Protein AF-0000000069525072 (afdb_homodimer)

Sequence (392 aa):
MVYTIGVLSGLLWNYQFWFMEEIGASQVLLGLSQTVECLVAEVPCFLISGWVVRKIGYVNCNSLTLFCFGLRYLCFFFMWDPWMTLPVGLLNGPTFGIFFASMTMYGKTEAPPGTEATVQSLLAMSFEGVGAGTGSILGGIGIDKFGSRNTFLISSIVSFVLFVVNVLLHIFVLRRRVKEPFEKSKSSSKGITTNFMVYTIGVLSGLLWNYQFWFMEEIGASQVLLGLSQTVECLVAEVPCFLISGWVVRKIGYVNCNSLTLFCFGLRYLCFFFMWDPWMTLPVGLLNGPTFGIFFASMTMYGKTEAPPGTEATVQSLLAMSFEGVGAGTGSILGGIGIDKFGSRNTFLISSIVSFVLFVVNVLLHIFVLRRRVKEPFEKSKSSSKGITTNF

Radius of gyration: 23.69 Å; Cα contacts (8 Å, |Δi|>4): 566; chains: 2; bounding box: 60×81×55 Å

Organism: Araneus ventricosus (NCBI:txid182803)

Solvent-accessible surface area (backbone atoms only — not comparable to full-atom values): 18527 Å² total; per-residue (Å²): 108,59,39,58,54,10,23,58,44,16,31,46,67,66,40,49,63,56,51,31,45,73,53,64,40,51,63,61,52,52,16,47,34,46,26,40,21,13,47,66,14,16,32,58,28,26,73,43,26,65,59,49,37,70,72,59,30,62,67,50,44,50,35,50,20,28,42,42,45,13,52,44,25,44,50,55,41,71,54,71,52,47,73,55,47,48,70,52,24,45,45,35,8,47,50,41,20,34,35,51,47,40,50,54,44,45,22,52,73,71,29,57,90,91,36,33,59,57,39,40,24,50,50,46,27,33,20,56,8,52,12,16,15,49,15,18,41,52,41,32,54,31,32,72,72,61,30,61,48,51,37,27,39,50,51,13,50,51,24,42,50,50,22,51,51,49,52,50,49,47,56,49,45,54,50,45,57,68,60,54,66,79,56,67,71,55,57,67,60,57,71,71,62,61,94,112,107,58,37,60,52,10,23,58,45,16,30,46,66,65,40,49,63,54,50,32,44,74,53,65,40,51,64,62,52,52,16,47,32,47,25,42,21,14,48,67,15,15,31,58,28,28,73,43,27,65,58,49,38,69,71,59,30,63,67,50,42,50,36,50,19,27,41,42,44,14,52,45,24,42,48,55,41,72,56,72,53,48,74,56,46,48,70,52,23,44,45,33,8,48,51,40,20,34,34,52,45,40,52,54,43,44,21,52,74,72,29,57,89,90,35,33,59,57,39,39,24,50,51,45,28,34,19,58,8,52,11,16,15,51,14,19,41,52,40,31,53,31,32,71,72,61,31,63,47,53,36,26,39,52,51,11,51,51,24,41,50,50,22,52,51,49,53,51,49,46,55,49,47,52,52,45,57,68,60,53,68,80,57,69,70,58,58,66,59,57,68,70,59,61,89,111

Nearest PDB structures (foldseek):
  4zyr-assembly2_B  TM=8.316E-01  e=1.255E-02  Escherichia coli K-12
  4oaa-assembly1_B  TM=7.689E-01  e=1.435E-02  Escherichia coli str. K-12 substr. DH10B
  6vbg-assembly2_B  TM=7.294E-01  e=1.878E-02  Escherichia coli
  8tgn-assembly1_A  TM=7.355E-01  e=2.349E-02  Homo sapiens
  8tgj-assembly1_B  TM=6.797E-01  e=1.542E-01  Homo sapiens

Structure (mmCIF, N/CA/C/O backbone):
data_AF-0000000069525072-model_v1
#
loop_
_entity.id
_entity.type
_entity.pdbx_description
1 polymer 'Major facilitator superfamily associated domain-containing protein'
#
loop_
_atom_site.group_PDB
_atom_site.id
_atom_site.type_symbol
_atom_site.label_atom_id
_atom_site.label_alt_id
_atom_site.label_comp_id
_atom_site.label_asym_id
_atom_site.label_entity_id
_atom_site.label_seq_id
_atom_site.pdbx_PDB_ins_code
_atom_site.Cartn_x
_atom_site.Cartn_y
_atom_site.Cartn_z
_atom_site.occupancy
_atom_site.B_iso_or_equiv
_atom_site.auth_seq_id
_atom_site.auth_comp_id
_atom_site.auth_asym_id
_atom_site.auth_atom_id
_atom_site.pdbx_PDB_model_num
ATOM 1 N N . MET A 1 1 ? -14.102 3.162 9.688 1 85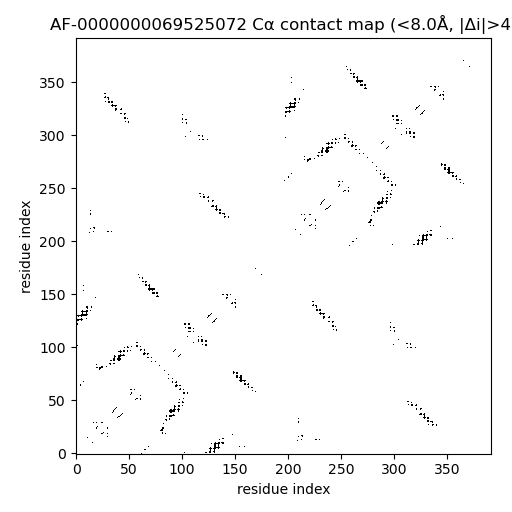.75 1 MET A N 1
ATOM 2 C CA . MET A 1 1 ? -14.219 3.141 8.234 1 85.75 1 MET A CA 1
ATOM 3 C C . MET A 1 1 ? -12.867 2.842 7.586 1 85.75 1 MET A C 1
ATOM 5 O O . MET A 1 1 ? -12.766 1.955 6.738 1 85.75 1 MET A O 1
ATOM 9 N N . VAL A 1 2 ? -11.82 3.408 8.195 1 91.38 2 VAL A N 1
ATOM 10 C CA . VAL A 1 2 ? -10.484 3.209 7.645 1 91.38 2 VAL A CA 1
ATOM 11 C C . VAL A 1 2 ? -10.07 1.748 7.805 1 91.38 2 VAL A C 1
ATOM 13 O O . VAL A 1 2 ? -9.5 1.153 6.887 1 91.38 2 VAL A O 1
ATOM 16 N N . TYR A 1 3 ? -10.477 1.237 8.914 1 94.5 3 TYR A N 1
ATOM 17 C CA . TYR A 1 3 ? -10.164 -0.161 9.188 1 94.5 3 TYR A CA 1
ATOM 18 C C . TYR A 1 3 ? -10.844 -1.08 8.18 1 94.5 3 TYR A C 1
ATOM 20 O O . TYR A 1 3 ? -10.219 -2.002 7.648 1 94.5 3 TYR A O 1
ATOM 28 N N . THR A 1 4 ? -12.07 -0.884 7.898 1 95.25 4 THR A N 1
ATOM 29 C CA . THR A 1 4 ? -12.844 -1.732 6.992 1 95.25 4 THR A CA 1
ATOM 30 C C . THR A 1 4 ? -12.289 -1.648 5.574 1 95.25 4 THR A C 1
ATOM 32 O O . THR A 1 4 ? -12.234 -2.652 4.863 1 95.25 4 THR A O 1
ATOM 35 N N . ILE A 1 5 ? -11.898 -0.499 5.18 1 96.19 5 ILE A N 1
ATOM 36 C CA . ILE A 1 5 ? -11.289 -0.331 3.865 1 96.19 5 ILE A CA 1
ATOM 37 C C . ILE A 1 5 ? -9.953 -1.069 3.814 1 96.19 5 ILE A C 1
ATOM 39 O O . ILE A 1 5 ? -9.594 -1.642 2.783 1 96.19 5 ILE A O 1
ATOM 43 N N . GLY A 1 6 ? -9.297 -1.095 4.988 1 95.19 6 GLY A N 1
ATOM 44 C CA . GLY A 1 6 ? -8.078 -1.877 5.094 1 95.19 6 GLY A CA 1
ATOM 45 C C . GLY A 1 6 ? -8.305 -3.365 4.902 1 95.19 6 GLY A C 1
ATOM 46 O O . GLY A 1 6 ? -7.523 -4.035 4.223 1 95.19 6 GLY A O 1
ATOM 47 N N . VAL A 1 7 ? -9.344 -3.822 5.434 1 94.81 7 VAL A N 1
ATOM 48 C CA . VAL A 1 7 ? -9.672 -5.238 5.32 1 94.81 7 VAL A CA 1
ATOM 49 C C . VAL A 1 7 ? -9.945 -5.59 3.857 1 94.81 7 VAL A C 1
ATOM 51 O O . VAL A 1 7 ? -9.422 -6.578 3.34 1 94.81 7 VAL A O 1
ATOM 54 N N . LEU A 1 8 ? -10.75 -4.754 3.234 1 96.69 8 LEU A N 1
ATOM 55 C CA . LEU A 1 8 ? -11.078 -4.988 1.832 1 96.69 8 LEU A CA 1
ATOM 56 C C . LEU A 1 8 ? -9.836 -4.867 0.957 1 96.69 8 LEU A C 1
ATOM 58 O O . LEU A 1 8 ? -9.672 -5.617 -0.008 1 96.69 8 LEU A O 1
ATOM 62 N N . SER A 1 9 ? -8.938 -4.012 1.349 1 94.75 9 SER A N 1
ATOM 63 C CA . SER A 1 9 ? -7.703 -3.801 0.598 1 94.75 9 SER A CA 1
ATOM 64 C C . SER A 1 9 ? -6.75 -4.977 0.762 1 94.75 9 SER A C 1
ATOM 66 O O . SER A 1 9 ? -6.07 -5.371 -0.19 1 94.75 9 SER A O 1
ATOM 68 N N . GLY A 1 10 ? -6.691 -5.465 1.952 1 90.62 10 GLY A N 1
ATOM 69 C CA . GLY A 1 10 ? -5.832 -6.609 2.199 1 90.62 10 GLY A CA 1
ATOM 70 C C . GLY A 1 10 ? -6.176 -7.809 1.34 1 90.62 10 GLY A C 1
ATOM 71 O O . GLY A 1 10 ? -5.281 -8.5 0.842 1 90.62 10 GLY A O 1
ATOM 72 N N . LEU A 1 11 ? -7.406 -8.039 1.196 1 90.69 11 LEU A N 1
ATOM 73 C CA . LEU A 1 11 ? -7.859 -9.117 0.326 1 90.69 11 LEU A CA 1
ATOM 74 C C . LEU A 1 11 ? -7.422 -8.875 -1.114 1 90.69 11 LEU A C 1
ATOM 76 O O . LEU A 1 11 ? -6.93 -9.781 -1.781 1 90.69 11 LEU A O 1
ATOM 80 N N . LEU A 1 12 ? -7.586 -7.68 -1.503 1 91.94 12 LEU A N 1
ATOM 81 C CA . LEU A 1 12 ? -7.254 -7.324 -2.879 1 91.94 12 LEU A CA 1
ATOM 82 C C . LEU A 1 12 ? -5.754 -7.457 -3.129 1 91.94 12 LEU A C 1
ATOM 84 O O . LEU A 1 12 ? -5.34 -8.055 -4.121 1 91.94 12 LEU A O 1
ATOM 88 N N . TRP A 1 13 ? -4.98 -6.969 -2.273 1 86.69 13 TRP A N 1
ATOM 89 C CA . TRP A 1 13 ? -3.535 -6.91 -2.449 1 86.69 13 TRP A CA 1
ATOM 90 C C . TRP A 1 13 ? -2.928 -8.312 -2.418 1 86.69 13 TRP A C 1
ATOM 92 O O . TRP A 1 13 ? -1.954 -8.586 -3.123 1 86.69 13 TRP A O 1
ATOM 102 N N . ASN A 1 14 ? -3.508 -9.156 -1.758 1 82 14 ASN A N 1
ATOM 103 C CA . ASN A 1 14 ? -2.92 -10.484 -1.604 1 82 14 ASN A CA 1
ATOM 104 C C . ASN A 1 14 ? -3.439 -11.453 -2.66 1 82 14 ASN A C 1
ATOM 106 O O . ASN A 1 14 ? -2.73 -12.375 -3.062 1 82 14 ASN A O 1
ATOM 110 N N . TYR A 1 15 ? -4.59 -11.227 -3.158 1 87.19 15 TYR A N 1
ATOM 111 C CA . TYR A 1 15 ? -5.191 -12.344 -3.883 1 87.19 15 TYR A CA 1
ATOM 112 C C . TYR A 1 15 ? -5.598 -11.922 -5.289 1 87.19 15 TYR A C 1
ATOM 114 O O . TYR A 1 15 ? -6.012 -12.758 -6.098 1 87.19 15 TYR A O 1
ATOM 122 N N . GLN A 1 16 ? -5.48 -10.617 -5.555 1 88.44 16 GLN A N 1
ATOM 123 C CA . GLN A 1 16 ? -5.805 -10.195 -6.91 1 88.44 16 GLN A CA 1
ATOM 124 C C . GLN A 1 16 ? -4.91 -10.891 -7.934 1 88.44 16 GLN A C 1
ATOM 126 O O . GLN A 1 16 ? -5.402 -11.445 -8.914 1 88.44 16 GLN A O 1
ATOM 131 N N . PHE A 1 17 ? -3.607 -10.93 -7.715 1 82.31 17 PHE A N 1
ATOM 132 C CA . PHE A 1 17 ? -2.674 -11.5 -8.68 1 82.31 17 PHE A CA 1
ATOM 133 C C . PHE A 1 17 ? -2.742 -13.023 -8.664 1 82.31 17 PHE A C 1
ATOM 135 O O . PHE A 1 17 ? -2.578 -13.664 -9.703 1 82.31 17 PHE A O 1
ATOM 142 N N . TRP A 1 18 ? -2.965 -13.453 -7.496 1 81 18 TRP A N 1
ATOM 143 C CA . TRP A 1 18 ? -3.17 -14.898 -7.395 1 81 18 TRP A CA 1
ATOM 144 C C . TRP A 1 18 ? -4.359 -15.336 -8.242 1 81 18 TRP A C 1
ATOM 146 O O . TRP A 1 18 ? -4.289 -16.344 -8.953 1 81 18 TRP A O 1
ATOM 156 N N . PHE A 1 19 ? -5.434 -14.672 -8.195 1 88.94 19 PHE A N 1
ATOM 157 C CA . PHE A 1 19 ? -6.641 -14.977 -8.953 1 88.94 19 PHE A CA 1
ATOM 158 C C . PHE A 1 19 ? -6.395 -14.82 -10.453 1 88.94 19 PHE A C 1
ATOM 160 O O . PHE A 1 19 ? -6.871 -15.633 -11.25 1 88.94 19 PHE A O 1
ATOM 167 N N . MET A 1 20 ? -5.672 -13.828 -10.805 1 89.62 20 MET A N 1
ATOM 168 C CA . MET A 1 20 ? -5.348 -13.617 -12.211 1 89.62 20 MET A CA 1
ATOM 169 C C . MET A 1 20 ? -4.586 -14.805 -12.789 1 89.62 20 MET A C 1
ATOM 171 O O . MET A 1 20 ? -4.84 -15.227 -13.914 1 89.62 20 MET A O 1
ATOM 175 N N . GLU A 1 21 ? -3.719 -15.328 -12.047 1 84.69 21 GLU A N 1
ATOM 176 C CA . GLU A 1 21 ? -2.965 -16.5 -12.492 1 84.69 21 GLU A CA 1
ATOM 177 C C . GLU A 1 21 ? -3.867 -17.719 -12.602 1 84.69 21 GLU A C 1
ATOM 179 O O . GLU A 1 21 ? -3.699 -18.547 -13.508 1 84.69 21 GLU A O 1
ATOM 184 N N . GLU A 1 22 ? -4.734 -17.812 -11.672 1 85.94 22 GLU A N 1
ATOM 185 C CA . GLU A 1 22 ? -5.664 -18.938 -11.672 1 85.94 22 GLU A CA 1
ATOM 186 C C . GLU A 1 22 ? -6.5 -18.969 -12.945 1 85.94 22 GLU A C 1
ATOM 188 O O . GLU A 1 22 ? -6.855 -20.031 -13.438 1 85.94 22 GLU A O 1
ATOM 193 N N . ILE A 1 23 ? -6.758 -17.828 -13.484 1 91.81 23 ILE A N 1
ATOM 194 C CA . ILE A 1 23 ? -7.605 -17.812 -14.672 1 91.81 23 ILE A CA 1
ATOM 195 C C . ILE A 1 23 ? -6.742 -17.656 -15.922 1 91.81 23 ILE A C 1
ATOM 197 O O . ILE A 1 23 ? -7.254 -17.359 -17 1 91.81 23 ILE A O 1
ATOM 201 N N . GLY A 1 24 ? -5.43 -17.719 -15.789 1 89.06 24 GLY A N 1
ATOM 202 C CA . GLY A 1 24 ? -4.57 -17.906 -16.938 1 89.06 24 GLY A CA 1
ATOM 203 C C . GLY A 1 24 ? -3.77 -16.672 -17.312 1 89.06 24 GLY A C 1
ATOM 204 O O . GLY A 1 24 ? -3.305 -16.547 -18.438 1 89.06 24 GLY A O 1
ATOM 205 N N . ALA A 1 25 ? -3.566 -15.797 -16.438 1 88.69 25 ALA A N 1
ATOM 206 C CA . ALA A 1 25 ? -2.811 -14.586 -16.75 1 88.69 25 ALA A CA 1
ATOM 207 C C . ALA A 1 25 ? -1.314 -14.875 -16.828 1 88.69 25 ALA A C 1
ATOM 209 O O . ALA A 1 25 ? -0.79 -15.672 -16.047 1 88.69 25 ALA A O 1
ATOM 210 N N . SER A 1 26 ? -0.685 -14.188 -17.859 1 83.31 26 SER A N 1
ATOM 211 C CA . SER A 1 26 ? 0.77 -14.258 -17.969 1 83.31 26 SER A CA 1
ATOM 212 C C . SER A 1 26 ? 1.441 -13.32 -16.969 1 83.31 26 SER A C 1
ATOM 214 O O . SER A 1 26 ? 0.793 -12.438 -16.406 1 83.31 26 SER A O 1
ATOM 216 N N . GLN A 1 27 ? 2.641 -13.477 -16.688 1 79.81 27 GLN A N 1
ATOM 217 C CA . GLN A 1 27 ? 3.406 -12.625 -15.781 1 79.81 27 GLN A CA 1
ATOM 218 C C . GLN A 1 27 ? 3.434 -11.18 -16.281 1 79.81 27 GLN A C 1
ATOM 220 O O . GLN A 1 27 ? 3.357 -10.242 -15.477 1 79.81 27 GLN A O 1
ATOM 225 N N . VAL A 1 28 ? 3.525 -11.109 -17.531 1 79.69 28 VAL A N 1
ATOM 226 C CA . VAL A 1 28 ? 3.547 -9.773 -18.141 1 79.69 28 VAL A CA 1
ATOM 227 C C . VAL A 1 28 ? 2.215 -9.078 -17.875 1 79.69 28 VAL A C 1
ATOM 229 O O . VAL A 1 28 ? 2.182 -7.871 -17.625 1 79.69 28 VAL A O 1
ATOM 232 N N . LEU A 1 29 ? 1.157 -9.891 -17.938 1 84.44 29 LEU A N 1
ATOM 233 C CA . LEU A 1 29 ? -0.162 -9.312 -17.703 1 84.44 29 LEU A CA 1
ATOM 234 C C . LEU A 1 29 ? -0.314 -8.867 -16.25 1 84.44 29 LEU A C 1
ATOM 236 O O . LEU A 1 29 ? -1.003 -7.891 -15.969 1 84.44 29 LEU A O 1
ATOM 240 N N . LEU A 1 30 ? 0.325 -9.609 -15.336 1 84.38 30 LEU A N 1
ATOM 241 C CA . LEU A 1 30 ? 0.313 -9.203 -13.93 1 84.38 30 LEU A CA 1
ATOM 242 C C . LEU A 1 30 ? 0.979 -7.84 -13.758 1 84.38 30 LEU A C 1
ATOM 244 O O . LEU A 1 30 ? 0.43 -6.957 -13.094 1 84.38 30 LEU A O 1
ATOM 248 N N . GLY A 1 31 ? 2.094 -7.672 -14.359 1 82.94 31 GLY A N 1
ATOM 249 C CA . GLY A 1 31 ? 2.803 -6.406 -14.297 1 82.94 31 GLY A CA 1
ATOM 250 C C . GLY A 1 31 ? 2.039 -5.266 -14.945 1 82.94 31 GLY A C 1
ATOM 251 O O . GLY A 1 31 ? 2.004 -4.152 -14.414 1 82.94 31 GLY A O 1
ATOM 252 N N . LEU A 1 32 ? 1.452 -5.578 -16 1 86.19 32 LEU A N 1
ATOM 253 C CA . LEU A 1 32 ? 0.677 -4.574 -16.734 1 86.19 32 LEU A CA 1
ATOM 254 C C . LEU A 1 32 ? -0.538 -4.137 -15.914 1 86.19 32 LEU A C 1
ATOM 256 O O . LEU A 1 32 ? -0.906 -2.961 -15.922 1 86.19 32 LEU A O 1
ATOM 260 N N . SER A 1 33 ? -1.196 -5.102 -15.32 1 90.88 33 SER A N 1
ATOM 261 C CA . SER A 1 33 ? -2.35 -4.793 -14.484 1 90.88 33 SER A CA 1
ATOM 262 C C . SER A 1 33 ? -1.969 -3.855 -13.336 1 90.88 33 SER A C 1
ATOM 264 O O . SER A 1 33 ? -2.68 -2.887 -13.062 1 90.88 33 SER A O 1
ATOM 266 N N . GLN A 1 34 ? -0.882 -4.152 -12.742 1 88.88 34 GLN A N 1
ATOM 267 C CA . GLN A 1 34 ? -0.413 -3.301 -11.656 1 88.88 34 GLN A CA 1
ATOM 268 C C . GLN A 1 34 ? -0.059 -1.906 -12.164 1 88.88 34 GLN A C 1
ATOM 270 O O . GLN A 1 34 ? -0.311 -0.909 -11.484 1 88.88 34 GLN A O 1
ATOM 275 N N . THR A 1 35 ? 0.533 -1.839 -13.367 1 87.5 35 THR A N 1
ATOM 276 C CA . THR A 1 35 ? 0.913 -0.564 -13.961 1 87.5 35 THR A CA 1
ATOM 277 C C . THR A 1 35 ? -0.322 0.282 -14.258 1 87.5 35 THR A C 1
ATOM 279 O O . THR A 1 35 ? -0.334 1.486 -14 1 87.5 35 THR A O 1
ATOM 282 N N . VAL A 1 36 ? -1.304 -0.333 -14.758 1 92.38 36 VAL A N 1
ATOM 283 C CA . VAL A 1 36 ? -2.545 0.372 -15.062 1 92.38 36 VAL A CA 1
ATOM 284 C C . VAL A 1 36 ? -3.193 0.861 -13.773 1 92.38 36 VAL A C 1
ATOM 286 O O . VAL A 1 36 ? -3.664 1.998 -13.695 1 92.38 36 VAL A O 1
ATOM 289 N N . GLU A 1 37 ? -3.182 0.015 -12.75 1 93.81 37 GLU A N 1
ATOM 290 C CA . GLU A 1 37 ? -3.771 0.381 -11.469 1 93.81 37 GLU A CA 1
ATOM 291 C C . GLU A 1 37 ? -3.037 1.562 -10.844 1 93.81 37 GLU A C 1
ATOM 293 O O . GLU A 1 37 ? -3.668 2.477 -10.305 1 93.81 37 GLU A O 1
ATOM 298 N N . CYS A 1 38 ? -1.717 1.563 -10.984 1 90.81 38 CYS A N 1
ATOM 299 C CA . CYS A 1 38 ? -0.904 2.582 -10.328 1 90.81 38 CYS A CA 1
ATOM 300 C C . CYS A 1 38 ? -0.831 3.848 -11.172 1 90.81 38 CYS A C 1
ATOM 302 O O . CYS A 1 38 ? -1.191 4.93 -10.711 1 90.81 38 CYS A O 1
ATOM 304 N N . LEU A 1 39 ? -0.502 3.754 -12.461 1 88.75 39 LEU A N 1
ATOM 305 C CA . LEU A 1 39 ? -0.202 4.914 -13.297 1 88.75 39 LEU A CA 1
ATOM 306 C C . LEU A 1 39 ? -1.479 5.504 -13.883 1 88.75 39 LEU A C 1
ATOM 308 O O . LEU A 1 39 ? -1.646 6.727 -13.914 1 88.75 39 LEU A O 1
ATOM 312 N N . VAL A 1 40 ? -2.359 4.688 -14.32 1 92.81 40 VAL A N 1
ATOM 313 C CA . VAL A 1 40 ? -3.521 5.184 -15.055 1 92.81 40 VAL A CA 1
ATOM 314 C C . VAL A 1 40 ? -4.652 5.5 -14.07 1 92.81 40 VAL A C 1
ATOM 316 O O . VAL A 1 40 ? -5.395 6.461 -14.266 1 92.81 40 VAL A O 1
ATOM 319 N N . ALA A 1 41 ? -4.762 4.695 -13.039 1 95 41 ALA A N 1
ATOM 320 C CA . ALA A 1 41 ? -5.902 4.855 -12.141 1 95 41 ALA A CA 1
ATOM 321 C C . ALA A 1 41 ? -5.547 5.734 -10.945 1 95 41 ALA A C 1
ATOM 323 O O . ALA A 1 41 ? -6.215 6.742 -10.688 1 95 41 ALA A O 1
ATOM 324 N N . GLU A 1 42 ? -4.48 5.5 -10.273 1 92.69 42 GLU A N 1
ATOM 325 C CA . GLU A 1 42 ? -4.152 6.164 -9.016 1 92.69 42 GLU A CA 1
ATOM 326 C C . GLU A 1 42 ? -3.613 7.57 -9.258 1 92.69 42 GLU A C 1
ATOM 328 O O . GLU A 1 42 ? -3.982 8.516 -8.555 1 92.69 42 GLU A O 1
ATOM 333 N N . VAL A 1 43 ? -2.73 7.711 -10.219 1 91.25 43 VAL A N 1
ATOM 334 C CA . VAL A 1 43 ? -2.018 8.969 -10.414 1 91.25 43 VAL A CA 1
ATOM 335 C C . VAL A 1 43 ? -3.02 10.094 -10.664 1 91.25 43 VAL A C 1
ATOM 337 O O . VAL A 1 43 ? -2.996 11.117 -9.969 1 91.25 43 VAL A O 1
ATOM 340 N N . PRO A 1 44 ? -3.918 9.984 -11.57 1 93.06 44 PRO A N 1
ATOM 341 C CA . PRO A 1 44 ? -4.902 11.055 -11.766 1 93.06 44 PRO A CA 1
ATOM 342 C C . PRO A 1 44 ? -5.762 11.297 -10.531 1 93.06 44 PRO A C 1
ATOM 344 O O . PRO A 1 44 ? -6.113 12.438 -10.234 1 93.06 44 PRO A O 1
ATOM 347 N N . CYS A 1 45 ? -6.078 10.273 -9.805 1 93.06 45 CYS A N 1
ATOM 348 C CA . CYS A 1 45 ? -6.906 10.414 -8.609 1 93.06 45 CYS A CA 1
ATOM 349 C C . CYS A 1 45 ? -6.156 11.141 -7.5 1 93.06 45 CYS A C 1
ATOM 351 O O . CYS A 1 45 ? -6.742 11.93 -6.758 1 93.06 45 CYS A O 1
ATOM 353 N N . PHE A 1 46 ? -4.875 10.875 -7.391 1 89.56 46 PHE A N 1
ATOM 354 C CA . PHE A 1 46 ? -4.066 11.594 -6.414 1 89.56 46 PHE A CA 1
ATOM 355 C C . PHE A 1 46 ? -4.008 13.078 -6.75 1 89.56 46 PHE A C 1
ATOM 357 O O . PHE A 1 46 ? -4.094 13.93 -5.859 1 89.56 46 PHE A O 1
ATOM 364 N N . LEU A 1 47 ? -3.939 13.367 -8.023 1 87.56 47 LEU A N 1
ATOM 365 C CA . LEU A 1 47 ? -3.793 14.75 -8.469 1 87.56 47 LEU A CA 1
ATOM 366 C C . LEU A 1 47 ? -5.078 15.531 -8.234 1 87.56 47 LEU A C 1
ATOM 368 O O . LEU A 1 47 ? -5.039 16.734 -7.965 1 87.56 47 LEU A O 1
ATOM 372 N N . ILE A 1 48 ? -6.176 14.852 -8.281 1 90.75 48 ILE A N 1
ATOM 373 C CA . ILE A 1 48 ? -7.426 15.594 -8.148 1 90.75 48 ILE A CA 1
ATOM 374 C C . ILE A 1 48 ? -8 15.383 -6.746 1 90.75 48 ILE A C 1
ATOM 376 O O . ILE A 1 48 ? -9.086 15.875 -6.438 1 90.75 48 ILE A O 1
ATOM 380 N N . SER A 1 49 ? -7.387 14.688 -5.953 1 87.38 49 SER A N 1
ATOM 381 C CA . SER A 1 49 ? -7.91 14.281 -4.652 1 87.38 49 SER A CA 1
ATOM 382 C C . SER A 1 49 ? -8.227 15.492 -3.781 1 87.38 49 SER A C 1
ATOM 384 O O . SER A 1 49 ? -9.203 15.484 -3.029 1 87.38 49 SER A O 1
ATOM 386 N N . GLY A 1 50 ? -7.355 16.547 -3.846 1 83.12 50 GLY A N 1
ATOM 387 C CA . GLY A 1 50 ? -7.645 17.75 -3.082 1 83.12 50 GLY A CA 1
ATOM 388 C C . GLY A 1 50 ? -9 18.359 -3.408 1 83.12 50 GLY A C 1
ATOM 389 O O . GLY A 1 50 ? -9.766 18.703 -2.504 1 83.12 50 GLY A O 1
ATOM 390 N N . TRP A 1 51 ? -9.234 18.438 -4.664 1 87.12 51 TRP A N 1
ATOM 391 C CA . TRP A 1 51 ? -10.5 18.984 -5.137 1 87.12 51 TRP A CA 1
ATOM 392 C C . TRP A 1 51 ? -11.664 18.078 -4.766 1 87.12 51 TRP A C 1
ATOM 394 O O . TRP A 1 51 ? -12.727 18.547 -4.344 1 87.12 51 TRP A O 1
ATOM 404 N N . VAL A 1 52 ? -11.547 16.797 -4.863 1 88.94 52 VAL A N 1
ATOM 405 C CA . VAL A 1 52 ? -12.602 15.82 -4.605 1 88.94 52 VAL A CA 1
ATOM 406 C C . VAL A 1 52 ? -12.969 15.844 -3.121 1 88.94 52 VAL A C 1
ATOM 408 O O . VAL A 1 52 ? -14.148 15.852 -2.766 1 88.94 52 VAL A O 1
ATOM 411 N N . VAL A 1 53 ? -11.961 15.852 -2.311 1 86.5 53 VAL A N 1
ATOM 412 C CA . VAL A 1 53 ? -12.18 15.82 -0.869 1 86.5 53 VAL A CA 1
ATOM 413 C C . VAL A 1 53 ? -12.891 17.109 -0.43 1 86.5 53 VAL A C 1
ATOM 415 O O . VAL A 1 53 ? -13.758 17.078 0.441 1 86.5 53 VAL A O 1
ATOM 418 N N . ARG A 1 54 ? -12.477 18.203 -1.043 1 84.5 54 ARG A N 1
ATOM 419 C CA . ARG A 1 54 ? -13.102 19.484 -0.707 1 84.5 54 ARG A CA 1
ATOM 420 C C . ARG A 1 54 ? -14.555 19.516 -1.174 1 84.5 54 ARG A C 1
ATOM 422 O O . ARG A 1 54 ? -15.406 20.109 -0.507 1 84.5 54 ARG A O 1
ATOM 429 N N . LYS A 1 55 ? -14.805 18.906 -2.219 1 90.12 55 LYS A N 1
ATOM 430 C CA . LYS A 1 55 ? -16.125 18.984 -2.836 1 90.12 55 LYS A CA 1
ATOM 431 C C . LYS A 1 55 ? -17.125 18.062 -2.139 1 90.12 55 LYS A C 1
ATOM 433 O O . LYS A 1 55 ? -18.25 18.453 -1.87 1 90.12 55 LYS A O 1
ATOM 438 N N . ILE A 1 56 ? -16.672 16.844 -1.81 1 89.88 56 ILE A N 1
ATOM 439 C CA . ILE A 1 56 ? -17.688 15.898 -1.339 1 89.88 56 ILE A CA 1
ATOM 440 C C . ILE A 1 56 ? -17.422 15.547 0.123 1 89.88 56 ILE A C 1
ATOM 442 O O . ILE A 1 56 ? -18.281 14.977 0.796 1 89.88 56 ILE A O 1
ATOM 446 N N . GLY A 1 57 ? -16.281 15.836 0.621 1 86.88 57 GLY A N 1
ATOM 447 C CA . GLY A 1 57 ? -15.953 15.578 2.016 1 86.88 57 GLY A CA 1
ATOM 448 C C . GLY A 1 57 ? -15.359 14.195 2.248 1 86.88 57 GLY A C 1
ATOM 449 O O . GLY A 1 57 ? -15.445 13.328 1.379 1 86.88 57 GLY A O 1
ATOM 450 N N . TYR A 1 58 ? -14.812 13.961 3.434 1 87.69 58 TYR A N 1
ATOM 451 C CA . TYR A 1 58 ? -14.094 12.742 3.787 1 87.69 58 TYR A CA 1
ATOM 452 C C . TYR A 1 58 ? -15.047 11.555 3.855 1 87.69 58 TYR A C 1
ATOM 454 O O . TYR A 1 58 ? -14.719 10.461 3.387 1 87.69 58 TYR A O 1
ATOM 462 N N . VAL A 1 59 ? -16.234 11.82 4.355 1 89 59 VAL A N 1
ATOM 463 C CA . VAL A 1 59 ? -17.188 10.75 4.582 1 89 59 VAL A CA 1
ATOM 464 C C . VAL A 1 59 ? -17.688 10.203 3.244 1 89 59 VAL A C 1
ATOM 466 O O . VAL A 1 59 ? -17.797 8.992 3.059 1 89 59 VAL A O 1
ATOM 469 N N . ASN A 1 60 ? -17.953 11.125 2.371 1 92.38 60 ASN A N 1
ATOM 470 C CA . ASN A 1 60 ? -18.438 10.719 1.059 1 92.38 60 ASN A CA 1
ATOM 471 C C . ASN A 1 60 ? -17.344 10.047 0.239 1 92.38 60 ASN A C 1
ATOM 473 O O . ASN A 1 60 ? -17.625 9.172 -0.582 1 92.38 60 ASN A O 1
ATOM 477 N N . CYS A 1 61 ? -16.094 10.438 0.463 1 93.44 61 CYS A N 1
ATOM 478 C CA . CYS A 1 61 ? -14.977 9.758 -0.184 1 93.44 61 CYS A CA 1
ATOM 479 C C . CYS A 1 61 ? -14.898 8.305 0.262 1 93.44 61 CYS A C 1
ATOM 481 O O . CYS A 1 61 ? -14.664 7.41 -0.555 1 93.44 61 CYS A O 1
ATOM 483 N N . ASN A 1 62 ? -15.125 8.117 1.532 1 93.5 62 ASN A N 1
ATOM 484 C CA . ASN A 1 62 ? -15.102 6.762 2.074 1 93.5 62 ASN A CA 1
ATOM 485 C C . ASN A 1 62 ? -16.25 5.922 1.523 1 93.5 62 ASN A C 1
ATOM 487 O O . ASN A 1 62 ? -16.078 4.734 1.24 1 93.5 62 ASN A O 1
ATOM 491 N N . SER A 1 63 ? -17.406 6.547 1.427 1 95.44 63 SER A N 1
ATOM 492 C CA . SER A 1 63 ? -18.547 5.844 0.865 1 95.44 63 SER A CA 1
ATOM 493 C C . SER A 1 63 ? -18.312 5.465 -0.592 1 95.44 63 SER A C 1
ATOM 495 O O . SER A 1 63 ? -18.641 4.355 -1.015 1 95.44 63 SER A O 1
ATOM 497 N N . LEU A 1 64 ? -17.75 6.379 -1.282 1 96 64 LEU A N 1
ATOM 498 C CA . LEU A 1 64 ? -17.422 6.113 -2.676 1 96 64 LEU A CA 1
ATOM 499 C C . LEU A 1 64 ? -16.438 4.953 -2.783 1 96 64 LEU A C 1
ATOM 501 O O . LEU A 1 64 ? -16.562 4.109 -3.674 1 96 64 LEU A O 1
ATOM 505 N N . THR A 1 65 ? -15.461 4.918 -1.896 1 97.25 65 THR A N 1
ATOM 506 C CA . THR A 1 65 ? -14.461 3.861 -1.87 1 97.25 65 THR A CA 1
ATOM 507 C C . THR A 1 65 ? -15.109 2.5 -1.639 1 97.25 65 THR A C 1
ATOM 509 O O . THR A 1 65 ? -14.797 1.532 -2.336 1 97.25 65 THR A O 1
ATOM 512 N N . LEU A 1 66 ? -16.031 2.486 -0.73 1 97.5 66 LEU A N 1
ATOM 513 C CA . LEU A 1 66 ? -16.719 1.237 -0.423 1 97.5 66 LEU A CA 1
ATOM 514 C C . LEU A 1 66 ? -17.547 0.76 -1.617 1 97.5 66 LEU A C 1
ATOM 516 O O . LEU A 1 66 ? -17.562 -0.433 -1.927 1 97.5 66 LEU A O 1
ATOM 520 N N . PHE A 1 67 ? -18.188 1.691 -2.242 1 98.25 67 PHE A N 1
ATOM 521 C CA . PHE A 1 67 ? -18.984 1.365 -3.424 1 98.25 67 PHE A CA 1
ATOM 522 C C . PHE A 1 67 ? -18.109 0.779 -4.52 1 98.25 67 PHE A C 1
ATOM 524 O O . PHE A 1 67 ? -18.453 -0.228 -5.137 1 98.25 67 PHE A O 1
ATOM 531 N N . CYS A 1 68 ? -17.016 1.399 -4.754 1 98.25 68 CYS A N 1
ATOM 532 C CA . CYS A 1 68 ? -16.109 0.97 -5.812 1 98.25 68 CYS A CA 1
ATOM 533 C C . CYS A 1 68 ? -15.492 -0.381 -5.484 1 98.25 68 CYS A C 1
ATOM 535 O O . CYS A 1 68 ? -15.227 -1.184 -6.379 1 98.25 68 CYS A O 1
ATOM 537 N N . PHE A 1 69 ? -15.258 -0.652 -4.184 1 98.12 69 PHE A N 1
ATOM 538 C CA . PHE A 1 69 ? -14.797 -1.978 -3.785 1 98.12 69 PHE A CA 1
ATOM 539 C C . PHE A 1 69 ? -15.844 -3.035 -4.109 1 98.12 69 PHE A C 1
ATOM 541 O O . PHE A 1 69 ? -15.508 -4.129 -4.566 1 98.12 69 PHE A O 1
ATOM 548 N N . GLY A 1 70 ? -17.094 -2.672 -3.781 1 98.38 70 GLY A N 1
ATOM 549 C CA . GLY A 1 70 ? -18.156 -3.598 -4.121 1 98.38 70 GLY A CA 1
ATOM 550 C C . GLY A 1 70 ? -18.203 -3.938 -5.598 1 98.38 70 GLY A C 1
ATOM 551 O O . GLY A 1 70 ? -18.328 -5.105 -5.969 1 98.38 70 GLY A O 1
ATOM 552 N N . LEU A 1 71 ? -18.062 -2.977 -6.41 1 98.19 71 LEU A N 1
ATOM 553 C CA . LEU A 1 71 ? -18.078 -3.17 -7.855 1 98.19 71 LEU A CA 1
ATOM 554 C C . LEU A 1 71 ? -16.875 -3.982 -8.312 1 98.19 71 LEU A C 1
ATOM 556 O O . LEU A 1 71 ? -17 -4.852 -9.18 1 98.19 71 LEU A O 1
ATOM 560 N N . ARG A 1 72 ? -15.75 -3.705 -7.781 1 97.44 72 ARG A N 1
ATOM 561 C CA . ARG A 1 72 ? -14.508 -4.379 -8.156 1 97.44 72 ARG A CA 1
ATOM 562 C C . ARG A 1 72 ? -14.586 -5.871 -7.852 1 97.44 72 ARG A C 1
ATOM 564 O O . ARG A 1 72 ? -14.25 -6.703 -8.695 1 97.44 72 ARG A O 1
ATOM 571 N N . TYR A 1 73 ? -15.023 -6.168 -6.641 1 97.88 73 TYR A N 1
ATOM 572 C CA . TYR A 1 73 ? -15.109 -7.57 -6.246 1 97.88 73 TYR A CA 1
ATOM 573 C C . TYR A 1 73 ? -16.219 -8.289 -7.008 1 97.88 73 TYR A C 1
ATOM 575 O O . TYR A 1 73 ? -16.109 -9.477 -7.305 1 97.88 73 TYR A O 1
ATOM 583 N N . LEU A 1 74 ? -17.297 -7.559 -7.355 1 97.75 74 LEU A N 1
ATOM 584 C CA . LEU A 1 74 ? -18.344 -8.141 -8.188 1 97.75 74 LEU A CA 1
ATOM 585 C C . LEU A 1 74 ? -17.797 -8.484 -9.57 1 97.75 74 LEU A C 1
ATOM 587 O O . LEU A 1 74 ? -18.141 -9.523 -10.141 1 97.75 74 LEU A O 1
ATOM 591 N N . CYS A 1 75 ? -17 -7.609 -10.117 1 97.5 75 CYS A N 1
ATOM 592 C CA . CYS A 1 75 ? -16.375 -7.855 -11.414 1 97.5 75 CYS A CA 1
ATOM 593 C C . CYS A 1 75 ? -15.477 -9.086 -11.359 1 97.5 75 CYS A C 1
ATOM 595 O O . CYS A 1 75 ? -15.422 -9.867 -12.305 1 97.5 75 CYS A O 1
ATOM 597 N N . PHE A 1 76 ? -14.773 -9.258 -10.25 1 96.12 76 PHE A N 1
ATOM 598 C CA . PHE A 1 76 ? -13.906 -10.422 -10.102 1 96.12 76 PHE A CA 1
ATOM 599 C C . PHE A 1 76 ? -14.719 -11.711 -10.094 1 96.12 76 PHE A C 1
ATOM 601 O O . PHE A 1 76 ? -14.273 -12.734 -10.609 1 96.12 76 PHE A O 1
ATOM 608 N N . PHE A 1 77 ? -15.859 -11.609 -9.5 1 95.81 77 PHE A N 1
ATOM 609 C CA . PHE A 1 77 ? -16.719 -12.781 -9.438 1 95.81 77 PHE A CA 1
ATOM 610 C C . PHE A 1 77 ? -17.125 -13.234 -10.844 1 95.81 77 PHE A C 1
ATOM 612 O O . PHE A 1 77 ? -17.156 -14.43 -11.125 1 95.81 77 PHE A O 1
ATOM 619 N N . PHE A 1 78 ? -17.375 -12.32 -11.742 1 94.62 78 PHE A N 1
ATOM 620 C CA . PHE A 1 78 ? -17.844 -12.648 -13.086 1 94.62 78 PHE A CA 1
ATOM 621 C C . PHE A 1 78 ? -16.672 -12.758 -14.055 1 94.62 78 PHE A C 1
ATOM 623 O O . PHE A 1 78 ? -16.875 -13.086 -15.234 1 94.62 78 PHE A O 1
ATOM 630 N N . MET A 1 79 ? -15.516 -12.617 -13.602 1 93.5 79 MET A N 1
ATOM 631 C CA . MET A 1 79 ? -14.375 -12.484 -14.5 1 93.5 79 MET A CA 1
ATOM 632 C C . MET A 1 79 ? -13.867 -13.859 -14.938 1 93.5 79 MET A C 1
ATOM 634 O O . MET A 1 79 ? -13.516 -14.688 -14.102 1 93.5 79 MET A O 1
ATOM 638 N N . TRP A 1 80 ? -13.82 -14.023 -16.328 1 90.44 80 TRP A N 1
ATOM 639 C CA . TRP A 1 80 ? -13.289 -15.273 -16.875 1 90.44 80 TRP A CA 1
ATOM 640 C C . TRP A 1 80 ? -12.047 -15.008 -17.719 1 90.44 80 TRP A C 1
ATOM 642 O O . TRP A 1 80 ? -11.219 -15.906 -17.906 1 90.44 80 TRP A O 1
ATOM 652 N N . ASP A 1 81 ? -11.953 -13.758 -18.141 1 93.5 81 ASP A N 1
ATOM 653 C CA . ASP A 1 81 ? -10.805 -13.336 -18.938 1 93.5 81 ASP A CA 1
ATOM 654 C C . ASP A 1 81 ? -9.875 -12.445 -18.125 1 93.5 81 ASP A C 1
ATOM 656 O O . ASP A 1 81 ? -10.266 -11.367 -17.672 1 93.5 81 ASP A O 1
ATOM 660 N N . PRO A 1 82 ? -8.633 -12.891 -18.031 1 92.88 82 PRO A N 1
ATOM 661 C CA . PRO A 1 82 ? -7.691 -12.109 -17.219 1 92.88 82 PRO A CA 1
ATOM 662 C C . PRO A 1 82 ? -7.465 -10.703 -17.766 1 92.88 82 PRO A C 1
ATOM 664 O O . PRO A 1 82 ? -7.07 -9.805 -17.016 1 92.88 82 PRO A O 1
ATOM 667 N N . TRP A 1 83 ? -7.766 -10.469 -19.016 1 92.88 83 TRP A N 1
ATOM 668 C CA . TRP A 1 83 ? -7.574 -9.148 -19.609 1 92.88 83 TRP A CA 1
ATOM 669 C C . TRP A 1 83 ? -8.586 -8.148 -19.047 1 92.88 83 TRP A C 1
ATOM 671 O O . TRP A 1 83 ? -8.367 -6.938 -19.109 1 92.88 83 TRP A O 1
ATOM 681 N N . MET A 1 84 ? -9.602 -8.648 -18.5 1 93.81 84 MET A N 1
ATOM 682 C CA . MET A 1 84 ? -10.633 -7.789 -17.922 1 93.81 84 MET A CA 1
ATOM 683 C C . MET A 1 84 ? -10.148 -7.125 -16.641 1 93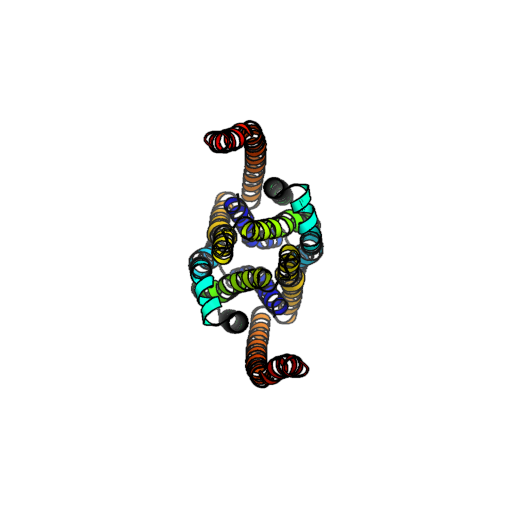.81 84 MET A C 1
ATOM 685 O O . MET A 1 84 ? -10.766 -6.168 -16.156 1 93.81 84 MET A O 1
ATOM 689 N N . THR A 1 85 ? -9.062 -7.578 -16.141 1 93.19 85 THR A N 1
ATOM 690 C CA . THR A 1 85 ? -8.5 -6.98 -14.938 1 93.19 85 THR A CA 1
ATOM 691 C C . THR A 1 85 ? -8 -5.566 -15.219 1 93.19 85 THR A C 1
ATOM 693 O O . THR A 1 85 ? -7.891 -4.746 -14.305 1 93.19 85 THR A O 1
ATOM 696 N N . LEU A 1 86 ? -7.723 -5.262 -16.484 1 93.75 86 LEU A N 1
ATOM 697 C CA . LEU A 1 86 ? -7.195 -3.949 -16.844 1 93.75 86 LEU A CA 1
ATOM 698 C C . LEU A 1 86 ? -8.258 -2.869 -16.672 1 93.75 86 LEU A C 1
ATOM 700 O O . LEU A 1 86 ? -8.039 -1.889 -15.953 1 93.75 86 LEU A O 1
ATOM 704 N N . PRO A 1 87 ? -9.398 -3.061 -17.219 1 95.44 87 PRO A N 1
ATOM 705 C CA . PRO A 1 87 ? -10.438 -2.049 -16.984 1 95.44 87 PRO A CA 1
ATOM 706 C C . PRO A 1 87 ? -10.93 -2.029 -15.547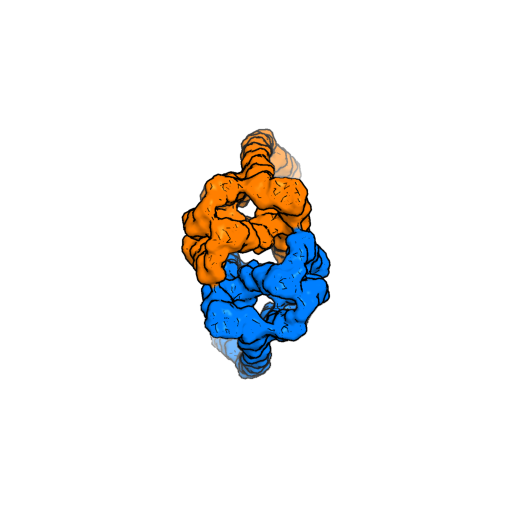 1 95.44 87 PRO A C 1
ATOM 708 O O . PRO A 1 87 ? -11.25 -0.964 -15.016 1 95.44 87 PRO A O 1
ATOM 711 N N . VAL A 1 88 ? -11.039 -3.174 -14.891 1 95.94 88 VAL A N 1
ATOM 712 C CA . VAL A 1 88 ? -11.469 -3.244 -13.492 1 95.94 88 VAL A CA 1
ATOM 713 C C . VAL A 1 88 ? -10.43 -2.562 -12.602 1 95.94 88 VAL A C 1
ATOM 715 O O . VAL A 1 88 ? -10.781 -1.984 -11.57 1 95.94 88 VAL A O 1
ATOM 718 N N . GLY A 1 89 ? -9.18 -2.605 -13.094 1 95.12 89 GLY A N 1
ATOM 719 C CA . GLY A 1 89 ? -8.086 -1.984 -12.367 1 95.12 89 GLY A CA 1
ATOM 720 C C . GLY A 1 89 ? -8.211 -0.475 -12.273 1 95.12 89 GLY A C 1
ATOM 721 O O . GLY A 1 89 ? -7.613 0.149 -11.391 1 95.12 89 GLY A O 1
ATOM 722 N N . LEU A 1 90 ? -8.992 0.106 -13.133 1 95.69 90 LEU A N 1
ATOM 723 C CA . LEU A 1 90 ? -9.211 1.548 -13.102 1 95.69 90 LEU A CA 1
ATOM 724 C C . LEU A 1 90 ? -9.945 1.961 -11.836 1 95.69 90 LEU A C 1
ATOM 726 O O . LEU A 1 90 ? -9.852 3.111 -11.398 1 95.69 90 LEU A O 1
ATOM 730 N N . LEU A 1 91 ? -10.562 1.021 -11.203 1 96.62 91 LEU A N 1
ATOM 731 C CA . LEU A 1 91 ? -11.273 1.289 -9.953 1 96.62 91 LEU A CA 1
ATOM 732 C C . LEU A 1 91 ? -10.289 1.457 -8.797 1 96.62 91 LEU A C 1
ATOM 734 O O . LEU A 1 91 ? -10.68 1.883 -7.707 1 96.62 91 LEU A O 1
ATOM 738 N N . ASN A 1 92 ? -9.008 1.249 -9.055 1 95.38 92 ASN A N 1
ATOM 739 C CA . ASN A 1 92 ? -7.98 1.476 -8.047 1 95.38 92 ASN A CA 1
ATOM 740 C C . ASN A 1 92 ? -7.812 2.961 -7.738 1 95.38 92 ASN A C 1
ATOM 742 O O . ASN A 1 92 ? -7.285 3.328 -6.688 1 95.38 92 ASN A O 1
ATOM 746 N N . GLY A 1 93 ? -8.266 3.725 -8.641 1 94.19 93 GLY A N 1
ATOM 747 C CA . GLY A 1 93 ? -8.25 5.16 -8.406 1 94.19 93 GLY A CA 1
ATOM 748 C C . GLY A 1 93 ? -9.086 5.57 -7.207 1 94.19 93 GLY A C 1
ATOM 749 O O . GLY A 1 93 ? -8.555 6.09 -6.223 1 94.19 93 GLY A O 1
ATOM 750 N N . PRO A 1 94 ? -10.297 5.258 -7.258 1 94.81 94 PRO A N 1
ATOM 751 C CA . PRO A 1 94 ? -11.148 5.609 -6.117 1 94.81 94 PRO A CA 1
ATOM 752 C C . PRO A 1 94 ? -10.883 4.734 -4.895 1 94.81 94 PRO A C 1
ATOM 754 O O . PRO A 1 94 ? -10.961 5.215 -3.758 1 94.81 94 PRO A O 1
ATOM 757 N N . THR A 1 95 ? -10.547 3.438 -5.066 1 95.31 95 THR A N 1
ATOM 758 C CA . THR A 1 95 ? -10.414 2.518 -3.943 1 95.31 95 THR A CA 1
ATOM 759 C C . THR A 1 95 ? -9.117 2.777 -3.184 1 95.31 95 THR A C 1
ATOM 761 O O . THR A 1 95 ? -9.031 2.537 -1.977 1 95.31 95 THR A O 1
ATOM 764 N N . PHE A 1 96 ? -8.133 3.305 -3.943 1 93.38 96 PHE A N 1
ATOM 765 C CA . PHE A 1 96 ? -6.871 3.578 -3.26 1 93.38 96 PHE A CA 1
ATOM 766 C C . PHE A 1 96 ? -6.508 5.055 -3.365 1 93.38 96 PHE A C 1
ATOM 768 O O . PHE A 1 96 ? -6.285 5.719 -2.35 1 93.38 96 PHE A O 1
ATOM 775 N N . GLY A 1 97 ? -6.523 5.602 -4.492 1 91.38 97 GLY A N 1
ATOM 776 C CA . GLY A 1 97 ? -6.082 6.969 -4.723 1 91.38 97 GLY A CA 1
ATOM 777 C C . GLY A 1 97 ? -6.863 7.992 -3.924 1 91.38 97 GLY A C 1
ATOM 778 O O . GLY A 1 97 ? -6.297 8.703 -3.094 1 91.38 97 GLY A O 1
ATOM 779 N N . ILE A 1 98 ? -8.102 7.957 -4.109 1 91.31 98 ILE A N 1
ATOM 780 C CA . ILE A 1 98 ? -8.945 8.938 -3.438 1 91.31 98 ILE A CA 1
ATOM 781 C C . ILE A 1 98 ? -9.008 8.625 -1.942 1 91.31 98 ILE A C 1
ATOM 783 O O . ILE A 1 98 ? -8.906 9.531 -1.11 1 91.31 98 ILE A O 1
ATOM 787 N N . PHE A 1 99 ? -9.094 7.41 -1.591 1 93.38 99 PHE A N 1
ATOM 788 C CA . PHE A 1 99 ? -9.18 7.012 -0.191 1 93.38 99 PHE A CA 1
ATOM 789 C C . PHE A 1 99 ? -7.906 7.391 0.556 1 93.38 99 PHE A C 1
ATOM 791 O O . PHE A 1 99 ? -7.965 8 1.625 1 93.38 99 PHE A O 1
ATOM 798 N N . PHE A 1 100 ? -6.816 7.055 -0.033 1 90.38 100 PHE A N 1
ATOM 799 C CA . PHE A 1 100 ? -5.543 7.273 0.638 1 90.38 100 PHE A CA 1
ATOM 800 C C . PHE A 1 100 ? -5.297 8.766 0.855 1 90.38 100 PHE A C 1
ATOM 802 O O . PHE A 1 100 ? -4.875 9.18 1.938 1 90.38 100 PHE A O 1
ATOM 809 N N . ALA A 1 101 ? -5.527 9.469 -0.136 1 86.12 101 ALA A N 1
ATOM 810 C CA . ALA A 1 101 ? -5.379 10.914 -0.025 1 86.12 101 ALA A CA 1
ATOM 811 C C . ALA A 1 101 ? -6.324 11.484 1.029 1 86.12 101 ALA A C 1
ATOM 813 O O . ALA A 1 101 ? -5.93 12.336 1.831 1 86.12 101 ALA A O 1
ATOM 814 N N . SER A 1 102 ? -7.531 11.016 1.004 1 88.69 102 SER A N 1
ATOM 815 C CA . SER A 1 102 ? -8.523 11.492 1.964 1 88.69 102 SER A CA 1
ATOM 816 C C . SER A 1 102 ? -8.133 11.133 3.391 1 88.69 102 SER A C 1
ATOM 818 O O . SER A 1 102 ? -8.281 11.938 4.309 1 88.69 102 SER A O 1
ATOM 820 N N . MET A 1 103 ? -7.621 10 3.549 1 89.5 103 MET A N 1
ATOM 821 C CA . MET A 1 103 ? -7.207 9.531 4.867 1 89.5 103 MET A CA 1
ATOM 822 C C . MET A 1 103 ? -6.039 10.352 5.398 1 89.5 103 MET A C 1
ATOM 824 O O . MET A 1 103 ? -6.02 10.727 6.574 1 89.5 103 MET A O 1
ATOM 828 N N . THR A 1 104 ? -5.109 10.617 4.535 1 84.5 104 THR A N 1
ATOM 829 C CA . THR A 1 104 ? -3.928 11.367 4.949 1 84.5 104 THR A CA 1
ATOM 830 C C . THR A 1 104 ? -4.285 12.812 5.262 1 84.5 104 THR A C 1
ATOM 832 O O . THR A 1 104 ? -3.762 13.398 6.215 1 84.5 104 THR A O 1
ATOM 835 N N . MET A 1 105 ? -5.156 13.305 4.461 1 81.44 105 MET A N 1
ATOM 836 C CA . MET A 1 105 ? -5.609 14.672 4.711 1 81.44 105 MET A CA 1
ATOM 837 C C . MET A 1 105 ? -6.402 14.75 6.012 1 81.44 105 MET A C 1
ATOM 839 O O . MET A 1 105 ? -6.266 15.719 6.77 1 81.44 105 MET A O 1
ATOM 843 N N . TYR A 1 106 ? -7.188 13.789 6.207 1 84.81 106 TYR A N 1
ATOM 844 C CA . TYR A 1 106 ? -7.957 13.719 7.445 1 84.81 106 TYR A CA 1
ATOM 845 C C . TYR A 1 106 ? -7.035 13.688 8.656 1 84.81 106 TYR A C 1
ATOM 847 O O . TYR A 1 106 ? -7.293 14.367 9.656 1 84.81 106 TYR A O 1
ATOM 855 N N . GLY A 1 107 ? -6.031 12.891 8.633 1 83.38 107 GLY A N 1
ATOM 856 C CA . GLY A 1 107 ? -5.078 12.766 9.727 1 83.38 107 GLY A CA 1
ATOM 857 C C . GLY A 1 107 ? -4.336 14.055 10.023 1 83.38 107 GLY A C 1
ATOM 858 O O . GLY A 1 107 ? -3.887 14.266 11.148 1 83.38 107 GLY A O 1
ATOM 859 N N . LYS A 1 108 ? -4.312 14.875 9.07 1 77.06 108 LYS A N 1
ATOM 860 C CA . LYS A 1 108 ? -3.625 16.156 9.25 1 77.06 108 LYS A CA 1
ATOM 861 C C . LYS A 1 108 ? -4.578 17.219 9.781 1 77.06 108 LYS A C 1
ATOM 863 O O . LYS A 1 108 ? -4.238 17.953 10.711 1 77.06 108 LYS A O 1
ATOM 868 N N . THR A 1 109 ? -5.715 17.297 9.203 1 77.88 109 THR A N 1
ATOM 869 C CA . THR A 1 109 ? -6.637 18.391 9.477 1 77.88 109 THR A CA 1
ATOM 870 C C . THR A 1 109 ? -7.375 18.156 10.789 1 77.88 109 THR A C 1
ATOM 872 O O . THR A 1 109 ? -7.684 19.109 11.516 1 77.88 109 THR A O 1
ATOM 875 N N . GLU A 1 110 ? -7.547 16.891 11.078 1 80.19 110 GLU A N 1
ATOM 876 C CA . GLU A 1 110 ? -8.375 16.609 12.25 1 80.19 110 GLU A CA 1
ATOM 877 C C . GLU A 1 110 ? -7.523 16.266 13.461 1 80.19 110 GLU A C 1
ATOM 879 O O . GLU A 1 110 ? -8.039 16.094 14.57 1 80.19 110 GLU A O 1
ATOM 884 N N . ALA A 1 111 ? -6.23 16.234 13.234 1 80.56 111 ALA A N 1
ATOM 885 C CA . ALA A 1 111 ? -5.328 15.93 14.344 1 80.56 111 ALA A CA 1
ATOM 886 C C . ALA A 1 111 ? -5.102 17.156 15.219 1 80.56 111 ALA A C 1
ATOM 888 O O . ALA A 1 111 ? -4.922 18.266 14.703 1 80.56 111 ALA A O 1
ATOM 889 N N . PRO A 1 112 ? -5.254 16.969 16.578 1 82.31 112 PRO A N 1
ATOM 890 C CA . PRO A 1 112 ? -4.836 18.078 17.453 1 82.31 112 PRO A CA 1
ATOM 891 C C . PRO A 1 112 ? -3.416 18.547 17.156 1 82.31 112 PRO A C 1
ATOM 893 O O . PRO A 1 112 ? -2.572 17.766 16.734 1 82.31 112 PRO A O 1
ATOM 896 N N . PRO A 1 113 ? -3.297 19.906 17.391 1 76.88 113 PRO A N 1
ATOM 897 C CA . PRO A 1 113 ? -1.968 20.438 17.094 1 76.88 113 PRO A CA 1
ATOM 898 C C . PRO A 1 113 ? -0.851 19.688 17.812 1 76.88 113 PRO A C 1
ATOM 900 O O . PRO A 1 113 ? -0.955 19.406 19.016 1 76.88 113 PRO A O 1
ATOM 903 N N . GLY A 1 114 ? 0.085 19.203 17.094 1 74.06 114 GLY A N 1
ATOM 904 C CA . GLY A 1 114 ? 1.238 18.531 17.672 1 74.06 114 GLY A CA 1
ATOM 905 C C . GLY A 1 114 ? 1.127 17.016 17.641 1 74.06 114 GLY A C 1
ATOM 906 O O . GLY A 1 114 ? 2.094 16.312 17.938 1 74.06 114 GLY A O 1
ATOM 907 N N . THR A 1 115 ? -0.083 16.516 17.234 1 78.75 115 THR A N 1
ATOM 908 C CA . THR A 1 115 ? -0.269 15.062 17.25 1 78.75 115 THR A CA 1
ATOM 909 C C . THR A 1 115 ? -0.477 14.523 15.844 1 78.75 115 THR A C 1
ATOM 911 O O . THR A 1 115 ? -0.957 13.398 15.664 1 78.75 115 THR A O 1
ATOM 914 N N . GLU A 1 116 ? -0.173 15.281 14.859 1 76.69 116 GLU A N 1
ATOM 915 C CA . GLU A 1 116 ? -0.438 14.914 13.469 1 76.69 116 GLU A CA 1
ATOM 916 C C . GLU A 1 116 ? 0.296 13.633 13.086 1 76.69 116 GLU A C 1
ATOM 918 O O . GLU A 1 116 ? -0.27 12.758 12.422 1 76.69 116 GLU A O 1
ATOM 923 N N . ALA A 1 117 ? 1.475 13.555 13.602 1 72.88 117 ALA A N 1
ATOM 924 C CA . ALA A 1 117 ? 2.262 12.367 13.297 1 72.88 117 ALA A CA 1
ATOM 925 C C . ALA A 1 117 ? 1.644 11.125 13.93 1 72.88 117 ALA A C 1
ATOM 927 O O . ALA A 1 117 ? 1.586 10.062 13.312 1 72.88 117 ALA A O 1
ATOM 928 N N . THR A 1 118 ? 1.21 11.336 15.086 1 78.38 118 THR A N 1
ATOM 929 C CA . THR A 1 118 ? 0.614 10.227 15.82 1 78.38 118 THR A CA 1
ATOM 930 C C . THR A 1 118 ? -0.703 9.797 15.172 1 78.38 118 THR A C 1
ATOM 932 O O . THR A 1 118 ? -0.955 8.602 15 1 78.38 118 THR A O 1
ATOM 935 N N . VAL A 1 119 ? -1.485 10.75 14.797 1 83.56 119 VAL A N 1
ATOM 936 C CA . VAL A 1 119 ? -2.771 10.453 14.18 1 83.56 119 VAL A CA 1
ATOM 937 C C . VAL A 1 119 ? -2.551 9.781 12.828 1 83.56 119 VAL A C 1
ATOM 939 O O . VAL A 1 119 ? -3.244 8.82 12.484 1 83.56 119 VAL A O 1
ATOM 942 N N . GLN A 1 120 ? -1.594 10.266 12.117 1 82.69 120 GLN A N 1
ATOM 943 C CA . GLN A 1 120 ? -1.266 9.664 10.828 1 82.69 120 GLN A CA 1
ATOM 944 C C . GLN A 1 120 ? -0.81 8.219 11 1 82.69 120 GLN A C 1
ATOM 946 O O . GLN A 1 120 ? -1.173 7.352 10.195 1 82.69 120 GLN A O 1
ATOM 951 N N . SER A 1 121 ? -0.013 7.973 12 1 82.44 121 SER A N 1
ATOM 952 C CA . SER A 1 121 ? 0.468 6.617 12.242 1 82.44 121 SER A CA 1
ATOM 953 C C . SER A 1 121 ? -0.674 5.691 12.641 1 82.44 121 SER A C 1
ATOM 955 O O . SER A 1 121 ? -0.698 4.523 12.25 1 82.44 121 SER A O 1
ATOM 957 N N . LEU A 1 122 ? -1.55 6.227 13.344 1 86.88 122 LEU A N 1
ATOM 958 C CA . LEU A 1 122 ? -2.688 5.426 13.789 1 86.88 122 LEU A CA 1
ATOM 959 C C . LEU A 1 122 ? -3.596 5.078 12.617 1 86.88 122 LEU A C 1
ATOM 961 O O . LEU A 1 122 ? -4.117 3.965 12.539 1 86.88 122 LEU A O 1
ATOM 965 N N . LEU A 1 123 ? -3.762 6.055 11.773 1 89.12 123 LEU A N 1
ATOM 966 C CA . LEU A 1 123 ? -4.57 5.809 10.586 1 89.12 123 LEU A CA 1
ATOM 967 C C . LEU A 1 123 ? -3.902 4.781 9.68 1 89.12 123 LEU A C 1
ATOM 969 O O . LEU A 1 123 ? -4.555 3.854 9.195 1 89.12 123 LEU A O 1
ATOM 973 N N . ALA A 1 124 ? -2.627 4.926 9.531 1 87.12 124 ALA A N 1
ATOM 974 C CA . ALA A 1 124 ? -1.869 4 8.695 1 87.12 124 ALA A CA 1
ATOM 975 C C . ALA A 1 124 ? -1.881 2.592 9.281 1 87.12 124 ALA A C 1
ATOM 977 O O . ALA A 1 124 ? -2.031 1.608 8.555 1 87.12 124 ALA A O 1
ATOM 978 N N . MET A 1 125 ? -1.719 2.568 10.562 1 89.69 125 MET A N 1
ATOM 979 C CA . MET A 1 125 ? -1.746 1.287 11.258 1 89.69 125 MET A CA 1
ATOM 980 C C . MET A 1 125 ? -3.102 0.608 11.102 1 89.69 125 MET A C 1
ATOM 982 O O . MET A 1 125 ? -3.174 -0.602 10.883 1 89.69 125 MET A O 1
ATOM 986 N N . SER A 1 126 ? -4.133 1.336 11.227 1 93 126 SER A N 1
ATOM 987 C CA . SER A 1 126 ? -5.488 0.811 11.102 1 93 126 SER A CA 1
ATOM 988 C C . SER A 1 126 ? -5.77 0.333 9.68 1 93 126 SER A C 1
ATOM 990 O O . SER A 1 126 ? -6.449 -0.675 9.477 1 93 126 SER A O 1
ATOM 992 N N . PHE A 1 127 ? -5.254 1.028 8.75 1 92.56 127 PHE A N 1
ATOM 993 C CA . PHE A 1 127 ? -5.48 0.725 7.34 1 92.56 127 PHE A CA 1
ATOM 994 C C . PHE A 1 127 ? -4.551 -0.385 6.871 1 92.56 127 PHE A C 1
ATOM 996 O O . PHE A 1 127 ? -4.973 -1.531 6.707 1 92.56 127 PHE A O 1
ATOM 1003 N N . GLU A 1 128 ? -3.248 -0.131 6.906 1 87.38 128 GLU A N 1
ATOM 1004 C CA . GLU A 1 128 ? -2.248 -1.012 6.309 1 87.38 128 GLU A CA 1
ATOM 1005 C C . GLU A 1 128 ? -1.834 -2.113 7.281 1 87.38 128 GLU A C 1
ATOM 1007 O O . GLU A 1 128 ? -1.495 -3.223 6.859 1 87.38 128 GLU A O 1
ATOM 1012 N N . GLY A 1 129 ? -1.78 -1.796 8.523 1 88.62 129 GLY A N 1
ATOM 1013 C CA . GLY A 1 129 ? -1.337 -2.754 9.523 1 88.62 129 GLY A CA 1
ATOM 1014 C C . GLY A 1 129 ? -2.41 -3.752 9.906 1 88.62 129 GLY A C 1
ATOM 1015 O O . GLY A 1 129 ? -2.502 -4.832 9.32 1 88.62 129 GLY A O 1
ATOM 1016 N N . VAL A 1 130 ? -3.316 -3.285 10.602 1 91.5 130 VAL A N 1
ATOM 1017 C CA . VAL A 1 130 ? -4.312 -4.176 11.188 1 91.5 130 VAL A CA 1
ATOM 1018 C C . VAL A 1 130 ? -5.379 -4.508 10.148 1 91.5 130 VAL A C 1
ATOM 1020 O O . VAL A 1 130 ? -5.801 -5.664 10.023 1 91.5 130 VAL A O 1
ATOM 1023 N N . GLY A 1 131 ? -5.812 -3.539 9.438 1 93.75 131 GLY A N 1
ATOM 1024 C CA . GLY A 1 131 ? -6.848 -3.748 8.438 1 93.75 131 GLY A CA 1
ATOM 1025 C C . GLY A 1 131 ? -6.43 -4.703 7.34 1 93.75 131 GLY A C 1
ATOM 1026 O O . GLY A 1 131 ? -7.039 -5.758 7.16 1 93.75 131 GLY A O 1
ATOM 1027 N N . ALA A 1 132 ? -5.387 -4.383 6.613 1 90.81 132 ALA A N 1
ATOM 1028 C CA . ALA A 1 132 ? -4.906 -5.211 5.512 1 90.81 132 ALA A CA 1
ATOM 1029 C C . ALA A 1 132 ? -4.516 -6.605 6 1 90.81 132 ALA A C 1
ATOM 1031 O O . ALA A 1 132 ? -4.734 -7.598 5.301 1 90.81 132 ALA A O 1
ATOM 1032 N N . GLY A 1 133 ? -3.863 -6.656 7.176 1 87.44 133 GLY A N 1
ATOM 1033 C CA . GLY A 1 133 ? -3.533 -7.953 7.75 1 87.44 133 GLY A CA 1
ATOM 1034 C C . GLY A 1 133 ? -4.75 -8.836 7.977 1 87.44 133 GLY A C 1
ATOM 1035 O O . GLY A 1 133 ? -4.734 -10.016 7.637 1 87.44 133 GLY A O 1
ATOM 1036 N N . THR A 1 134 ? -5.758 -8.281 8.539 1 91.06 134 THR A N 1
ATOM 1037 C CA . THR A 1 134 ? -7 -9.008 8.789 1 91.06 134 THR A CA 1
ATOM 1038 C C . THR A 1 134 ? -7.625 -9.461 7.473 1 91.06 134 THR A C 1
ATOM 1040 O O . THR A 1 134 ? -8.102 -10.594 7.367 1 91.06 134 THR A O 1
ATOM 1043 N N . GLY A 1 135 ? -7.648 -8.586 6.52 1 91.69 135 GLY A N 1
ATOM 1044 C CA . GLY A 1 135 ? -8.195 -8.938 5.219 1 91.69 135 GLY A CA 1
ATOM 1045 C C . GLY A 1 135 ? -7.465 -10.086 4.555 1 91.69 135 GLY A C 1
ATOM 1046 O O . GLY A 1 135 ? -8.086 -10.93 3.906 1 91.69 135 GLY A O 1
ATOM 1047 N N . SER A 1 136 ? -6.203 -10.062 4.715 1 86.25 136 SER A N 1
ATOM 1048 C CA . SER A 1 136 ? -5.391 -11.117 4.125 1 86.25 136 SER A CA 1
ATOM 1049 C C . SER A 1 136 ? -5.723 -12.477 4.734 1 86.25 136 SER A C 1
ATOM 1051 O O . SER A 1 136 ? -5.82 -13.477 4.02 1 86.25 136 SER A O 1
ATOM 1053 N N . ILE A 1 137 ? -5.848 -12.484 6 1 86.31 137 ILE A N 1
ATOM 1054 C CA . ILE A 1 137 ? -6.16 -13.734 6.691 1 86.31 137 ILE A CA 1
ATOM 1055 C C . ILE A 1 137 ? -7.566 -14.195 6.305 1 86.31 137 ILE A C 1
ATOM 1057 O O . ILE A 1 137 ? -7.766 -15.359 5.957 1 86.31 137 ILE A O 1
ATOM 1061 N N . LEU A 1 138 ? -8.477 -13.312 6.332 1 89.19 138 LEU A N 1
ATOM 1062 C CA . LEU A 1 138 ? -9.859 -13.648 6.008 1 89.19 138 LEU A CA 1
ATOM 1063 C C . LEU A 1 138 ? -9.977 -14.102 4.551 1 89.19 138 LEU A C 1
ATOM 1065 O O . LEU A 1 138 ? -10.758 -15 4.238 1 89.19 138 LEU A O 1
ATOM 1069 N N . GLY A 1 139 ? -9.289 -13.414 3.723 1 88.12 139 GLY A N 1
ATOM 1070 C CA . GLY A 1 139 ? -9.273 -13.812 2.322 1 88.12 139 GLY A CA 1
ATOM 1071 C C . GLY A 1 139 ? -8.727 -15.211 2.105 1 88.12 139 GLY A C 1
ATOM 1072 O O . GLY A 1 139 ? -9.281 -15.984 1.326 1 88.12 139 GLY A O 1
ATOM 1073 N N . GLY A 1 140 ? -7.633 -15.547 2.76 1 83.88 140 GLY A N 1
ATOM 1074 C CA . GLY A 1 140 ? -7.074 -16.891 2.654 1 83.88 140 GLY A CA 1
ATOM 1075 C C . GLY A 1 140 ? -8.023 -17.969 3.135 1 83.88 140 GLY A C 1
ATOM 1076 O O . GLY A 1 140 ? -8.188 -19 2.475 1 83.88 140 GLY A O 1
ATOM 1077 N N . ILE A 1 141 ? -8.594 -17.719 4.266 1 87.56 141 ILE A N 1
ATOM 1078 C CA . ILE A 1 141 ? -9.555 -18.656 4.828 1 87.56 141 ILE A CA 1
ATOM 1079 C C . ILE A 1 141 ? -10.742 -18.812 3.881 1 87.56 141 ILE A C 1
ATOM 1081 O O . ILE A 1 141 ? -11.227 -19.922 3.654 1 87.56 141 ILE A O 1
ATOM 1085 N N . GLY A 1 142 ? -11.258 -17.734 3.338 1 90.31 142 GLY A N 1
ATOM 1086 C CA . GLY A 1 142 ? -12.375 -17.766 2.412 1 90.31 142 GLY A CA 1
ATOM 1087 C C . GLY A 1 142 ? -12.07 -18.547 1.141 1 90.31 142 GLY A C 1
ATOM 1088 O O . GLY A 1 142 ? -12.875 -19.359 0.69 1 90.31 142 GLY A O 1
ATOM 1089 N N . ILE A 1 143 ? -10.922 -18.297 0.646 1 88.38 143 ILE A N 1
ATOM 1090 C CA . ILE A 1 143 ? -10.539 -18.953 -0.604 1 88.38 143 ILE A CA 1
ATOM 1091 C C . ILE A 1 143 ? -10.352 -20.438 -0.371 1 88.38 143 ILE A C 1
ATOM 1093 O O . ILE A 1 143 ? -10.711 -21.266 -1.219 1 88.38 143 ILE A O 1
ATOM 1097 N N . ASP A 1 144 ? -9.812 -20.781 0.751 1 86.25 144 ASP A N 1
ATOM 1098 C CA . ASP A 1 144 ? -9.602 -22.188 1.079 1 86.25 144 ASP A CA 1
ATOM 1099 C C . ASP A 1 144 ? -10.93 -22.906 1.281 1 86.25 144 ASP A C 1
ATOM 1101 O O . ASP A 1 144 ? -11.086 -24.062 0.852 1 86.25 144 ASP A O 1
ATOM 1105 N N . LYS A 1 145 ? -11.852 -22.266 1.785 1 90.19 145 LYS A N 1
ATOM 1106 C CA . LYS A 1 145 ? -13.102 -22.906 2.156 1 90.19 145 LYS A CA 1
ATOM 1107 C C . LYS A 1 145 ? -14.141 -22.781 1.048 1 90.19 145 LYS A C 1
ATOM 1109 O O . LYS A 1 145 ? -14.914 -23.703 0.798 1 90.19 145 LYS A O 1
ATOM 1114 N N . PHE A 1 146 ? -14.242 -21.594 0.455 1 92.44 146 PHE A N 1
ATOM 1115 C CA . PHE A 1 146 ? -15.359 -21.312 -0.441 1 92.44 146 PHE A CA 1
ATOM 1116 C C . PHE A 1 146 ? -14.875 -21.156 -1.878 1 92.44 146 PHE A C 1
ATOM 1118 O O . PHE A 1 146 ? -15.688 -21.109 -2.809 1 92.44 146 PHE A O 1
ATOM 1125 N N . GLY A 1 147 ? -13.625 -21.109 -2.098 1 90.5 147 GLY A N 1
ATOM 1126 C CA . GLY A 1 147 ? -13.109 -20.797 -3.424 1 90.5 147 GLY A CA 1
ATOM 1127 C C . GLY A 1 147 ? -12.93 -19.312 -3.666 1 90.5 147 GLY A C 1
ATOM 1128 O O . GLY A 1 147 ? -13.453 -18.484 -2.916 1 90.5 147 GLY A O 1
ATOM 1129 N N . SER A 1 148 ? -12.242 -19.016 -4.699 1 90.94 148 SER A N 1
ATOM 1130 C CA . SER A 1 148 ? -11.883 -17.625 -4.988 1 90.94 148 SER A CA 1
ATOM 1131 C C . SER A 1 148 ? -13.109 -16.812 -5.395 1 90.94 148 SER A C 1
ATOM 1133 O O . SER A 1 148 ? -13.375 -15.75 -4.824 1 90.94 148 SER A O 1
ATOM 1135 N N . ARG A 1 149 ? -13.969 -17.297 -6.25 1 93.94 149 ARG A N 1
ATOM 1136 C CA . ARG A 1 149 ? -15.102 -16.562 -6.801 1 93.94 149 ARG A CA 1
ATOM 1137 C C . ARG A 1 149 ? -16.141 -16.266 -5.719 1 93.94 149 ARG A C 1
ATOM 1139 O O . ARG A 1 149 ? -16.656 -15.141 -5.645 1 93.94 149 ARG A O 1
ATOM 1146 N N . ASN A 1 150 ? -16.344 -17.219 -4.926 1 95.81 150 ASN A N 1
ATOM 1147 C CA . ASN A 1 150 ? -17.312 -17.031 -3.855 1 95.81 150 ASN A CA 1
ATOM 1148 C C . ASN A 1 150 ? -16.797 -16.031 -2.809 1 95.81 150 ASN A C 1
ATOM 1150 O O . ASN A 1 150 ? -17.578 -15.289 -2.221 1 95.81 150 ASN A O 1
ATOM 1154 N N . THR A 1 151 ? -15.523 -16.109 -2.564 1 94.94 151 THR A N 1
ATOM 1155 C CA . THR A 1 151 ? -14.93 -15.164 -1.619 1 94.94 151 THR A CA 1
ATOM 1156 C C . THR A 1 151 ? -15.062 -13.734 -2.129 1 94.94 151 THR A C 1
ATOM 1158 O O . THR A 1 151 ? -15.359 -12.812 -1.357 1 94.94 151 THR A O 1
ATOM 1161 N N . PHE A 1 152 ? -14.891 -13.57 -3.414 1 96.75 152 PHE A N 1
ATOM 1162 C CA . PHE A 1 152 ? -15.039 -12.25 -4.008 1 96.75 152 PHE A CA 1
ATOM 1163 C C . PHE A 1 152 ? -16.484 -11.789 -3.965 1 96.75 152 PHE A C 1
ATOM 1165 O O . PHE A 1 152 ? -16.766 -10.609 -3.746 1 96.75 152 PHE A O 1
ATOM 1172 N N . LEU A 1 153 ? -17.328 -12.727 -4.133 1 97.62 153 LEU A N 1
ATOM 1173 C CA . LEU A 1 153 ? -18.734 -12.383 -4.074 1 97.62 153 LEU A CA 1
ATOM 1174 C C . LEU A 1 153 ? -19.141 -11.953 -2.666 1 97.62 153 LEU A C 1
ATOM 1176 O O . LEU A 1 153 ? -19.844 -10.961 -2.494 1 97.62 153 LEU A O 1
ATOM 1180 N N . ILE A 1 154 ? -18.734 -12.641 -1.726 1 97.62 154 ILE A N 1
ATOM 1181 C CA . ILE A 1 154 ? -19.016 -12.305 -0.336 1 97.62 154 ILE A CA 1
ATOM 1182 C C . ILE A 1 154 ? -18.438 -10.93 -0.01 1 97.62 154 ILE A C 1
ATOM 1184 O O . ILE A 1 154 ? -19.109 -10.109 0.632 1 97.62 154 ILE A O 1
ATOM 1188 N N . SER A 1 155 ? -17.219 -10.703 -0.436 1 97.5 155 SER A N 1
ATOM 1189 C CA . SER A 1 155 ? -16.578 -9.422 -0.188 1 97.5 155 SER A CA 1
ATOM 1190 C C . SER A 1 155 ? -17.328 -8.289 -0.881 1 97.5 155 SER A C 1
ATOM 1192 O O . SER A 1 155 ? -17.375 -7.164 -0.37 1 97.5 155 SER A O 1
ATOM 1194 N N . SER A 1 156 ? -17.828 -8.594 -2.012 1 98.31 156 SER A N 1
ATOM 1195 C CA . SER A 1 156 ? -18.625 -7.605 -2.725 1 98.31 156 SER A CA 1
ATOM 1196 C C . SER A 1 156 ? -19.891 -7.242 -1.941 1 98.31 156 SER A C 1
ATOM 1198 O O . SER A 1 156 ? -20.188 -6.062 -1.76 1 98.31 156 SER A O 1
ATOM 1200 N N . ILE A 1 157 ? -20.547 -8.219 -1.441 1 98.25 157 ILE A N 1
ATOM 1201 C CA . ILE A 1 157 ? -21.781 -8.008 -0.68 1 98.25 157 ILE A CA 1
ATOM 1202 C C . ILE A 1 157 ? -21.469 -7.215 0.587 1 98.25 157 ILE A C 1
ATOM 1204 O O . ILE A 1 157 ? -22.188 -6.262 0.917 1 98.25 157 ILE A O 1
ATOM 1208 N N . VAL A 1 158 ? -20.438 -7.609 1.219 1 97.81 158 VAL A N 1
ATOM 1209 C CA . VAL A 1 158 ? -20.047 -6.926 2.445 1 97.81 158 VAL A CA 1
ATOM 1210 C C . VAL A 1 158 ? -19.734 -5.461 2.146 1 97.81 158 VAL A C 1
ATOM 1212 O O . VAL A 1 158 ? -20.125 -4.57 2.908 1 97.81 158 VAL A O 1
ATOM 1215 N N . SER A 1 159 ? -19.031 -5.207 1.042 1 98 159 SER A N 1
ATOM 1216 C CA . SER A 1 159 ? -18.688 -3.842 0.661 1 98 159 SER A CA 1
ATOM 1217 C C . SER A 1 159 ? -19.938 -3.01 0.384 1 98 159 SER A C 1
ATOM 1219 O O . SER A 1 159 ? -20.031 -1.86 0.821 1 98 159 SER A O 1
ATOM 1221 N N . PHE A 1 160 ? -20.875 -3.584 -0.289 1 98.31 160 PHE A N 1
ATOM 1222 C CA . PHE A 1 160 ? -22.094 -2.857 -0.606 1 98.31 160 PHE A CA 1
ATOM 1223 C C . PHE A 1 160 ? -22.922 -2.615 0.65 1 98.31 160 PHE A C 1
ATOM 1225 O O . PHE A 1 160 ? -23.531 -1.556 0.804 1 98.31 160 PHE A O 1
ATOM 1232 N N . VAL A 1 161 ? -22.969 -3.586 1.504 1 97.94 161 VAL A N 1
ATOM 1233 C CA . VAL A 1 161 ? -23.703 -3.426 2.756 1 97.94 161 VAL A CA 1
ATOM 1234 C C . VAL A 1 161 ? -23.078 -2.301 3.58 1 97.94 161 VAL A C 1
ATOM 1236 O O . VAL A 1 161 ? -23.797 -1.445 4.109 1 97.94 161 VAL A O 1
ATOM 1239 N N . LEU A 1 162 ? -21.797 -2.295 3.699 1 96.56 162 LEU A N 1
ATOM 1240 C CA . LEU A 1 162 ? -21.109 -1.26 4.457 1 96.56 162 LEU A CA 1
ATOM 1241 C C . LEU A 1 162 ? -21.297 0.107 3.805 1 96.56 162 LEU A C 1
ATOM 1243 O O . LEU A 1 162 ? -21.359 1.125 4.5 1 96.56 162 LEU A O 1
ATOM 1247 N N . PHE A 1 163 ? -21.312 0.079 2.475 1 96.94 163 PHE A N 1
ATOM 1248 C CA . PHE A 1 163 ? -21.578 1.316 1.753 1 96.94 163 PHE A CA 1
ATOM 1249 C C . PHE A 1 163 ? -22.938 1.882 2.15 1 96.94 163 PHE A C 1
ATOM 1251 O O . PHE A 1 163 ? -23.047 3.062 2.49 1 96.94 163 PHE A O 1
ATOM 1258 N N . VAL A 1 164 ? -23.922 1.058 2.184 1 96.44 164 VAL A N 1
ATOM 1259 C CA . VAL A 1 164 ? -25.281 1.477 2.51 1 96.44 164 VAL A CA 1
ATOM 1260 C C . VAL A 1 164 ? -25.344 1.932 3.965 1 96.44 164 VAL A C 1
ATOM 1262 O O . VAL A 1 164 ? -25.953 2.959 4.273 1 96.44 164 VAL A O 1
ATOM 1265 N N . VAL A 1 165 ? -24.75 1.201 4.84 1 94.5 165 VAL A N 1
ATOM 1266 C CA . VAL A 1 165 ? -24.734 1.541 6.258 1 94.5 165 VAL A CA 1
ATOM 1267 C C . VAL A 1 165 ? -24.062 2.891 6.469 1 94.5 165 VAL A C 1
ATOM 1269 O O . VAL A 1 165 ? -24.531 3.723 7.242 1 94.5 165 VAL A O 1
ATOM 1272 N N . ASN A 1 166 ? -22.953 3.066 5.773 1 92.06 166 ASN A N 1
ATOM 1273 C CA . ASN A 1 166 ? -22.219 4.316 5.91 1 92.06 166 ASN A CA 1
ATOM 1274 C C . ASN A 1 166 ? -23.031 5.504 5.402 1 92.06 166 ASN A C 1
ATOM 1276 O O . ASN A 1 166 ? -23.016 6.578 6.004 1 92.06 166 ASN A O 1
ATOM 1280 N N . VAL A 1 167 ? -23.688 5.336 4.297 1 91.44 167 VAL A N 1
ATOM 1281 C CA . VAL A 1 167 ? -24.5 6.402 3.721 1 91.44 167 VAL A CA 1
ATOM 1282 C C . VAL A 1 167 ? -25.656 6.719 4.652 1 91.44 167 VAL A C 1
ATOM 1284 O O . VAL A 1 167 ? -25.984 7.891 4.887 1 91.44 167 VAL A O 1
ATOM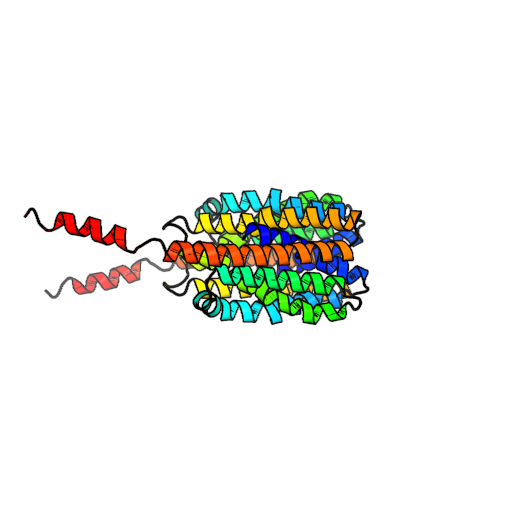 1287 N N . LEU A 1 168 ? -26.203 5.723 5.211 1 90.88 168 LEU A N 1
ATOM 1288 C CA . LEU A 1 168 ? -27.344 5.914 6.109 1 90.88 168 LEU A CA 1
ATOM 1289 C C . LEU A 1 168 ? -26.906 6.602 7.398 1 90.88 168 LEU A C 1
ATOM 1291 O O . LEU A 1 168 ? -27.609 7.473 7.914 1 90.88 168 LEU A O 1
ATOM 1295 N N . LEU A 1 169 ? -25.781 6.176 7.918 1 86.94 169 LEU A N 1
ATOM 1296 C CA . LEU A 1 169 ? -25.266 6.785 9.133 1 86.94 169 LEU A CA 1
ATOM 1297 C C . LEU A 1 169 ? -24.922 8.258 8.906 1 86.94 169 LEU A C 1
ATOM 1299 O O . LEU A 1 169 ? -25.125 9.086 9.789 1 86.94 169 LEU A O 1
ATOM 1303 N N . HIS A 1 170 ? -24.375 8.516 7.781 1 83.69 170 HIS A N 1
ATOM 1304 C CA . HIS A 1 170 ? -24 9.891 7.461 1 83.69 170 HIS A CA 1
ATOM 1305 C C . HIS A 1 170 ? -25.234 10.766 7.297 1 83.69 170 HIS A C 1
ATOM 1307 O O . HIS A 1 170 ? -25.25 11.914 7.754 1 83.69 170 HIS A O 1
ATOM 1313 N N . ILE A 1 171 ? -26.266 10.281 6.656 1 80.56 171 ILE A N 1
ATOM 1314 C CA . ILE A 1 171 ? -27.516 11.016 6.469 1 80.56 171 ILE A CA 1
ATOM 1315 C C . ILE A 1 171 ? -28.188 11.242 7.816 1 80.56 171 ILE A C 1
ATOM 1317 O O . ILE A 1 171 ? -28.703 12.328 8.086 1 80.56 171 ILE A O 1
ATOM 1321 N N . PHE A 1 172 ? -27.969 10.281 8.625 1 76.5 172 PHE A N 1
ATOM 1322 C CA . PHE A 1 172 ? -28.625 10.367 9.922 1 76.5 172 PHE A CA 1
ATOM 1323 C C . PHE A 1 172 ? -27.859 11.305 10.859 1 76.5 172 PHE A C 1
ATOM 1325 O O . PHE A 1 172 ? -28.469 12.07 11.609 1 76.5 172 PHE A O 1
ATOM 1332 N N . VAL A 1 173 ? -26.531 11.117 10.914 1 65 173 VAL A N 1
ATOM 1333 C CA . VAL A 1 173 ? -25.719 11.938 11.797 1 65 173 VAL A CA 1
ATOM 1334 C C . VAL A 1 173 ? -25.719 13.383 11.305 1 65 173 VAL A C 1
ATOM 1336 O O . VAL A 1 173 ? -25.797 14.312 12.109 1 65 173 VAL A O 1
ATOM 1339 N N . LEU A 1 174 ? -25.391 13.594 10.016 1 60.28 174 LEU A N 1
ATOM 1340 C CA . LEU A 1 174 ? -25.5 14.945 9.477 1 60.28 174 LEU A CA 1
ATOM 1341 C C . LEU A 1 174 ? -26.875 15.531 9.727 1 60.28 174 LEU A C 1
ATOM 1343 O O . LEU A 1 174 ? -27 16.719 10.008 1 60.28 174 LEU A O 1
ATOM 1347 N N . ARG A 1 175 ? -27.781 14.703 9.617 1 51.47 175 ARG A N 1
ATOM 1348 C CA . ARG A 1 175 ? -29.109 15.195 9.938 1 51.47 175 ARG A CA 1
ATOM 1349 C C . ARG A 1 175 ? -29.234 15.531 11.422 1 51.47 175 ARG A C 1
ATOM 1351 O O . ARG A 1 175 ? -29.906 16.484 11.789 1 51.47 175 ARG A O 1
ATOM 1358 N N . ARG A 1 176 ? -28.562 14.805 12.164 1 50 176 ARG A N 1
ATOM 1359 C CA . ARG A 1 176 ? -28.656 15.086 13.594 1 50 176 ARG A CA 1
ATOM 1360 C C . ARG A 1 176 ? -27.797 16.281 13.969 1 50 176 ARG A C 1
ATOM 1362 O O . ARG A 1 176 ? -28.156 17.062 14.859 1 50 176 ARG A O 1
ATOM 1369 N N . ARG A 1 177 ? -26.547 16.312 13.352 1 49.59 177 ARG A N 1
ATOM 1370 C CA . ARG A 1 177 ? -25.734 17.484 13.656 1 49.59 177 ARG A CA 1
ATOM 1371 C C . ARG A 1 177 ? -26.422 18.766 13.211 1 49.59 177 ARG A C 1
ATOM 1373 O O . ARG A 1 177 ? -26.234 19.828 13.812 1 49.59 177 ARG A O 1
ATOM 1380 N N . VAL A 1 178 ? -26.984 18.75 12.078 1 46.88 178 VAL A N 1
ATOM 1381 C CA . VAL A 1 178 ? -27.766 19.922 11.672 1 46.88 178 VAL A CA 1
ATOM 1382 C C . VAL A 1 178 ? -28.891 20.172 12.672 1 46.88 178 VAL A C 1
ATOM 1384 O O . VAL A 1 178 ? -29.297 21.312 12.883 1 46.88 178 VAL A O 1
ATOM 1387 N N . LYS A 1 179 ? -29.312 19.125 13.32 1 44.59 179 LYS A N 1
ATOM 1388 C CA . LYS A 1 179 ? -30.391 19.359 14.273 1 44.59 179 LYS A CA 1
ATOM 1389 C C . LYS A 1 179 ? -29.844 19.844 15.617 1 44.59 179 LYS A C 1
ATOM 1391 O O . LYS A 1 179 ? -30.609 20.094 16.547 1 44.59 179 LYS A O 1
ATOM 1396 N N . GLU A 1 180 ? -28.562 19.656 15.93 1 41.09 180 GLU A N 1
ATOM 1397 C CA . GLU A 1 180 ? -28.141 20.281 17.188 1 41.09 180 GLU A CA 1
ATOM 1398 C C . GLU A 1 180 ? -28.156 21.797 17.078 1 41.09 180 GLU A C 1
ATOM 1400 O O . GLU A 1 180 ? -27.531 22.359 16.172 1 41.09 180 GLU A O 1
ATOM 1405 N N . PRO A 1 181 ? -29.047 22.672 17.484 1 37.81 181 PRO A N 1
ATOM 1406 C CA . PRO A 1 181 ? -29.297 24.125 17.422 1 37.81 181 PRO A CA 1
ATOM 1407 C C . PRO A 1 181 ? -28.047 24.938 17.734 1 37.81 181 PRO A C 1
ATOM 1409 O O . PRO A 1 181 ? -27.219 24.547 18.562 1 37.81 181 PRO A O 1
ATOM 1412 N N . PHE A 1 182 ? -27.359 25.938 16.859 1 39.69 182 PHE A N 1
ATOM 1413 C CA . PHE A 1 182 ? -26.641 27.172 17.172 1 39.69 182 PHE A CA 1
ATOM 1414 C C . PHE A 1 182 ? -27.047 27.703 18.547 1 39.69 182 PHE A C 1
ATOM 1416 O O . PHE A 1 182 ? -26.594 28.766 18.969 1 39.69 182 PHE A O 1
ATOM 1423 N N . GLU A 1 183 ? -27.953 27.188 19.156 1 39.19 183 GLU A N 1
ATOM 1424 C CA . GLU A 1 183 ? -28.578 27.766 20.344 1 39.19 183 GLU A CA 1
ATOM 1425 C C . GLU A 1 183 ? -27.609 27.75 21.531 1 39.19 183 GLU A C 1
ATOM 1427 O O . GLU A 1 183 ? -27.703 28.594 22.422 1 39.19 183 GLU A O 1
ATOM 1432 N N . LYS A 1 184 ? -26.656 26.797 21.641 1 42.41 184 LYS A N 1
ATOM 1433 C CA . LYS A 1 184 ? -25.953 26.875 22.922 1 42.41 184 LYS A CA 1
ATOM 1434 C C . LYS A 1 184 ? -24.875 27.969 22.891 1 42.41 184 LYS A C 1
ATOM 1436 O O . LYS A 1 184 ? -24.328 28.328 23.938 1 42.41 184 LYS A O 1
ATOM 1441 N N . SER A 1 185 ? -24.281 28.328 21.672 1 39.66 185 SER A N 1
ATOM 1442 C CA . SER A 1 185 ? -23.25 29.359 21.75 1 39.66 185 SER A CA 1
ATOM 1443 C C . SER A 1 185 ? -23.859 30.719 22.047 1 39.66 185 SER A C 1
ATOM 1445 O O . SER A 1 185 ? -23.172 31.656 22.438 1 39.66 185 SER A O 1
ATOM 1447 N N . LYS A 1 186 ? -25.141 31.047 21.672 1 39.22 186 LYS A N 1
ATOM 1448 C CA . LYS A 1 186 ? -25.734 32.344 21.953 1 39.22 186 LYS A CA 1
ATOM 1449 C C . LYS A 1 186 ? -26.031 32.5 23.438 1 39.22 186 LYS A C 1
ATOM 1451 O O . LYS A 1 186 ? -26.188 33.625 23.922 1 39.22 186 LYS A O 1
ATOM 1456 N N . SER A 1 187 ? -26.359 31.391 24.078 1 39.91 187 SER A N 1
ATOM 1457 C CA . SER A 1 187 ? -26.797 31.688 25.438 1 39.91 187 SER A CA 1
ATOM 1458 C C . SER A 1 187 ? -25.625 32.094 26.328 1 39.91 187 SER A C 1
ATOM 1460 O O . SER A 1 187 ? -25.812 32.781 27.312 1 39.91 187 SER A O 1
ATOM 1462 N N . SER A 1 188 ? -24.375 31.609 25.969 1 39.53 188 SER A N 1
ATOM 1463 C CA . SER A 1 188 ? -23.359 31.984 26.953 1 39.53 188 SER A CA 1
ATOM 1464 C C . SER A 1 188 ? -22.891 33.406 26.734 1 39.53 188 SER A C 1
ATOM 1466 O O . SER A 1 188 ? -22.094 33.938 27.516 1 39.53 188 SER A O 1
ATOM 1468 N N . SER A 1 189 ? -23.109 33.969 25.453 1 38.47 189 SER A N 1
ATOM 1469 C CA . SER A 1 189 ? -22.688 35.344 25.297 1 38.47 189 SER A CA 1
ATOM 1470 C C . SER A 1 189 ? -23.625 36.312 26.047 1 38.47 189 SER A C 1
ATOM 1472 O O . SER A 1 189 ? -23.297 37.5 26.234 1 38.47 189 SER A O 1
ATOM 1474 N N . LYS A 1 190 ? -24.922 35.938 26.219 1 41 190 LYS A N 1
ATOM 1475 C CA . LYS A 1 190 ? -25.875 36.938 26.734 1 41 190 LYS A CA 1
ATOM 1476 C C . LYS A 1 190 ? -25.594 37.25 28.203 1 41 190 LYS A C 1
ATOM 1478 O O . LYS A 1 190 ? -26.094 38.25 28.734 1 41 190 LYS A O 1
ATOM 1483 N N . GLY A 1 191 ? -25.016 36.219 28.922 1 37.31 191 GLY A N 1
ATOM 1484 C CA . GLY A 1 191 ? -25.047 36.562 30.328 1 37.31 191 GLY A CA 1
ATOM 1485 C C . GLY A 1 191 ? -24.062 37.656 30.703 1 37.31 191 GLY A C 1
ATOM 1486 O O . GLY A 1 191 ? -23.938 38.031 31.859 1 37.31 191 GLY A O 1
ATOM 1487 N N . ILE A 1 192 ? -23.016 37.875 29.75 1 37.25 192 ILE A N 1
ATOM 1488 C CA . ILE A 1 192 ? -22.094 38.906 30.25 1 37.25 192 ILE A CA 1
ATOM 1489 C C . ILE A 1 192 ? -22.641 40.281 29.938 1 37.25 192 ILE A C 1
ATOM 1491 O O . ILE A 1 192 ? -21.938 41.281 30.094 1 37.25 192 ILE A O 1
ATOM 1495 N N . THR A 1 193 ? -23.875 40.406 29.266 1 34.03 193 THR A N 1
ATOM 1496 C CA . THR A 1 193 ? -24.25 41.781 29.031 1 34.03 193 THR A CA 1
ATOM 1497 C C . THR A 1 193 ? -24.297 42.562 30.344 1 34.03 193 THR A C 1
ATOM 1499 O O . THR A 1 193 ? -23.844 43.719 30.406 1 34.03 193 THR A O 1
ATOM 1502 N N . THR A 1 194 ? -25.375 42.344 31.172 1 31.84 194 THR A N 1
ATOM 1503 C CA . THR A 1 194 ? -26.078 43.406 31.859 1 31.84 194 THR A CA 1
ATOM 1504 C C . THR A 1 194 ? -25.266 43.906 33.031 1 31.84 194 THR A C 1
ATOM 1506 O O . THR A 1 194 ? -25.5 45.031 33.531 1 31.84 194 THR A O 1
ATOM 1509 N N . ASN A 1 195 ? -24.672 43.031 33.938 1 31.02 195 ASN A N 1
ATOM 1510 C CA . ASN A 1 195 ? -24.578 43.625 35.281 1 31.02 195 ASN A CA 1
ATOM 1511 C C . ASN A 1 195 ? -23.438 44.656 35.344 1 31.02 195 ASN A C 1
ATOM 1513 O O . ASN A 1 195 ? -22.375 44.375 35.906 1 31.02 195 ASN A O 1
ATOM 1517 N N . PHE A 1 196 ? -23.016 45.188 34.156 1 24.2 196 PHE A N 1
ATOM 1518 C CA . PHE A 1 196 ? -22.438 46.5 34.469 1 24.2 196 PHE A CA 1
ATOM 1519 C C . PHE A 1 196 ? -23.531 47.531 34.656 1 24.2 196 PHE A C 1
ATOM 1521 O O . PHE A 1 196 ? -24.562 47.5 34 1 24.2 196 PHE A O 1
ATOM 1528 N N . MET B 1 1 ? 14.141 10.023 -3.658 1 85.88 1 MET B N 1
ATOM 1529 C CA . MET B 1 1 ? 14.281 8.883 -2.758 1 85.88 1 MET B CA 1
ATOM 1530 C C . MET B 1 1 ? 12.953 8.148 -2.605 1 85.88 1 MET B C 1
ATOM 1532 O O . MET B 1 1 ? 12.898 6.926 -2.762 1 85.88 1 MET B O 1
ATOM 1536 N N . VAL B 1 2 ? 11.867 8.938 -2.572 1 91.44 2 VAL B N 1
ATOM 1537 C CA . VAL B 1 2 ? 10.547 8.336 -2.396 1 91.44 2 VAL B CA 1
ATOM 1538 C C . VAL B 1 2 ? 10.188 7.512 -3.631 1 91.44 2 VAL B C 1
ATOM 1540 O O . VAL B 1 2 ? 9.656 6.402 -3.512 1 91.44 2 VAL B O 1
ATOM 1543 N N . TYR B 1 3 ? 10.602 8.047 -4.723 1 94.5 3 TYR B N 1
ATOM 1544 C CA . TYR B 1 3 ? 10.336 7.352 -5.977 1 94.5 3 TYR B CA 1
ATOM 1545 C C . TYR B 1 3 ? 11.07 6.016 -6.027 1 94.5 3 TYR B C 1
ATOM 1547 O O . TYR B 1 3 ? 10.484 4.996 -6.402 1 94.5 3 TYR B O 1
ATOM 1555 N N . THR B 1 4 ? 12.289 5.984 -5.676 1 95.31 4 THR B N 1
ATOM 1556 C CA . THR B 1 4 ? 13.102 4.777 -5.738 1 95.31 4 THR B CA 1
ATOM 1557 C C . THR B 1 4 ? 12.57 3.717 -4.773 1 95.31 4 THR B C 1
ATOM 1559 O O . THR B 1 4 ? 12.562 2.527 -5.094 1 95.31 4 THR B O 1
ATOM 1562 N N . ILE B 1 5 ? 12.148 4.137 -3.648 1 96.19 5 ILE B N 1
ATOM 1563 C CA . ILE B 1 5 ? 11.562 3.209 -2.689 1 96.19 5 ILE B CA 1
ATOM 1564 C C . ILE B 1 5 ? 10.25 2.654 -3.244 1 96.19 5 ILE B C 1
ATOM 1566 O O . ILE B 1 5 ? 9.93 1.482 -3.031 1 96.19 5 ILE B O 1
ATOM 1570 N N . GLY B 1 6 ? 9.578 3.508 -4.02 1 95.31 6 GLY B N 1
ATOM 1571 C CA . GLY B 1 6 ? 8.383 3.047 -4.707 1 95.31 6 GLY B CA 1
ATOM 1572 C C . GLY B 1 6 ? 8.656 1.957 -5.723 1 95.31 6 GLY B C 1
ATOM 1573 O O . GLY B 1 6 ? 7.918 0.977 -5.812 1 95.31 6 GLY B O 1
ATOM 1574 N N . VAL B 1 7 ? 9.711 2.119 -6.406 1 95.06 7 VAL B N 1
ATOM 1575 C CA . VAL B 1 7 ? 10.086 1.14 -7.418 1 95.06 7 VAL B CA 1
ATOM 1576 C C . VAL B 1 7 ? 10.398 -0.199 -6.75 1 95.06 7 VAL B C 1
ATOM 1578 O O . VAL B 1 7 ? 9.914 -1.245 -7.188 1 95.06 7 VAL B O 1
ATOM 1581 N N . LEU B 1 8 ? 11.18 -0.117 -5.695 1 96.75 8 LEU B N 1
ATOM 1582 C CA . LEU B 1 8 ? 11.531 -1.334 -4.977 1 96.75 8 LEU B CA 1
ATOM 1583 C C . LEU B 1 8 ? 10.305 -1.974 -4.344 1 96.75 8 LEU B C 1
ATOM 1585 O O . LEU B 1 8 ? 10.188 -3.199 -4.309 1 96.75 8 LEU B O 1
ATOM 1589 N N . SER B 1 9 ? 9.375 -1.155 -3.947 1 94.81 9 SER B N 1
ATOM 1590 C CA . SER B 1 9 ? 8.148 -1.644 -3.324 1 94.81 9 SER B CA 1
ATOM 1591 C C . SER B 1 9 ? 7.238 -2.303 -4.352 1 94.81 9 SER B C 1
ATOM 1593 O O . SER B 1 9 ? 6.59 -3.311 -4.059 1 94.81 9 SER B O 1
ATOM 1595 N N . GLY B 1 10 ? 7.172 -1.7 -5.48 1 90.88 10 GLY B N 1
ATOM 1596 C CA . GLY B 1 10 ? 6.348 -2.273 -6.535 1 90.88 10 GLY B CA 1
ATOM 1597 C C . GLY B 1 10 ? 6.75 -3.689 -6.902 1 90.88 10 GLY B C 1
ATOM 1598 O O . GLY B 1 10 ? 5.891 -4.547 -7.121 1 90.88 10 GLY B O 1
ATOM 1599 N N . LEU B 1 11 ? 7.996 -3.906 -6.969 1 91.06 11 LEU B N 1
ATOM 1600 C CA . LEU B 1 11 ? 8.5 -5.25 -7.23 1 91.06 11 LEU B CA 1
ATOM 1601 C C . LEU B 1 11 ? 8.078 -6.215 -6.129 1 91.06 11 LEU B C 1
ATOM 1603 O O . LEU B 1 11 ? 7.637 -7.332 -6.41 1 91.06 11 LEU B O 1
ATOM 1607 N N . LEU B 1 12 ? 8.203 -5.746 -4.965 1 92.12 12 LEU B N 1
ATOM 1608 C CA . LEU B 1 12 ? 7.887 -6.586 -3.818 1 92.12 12 LEU B CA 1
ATOM 1609 C C . LEU B 1 12 ? 6.398 -6.922 -3.787 1 92.12 12 LEU B C 1
ATOM 1611 O O . LEU B 1 12 ? 6.02 -8.086 -3.619 1 92.12 12 LEU B O 1
ATOM 1615 N N . TRP B 1 13 ? 5.586 -5.98 -3.969 1 86.69 13 TRP B N 1
ATOM 1616 C CA . TRP B 1 13 ? 4.141 -6.133 -3.834 1 86.69 13 TRP B CA 1
ATOM 1617 C C . TRP B 1 13 ? 3.584 -7.023 -4.938 1 86.69 13 TRP B C 1
ATOM 1619 O O . TRP B 1 13 ? 2.633 -7.777 -4.715 1 86.69 13 TRP B O 1
ATOM 1629 N N . ASN B 1 14 ? 4.18 -7.031 -6.004 1 82.31 14 ASN B N 1
ATOM 1630 C CA . ASN B 1 14 ? 3.633 -7.785 -7.129 1 82.31 14 ASN B CA 1
ATOM 1631 C C . ASN B 1 14 ? 4.211 -9.195 -7.191 1 82.31 14 ASN B C 1
ATOM 1633 O O . ASN B 1 14 ? 3.545 -10.125 -7.66 1 82.31 14 ASN B O 1
ATOM 1637 N N . TYR B 1 15 ? 5.363 -9.398 -6.672 1 87.38 15 TYR B N 1
ATOM 1638 C CA . TYR B 1 15 ? 6.02 -10.641 -7.059 1 87.38 15 TYR B CA 1
ATOM 1639 C C . TYR B 1 15 ? 6.441 -11.438 -5.828 1 87.38 15 TYR B C 1
ATOM 1641 O O . TYR B 1 15 ? 6.902 -12.578 -5.949 1 87.38 15 TYR B O 1
ATOM 1649 N N . GLN B 1 16 ? 6.285 -10.812 -4.66 1 88.62 16 GLN B N 1
ATOM 1650 C CA . GLN B 1 16 ? 6.621 -11.578 -3.461 1 88.62 16 GLN B CA 1
ATOM 1651 C C . GLN B 1 16 ? 5.77 -12.836 -3.355 1 88.62 16 GLN B C 1
ATOM 1653 O O . GLN B 1 16 ? 6.297 -13.93 -3.146 1 88.62 16 GLN B O 1
ATOM 1658 N N . PHE B 1 17 ? 4.465 -12.75 -3.549 1 82.25 17 PHE B N 1
ATOM 1659 C CA . PHE B 1 17 ? 3.572 -13.891 -3.383 1 82.25 17 PHE B CA 1
ATOM 1660 C C . PHE B 1 17 ? 3.691 -14.844 -4.562 1 82.25 17 PHE B C 1
ATOM 1662 O O . PHE B 1 17 ? 3.564 -16.062 -4.398 1 82.25 17 PHE B O 1
ATOM 1669 N N . TRP B 1 18 ? 3.904 -14.211 -5.641 1 80.94 18 TRP B N 1
ATOM 1670 C CA . TRP B 1 18 ? 4.16 -15.047 -6.809 1 80.94 18 TRP B CA 1
ATOM 1671 C C . TRP B 1 18 ? 5.383 -15.938 -6.582 1 80.94 18 TRP B C 1
ATOM 1673 O O . TRP B 1 18 ? 5.355 -17.125 -6.902 1 80.94 18 TRP B O 1
ATOM 1683 N N . PHE B 1 19 ? 6.43 -15.438 -6.078 1 88.88 19 PHE B N 1
ATOM 1684 C CA . PHE B 1 19 ? 7.664 -16.156 -5.805 1 88.88 19 PHE B CA 1
ATOM 1685 C C . PHE B 1 19 ? 7.441 -17.219 -4.738 1 88.88 19 PHE B C 1
ATOM 1687 O O . PHE B 1 19 ? 7.965 -18.344 -4.84 1 88.88 19 PHE B O 1
ATOM 1694 N N . MET B 1 20 ? 6.688 -16.906 -3.754 1 89.56 20 MET B N 1
ATOM 1695 C CA . MET B 1 20 ? 6.383 -17.859 -2.691 1 89.56 20 MET B CA 1
ATOM 1696 C C . MET B 1 20 ? 5.676 -19.094 -3.25 1 89.56 20 MET B C 1
ATOM 1698 O O . MET B 1 20 ? 5.965 -20.219 -2.846 1 89.56 20 MET B O 1
ATOM 1702 N N . GLU B 1 21 ? 4.809 -18.875 -4.145 1 84.62 21 GLU B N 1
ATOM 1703 C CA . GLU B 1 21 ? 4.105 -20 -4.77 1 84.62 21 GLU B CA 1
ATOM 1704 C C . GLU B 1 21 ? 5.055 -20.828 -5.625 1 84.62 21 GLU B C 1
ATOM 1706 O O . GLU B 1 21 ? 4.934 -22.062 -5.676 1 84.62 21 GLU B O 1
ATOM 1711 N N . GLU B 1 22 ? 5.902 -20.141 -6.277 1 85.94 22 GLU B N 1
ATOM 1712 C CA . GLU B 1 22 ? 6.871 -20.828 -7.133 1 85.94 22 GLU B CA 1
ATOM 1713 C C . GLU B 1 22 ? 7.734 -21.781 -6.324 1 85.94 22 GLU B C 1
ATOM 1715 O O . GLU B 1 22 ? 8.141 -22.844 -6.832 1 85.94 22 GLU B O 1
ATOM 1720 N N . ILE B 1 23 ? 7.961 -21.484 -5.109 1 91.75 23 ILE B N 1
ATOM 1721 C CA . ILE B 1 23 ? 8.836 -22.344 -4.32 1 91.75 23 ILE B CA 1
ATOM 1722 C C . ILE B 1 23 ? 7.992 -23.234 -3.416 1 91.75 23 ILE B C 1
ATOM 1724 O O . ILE B 1 23 ? 8.516 -23.859 -2.49 1 91.75 23 ILE B O 1
ATOM 1728 N N . GLY B 1 24 ? 6.684 -23.219 -3.574 1 88.94 24 GLY B N 1
ATOM 1729 C CA . GLY B 1 24 ? 5.852 -24.266 -2.996 1 88.94 24 GLY B CA 1
ATOM 1730 C C . GLY B 1 24 ? 5.02 -23.797 -1.822 1 88.94 24 GLY B C 1
ATOM 1731 O O . GLY B 1 24 ? 4.578 -24.594 -0.998 1 88.94 24 GLY B O 1
ATOM 1732 N N . ALA B 1 25 ? 4.77 -22.578 -1.698 1 88.5 25 ALA B N 1
ATOM 1733 C CA . ALA B 1 25 ? 3.979 -22.062 -0.581 1 88.5 25 ALA B CA 1
ATOM 1734 C C . ALA B 1 25 ? 2.496 -22.375 -0.776 1 88.5 25 ALA B C 1
ATOM 1736 O O . ALA B 1 25 ? 1.985 -22.312 -1.896 1 88.5 25 ALA B O 1
ATOM 1737 N N . SER B 1 26 ? 1.854 -22.75 0.405 1 83 26 SER B N 1
ATOM 1738 C CA . SER B 1 26 ? 0.407 -22.922 0.403 1 83 26 SER B CA 1
ATOM 1739 C C . SER B 1 26 ? -0.318 -21.578 0.47 1 83 26 SER B C 1
ATOM 1741 O O . SER B 1 26 ? 0.286 -20.562 0.801 1 83 26 SER B O 1
ATOM 1743 N N . GLN B 1 27 ? -1.521 -21.516 0.163 1 78.62 27 GLN B N 1
ATOM 1744 C CA . GLN B 1 27 ? -2.336 -20.312 0.226 1 78.62 27 GLN B CA 1
ATOM 1745 C C . GLN B 1 27 ? -2.404 -19.766 1.65 1 78.62 27 GLN B C 1
ATOM 1747 O O . GLN B 1 27 ? -2.379 -18.562 1.859 1 78.62 27 GLN B O 1
ATOM 1752 N N . VAL B 1 28 ? -2.473 -20.688 2.5 1 78.31 28 VAL B N 1
ATOM 1753 C CA . VAL B 1 28 ? -2.529 -20.297 3.904 1 78.31 28 VAL B CA 1
ATOM 1754 C C . VAL B 1 28 ? -1.229 -19.609 4.301 1 78.31 28 VAL B C 1
ATOM 1756 O O . VAL B 1 28 ? -1.245 -18.625 5.059 1 78.31 28 VAL B O 1
ATOM 1759 N N . LEU B 1 29 ? -0.14 -20.125 3.738 1 84 29 LEU B N 1
ATOM 1760 C CA . LEU B 1 29 ? 1.152 -19.531 4.051 1 84 29 LEU B CA 1
ATOM 1761 C C . LEU B 1 29 ? 1.259 -18.125 3.461 1 84 29 LEU B C 1
ATOM 1763 O O . LEU B 1 29 ? 1.903 -17.25 4.043 1 84 29 LEU B O 1
ATOM 1767 N N . LEU B 1 30 ? 0.621 -17.906 2.293 1 83.94 30 LEU B N 1
ATOM 1768 C CA . LEU B 1 30 ? 0.59 -16.578 1.706 1 83.94 30 LEU B CA 1
ATOM 1769 C C . LEU B 1 30 ? -0.13 -15.594 2.625 1 83.94 30 LEU B C 1
ATOM 1771 O O . LEU B 1 30 ? 0.372 -14.5 2.887 1 83.94 30 LEU B O 1
ATOM 1775 N N . GLY B 1 31 ? -1.229 -15.992 3.117 1 82.19 31 GLY B N 1
ATOM 1776 C CA . GLY B 1 31 ? -1.986 -15.164 4.043 1 82.19 31 GLY B CA 1
ATOM 1777 C C . GLY B 1 31 ? -1.256 -14.906 5.344 1 82.19 31 GLY B C 1
ATOM 1778 O O . GLY B 1 31 ? -1.274 -13.789 5.859 1 82.19 31 GLY B O 1
ATOM 1779 N N . LEU B 1 32 ? -0.641 -15.891 5.793 1 85.56 32 LEU B N 1
ATOM 1780 C CA . LEU B 1 32 ? 0.109 -15.773 7.039 1 85.56 32 LEU B CA 1
ATOM 1781 C C . LEU B 1 32 ? 1.291 -14.82 6.875 1 85.56 32 LEU B C 1
ATOM 1783 O O . LEU B 1 32 ? 1.615 -14.062 7.793 1 85.56 32 LEU B O 1
ATOM 1787 N N . SER B 1 33 ? 1.981 -14.961 5.77 1 90.44 33 SER B N 1
ATOM 1788 C CA . SER B 1 33 ? 3.105 -14.078 5.488 1 90.44 33 SER B CA 1
ATOM 1789 C C . SER B 1 33 ? 2.666 -12.617 5.469 1 90.44 33 SER B C 1
ATOM 1791 O O . SER B 1 33 ? 3.336 -11.75 6.039 1 90.44 33 SER B O 1
ATOM 1793 N N . GLN B 1 34 ? 1.572 -12.391 4.84 1 88.44 34 GLN B N 1
ATOM 1794 C CA . GLN B 1 34 ? 1.05 -11.023 4.789 1 88.44 34 GLN B CA 1
ATOM 1795 C C . GLN B 1 34 ? 0.653 -10.539 6.18 1 88.44 34 GLN B C 1
ATOM 1797 O O . GLN B 1 34 ? 0.854 -9.367 6.516 1 88.44 34 GLN B O 1
ATOM 1802 N N . THR B 1 35 ? 0.091 -11.438 6.988 1 87.06 35 THR B N 1
ATOM 1803 C CA . THR B 1 35 ? -0.323 -11.094 8.344 1 87.06 35 THR B CA 1
ATOM 1804 C C . THR B 1 35 ? 0.885 -10.734 9.203 1 87.06 35 THR B C 1
ATOM 1806 O O . THR B 1 35 ? 0.848 -9.758 9.961 1 87.06 35 THR B O 1
ATOM 1809 N N . VAL B 1 36 ? 1.896 -11.461 9.078 1 92.06 36 VAL B N 1
ATOM 1810 C CA . VAL B 1 36 ? 3.115 -11.203 9.828 1 92.06 36 VAL B CA 1
ATOM 1811 C C . VAL B 1 36 ? 3.721 -9.875 9.391 1 92.06 36 VAL B C 1
ATOM 1813 O O . VAL B 1 36 ? 4.148 -9.07 10.227 1 92.06 36 VAL B O 1
ATOM 1816 N N . GLU B 1 37 ? 3.727 -9.625 8.086 1 93.69 37 GLU B N 1
ATOM 1817 C CA . GLU B 1 37 ? 4.277 -8.383 7.555 1 93.69 37 GLU B CA 1
ATOM 1818 C C . GLU B 1 37 ? 3.492 -7.172 8.047 1 93.69 37 GLU B C 1
ATOM 1820 O O . GLU B 1 37 ? 4.078 -6.152 8.414 1 93.69 37 GLU B O 1
ATOM 1825 N N . CYS B 1 38 ? 2.172 -7.336 8.125 1 90.69 38 CYS B N 1
ATOM 1826 C CA . CYS B 1 38 ? 1.314 -6.211 8.477 1 90.69 38 CYS B CA 1
ATOM 1827 C C . CYS B 1 38 ? 1.213 -6.055 9.992 1 90.69 38 CYS B C 1
ATOM 1829 O O . CYS B 1 38 ? 1.528 -4.992 10.531 1 90.69 38 CYS B O 1
ATOM 1831 N N . LEU B 1 39 ? 0.911 -7.121 10.742 1 88.5 39 LEU B N 1
ATOM 1832 C CA . LEU B 1 39 ? 0.585 -7.031 12.164 1 88.5 39 LEU B CA 1
ATOM 1833 C C . LEU B 1 39 ? 1.852 -7.059 13.008 1 88.5 39 LEU B C 1
ATOM 1835 O O . LEU B 1 39 ? 1.973 -6.297 13.977 1 88.5 39 LEU B O 1
ATOM 1839 N N . VAL B 1 40 ? 2.764 -7.879 12.672 1 92.75 40 VAL B N 1
ATOM 1840 C CA . VAL B 1 40 ? 3.92 -8.078 13.539 1 92.75 40 VAL B CA 1
ATOM 1841 C C . VAL B 1 40 ? 5.02 -7.086 13.172 1 92.75 40 VAL B C 1
ATOM 1843 O O . VAL B 1 40 ? 5.73 -6.59 14.047 1 92.75 40 VAL B O 1
ATOM 1846 N N . ALA B 1 41 ? 5.148 -6.797 11.891 1 95.06 41 ALA B N 1
ATOM 1847 C CA . ALA B 1 41 ? 6.27 -5.969 11.461 1 95.06 41 ALA B CA 1
ATOM 1848 C C . ALA B 1 41 ? 5.863 -4.5 11.359 1 95.06 41 ALA B C 1
ATOM 1850 O O . ALA B 1 41 ? 6.488 -3.633 11.977 1 95.06 41 ALA B O 1
ATOM 1851 N N . GLU B 1 42 ? 4.789 -4.168 10.727 1 92.69 42 GLU B N 1
ATOM 1852 C CA . GLU B 1 42 ? 4.414 -2.791 10.422 1 92.69 42 GLU B CA 1
ATOM 1853 C C . GLU B 1 42 ? 3.828 -2.1 11.648 1 92.69 42 GLU B C 1
ATOM 1855 O O . GLU B 1 42 ? 4.148 -0.942 11.93 1 92.69 42 GLU B O 1
ATOM 1860 N N . VAL B 1 43 ? 2.957 -2.783 12.359 1 91.31 43 VAL B N 1
ATOM 1861 C CA . VAL B 1 43 ? 2.201 -2.154 13.438 1 91.31 43 VAL B CA 1
ATOM 1862 C C . VAL B 1 43 ? 3.164 -1.585 14.477 1 91.31 43 VAL B C 1
ATOM 1864 O O . VAL B 1 43 ? 3.094 -0.4 14.812 1 91.31 43 VAL B O 1
ATOM 1867 N N . PRO B 1 44 ? 4.082 -2.318 14.992 1 93.06 44 PRO B N 1
ATOM 1868 C CA . PRO B 1 44 ? 5.031 -1.751 15.953 1 93.06 44 PRO B CA 1
ATOM 1869 C C . PRO B 1 44 ? 5.855 -0.611 15.359 1 93.06 44 PRO B C 1
ATOM 1871 O O . PRO B 1 44 ? 6.16 0.361 16.062 1 93.06 44 PRO B O 1
ATOM 1874 N N . CYS B 1 45 ? 6.203 -0.688 14.125 1 93 45 CYS B N 1
ATOM 1875 C CA . CYS B 1 45 ? 7.008 0.346 13.484 1 93 45 CYS B CA 1
ATOM 1876 C C . CYS B 1 45 ? 6.207 1.633 13.312 1 93 45 CYS B C 1
ATOM 1878 O O . CYS B 1 45 ? 6.754 2.729 13.453 1 93 45 CYS B O 1
ATOM 1880 N N . PHE B 1 46 ? 4.938 1.493 13.023 1 89.5 46 PHE B N 1
ATOM 1881 C CA . PHE B 1 46 ? 4.086 2.672 12.938 1 89.5 46 PHE B CA 1
ATOM 1882 C C . PHE B 1 46 ? 3.975 3.359 14.297 1 89.5 46 PHE B C 1
ATOM 1884 O O . PHE B 1 46 ? 4.004 4.59 14.375 1 89.5 46 PHE B O 1
ATOM 1891 N N . LEU B 1 47 ? 3.918 2.564 15.32 1 87.5 47 LEU B N 1
ATOM 1892 C CA . LEU B 1 47 ? 3.729 3.105 16.656 1 87.5 47 LEU B CA 1
ATOM 1893 C C . LEU B 1 47 ? 4.98 3.834 17.141 1 87.5 47 LEU B C 1
ATOM 1895 O O . LEU B 1 47 ? 4.891 4.816 17.875 1 87.5 47 LEU B O 1
ATOM 1899 N N . ILE B 1 48 ? 6.102 3.406 16.672 1 90.62 48 ILE B N 1
ATOM 1900 C CA . ILE B 1 48 ? 7.32 4.027 17.188 1 90.62 48 ILE B CA 1
ATOM 1901 C C . ILE B 1 48 ? 7.879 4.988 16.141 1 90.62 48 ILE B C 1
ATOM 1903 O O . ILE B 1 48 ? 8.945 5.582 16.328 1 90.62 48 ILE B O 1
ATOM 1907 N N . SER B 1 49 ? 7.277 5.129 15.07 1 87.38 49 SER B N 1
ATOM 1908 C CA . SER B 1 49 ? 7.793 5.887 13.938 1 87.38 49 SER B CA 1
ATOM 1909 C C . SER B 1 49 ? 8.047 7.344 14.312 1 87.38 49 SER B C 1
ATOM 1911 O O . SER B 1 49 ? 9.008 7.953 13.844 1 87.38 49 SER B O 1
ATOM 1913 N N . GLY B 1 50 ? 7.156 7.934 15.164 1 82.94 50 GLY B N 1
ATOM 1914 C CA . GLY B 1 50 ? 7.391 9.297 15.602 1 82.94 50 GLY B CA 1
ATOM 1915 C C . GLY B 1 50 ? 8.734 9.484 16.297 1 82.94 50 GLY B C 1
ATOM 1916 O O . GLY B 1 50 ? 9.469 10.422 15.984 1 82.94 50 GLY B O 1
ATOM 1917 N N . TRP B 1 51 ? 8.977 8.57 17.141 1 87.06 51 TRP B N 1
ATOM 1918 C CA . TRP B 1 51 ? 10.227 8.609 17.906 1 87.06 51 TRP B CA 1
ATOM 1919 C C . TRP B 1 51 ? 11.422 8.359 16.984 1 87.06 51 TRP B C 1
ATOM 1921 O O . TRP B 1 51 ? 12.453 9.023 17.094 1 87.06 51 TRP B O 1
ATOM 1931 N N . VAL B 1 52 ? 11.344 7.461 16.062 1 88.94 52 VAL B N 1
ATOM 1932 C CA . VAL B 1 52 ? 12.438 7.082 15.164 1 88.94 52 VAL B CA 1
ATOM 1933 C C . VAL B 1 52 ? 12.773 8.242 14.242 1 88.94 52 VAL B C 1
ATOM 1935 O O . VAL B 1 52 ? 13.945 8.562 14.039 1 88.94 52 VAL B O 1
ATOM 1938 N N . VAL B 1 53 ? 11.758 8.828 13.703 1 86.44 53 VAL B N 1
ATOM 1939 C CA . VAL B 1 53 ? 11.953 9.93 12.766 1 86.44 53 VAL B CA 1
ATOM 1940 C C . VAL B 1 53 ? 12.609 11.109 13.484 1 86.44 53 VAL B C 1
ATOM 1942 O O . VAL B 1 53 ? 13.469 11.789 12.914 1 86.44 53 VAL B O 1
ATOM 1945 N N . ARG B 1 54 ? 12.164 11.32 14.727 1 84.44 54 ARG B N 1
ATOM 1946 C CA . ARG B 1 54 ? 12.742 12.414 15.5 1 84.44 54 ARG B CA 1
ATOM 1947 C C . ARG B 1 54 ? 14.195 12.133 15.852 1 84.44 54 ARG B C 1
ATOM 1949 O O . ARG B 1 54 ? 15.023 13.047 15.898 1 84.44 54 ARG B O 1
ATOM 1956 N N . LYS B 1 55 ? 14.484 10.953 16.047 1 89.94 55 LYS B N 1
ATOM 1957 C CA . LYS B 1 55 ? 15.812 10.578 16.531 1 89.94 55 LYS B CA 1
ATOM 1958 C C . LYS B 1 55 ? 16.828 10.555 15.391 1 89.94 55 LYS B C 1
ATOM 1960 O O . LYS B 1 55 ? 17.938 11.055 15.539 1 89.94 55 LYS B O 1
ATOM 1965 N N . ILE B 1 56 ? 16.422 10.023 14.234 1 89.75 56 ILE B N 1
ATOM 1966 C CA . ILE B 1 56 ? 17.453 9.812 13.227 1 89.75 56 ILE B CA 1
ATOM 1967 C C . ILE B 1 56 ? 17.172 10.703 12.016 1 89.75 56 ILE B C 1
ATOM 1969 O O . ILE B 1 56 ? 18.047 10.883 11.156 1 89.75 56 ILE B O 1
ATOM 1973 N N . GLY B 1 57 ? 16.016 11.234 11.891 1 86.94 57 GLY B N 1
ATOM 1974 C CA . GLY B 1 57 ? 15.688 12.125 10.797 1 86.94 57 GLY B CA 1
ATOM 1975 C C . GLY B 1 57 ? 15.133 11.406 9.578 1 86.94 57 GLY B C 1
ATOM 1976 O O . GLY B 1 57 ? 15.25 10.188 9.469 1 86.94 57 GLY B O 1
ATOM 1977 N N . TYR B 1 58 ? 14.57 12.148 8.625 1 87.75 58 TYR B N 1
ATOM 1978 C CA . TYR B 1 58 ? 13.883 11.609 7.453 1 87.75 58 TYR B CA 1
ATOM 1979 C C . TYR B 1 58 ? 14.875 10.938 6.508 1 87.75 58 TYR B C 1
ATOM 1981 O O . TYR B 1 58 ? 14.594 9.867 5.965 1 87.75 58 TYR B O 1
ATOM 1989 N N . VAL B 1 59 ? 16.047 11.539 6.414 1 88.94 59 VAL B N 1
ATOM 1990 C CA . VAL B 1 59 ? 17.031 11.062 5.461 1 88.94 59 VAL B CA 1
ATOM 1991 C C . VAL B 1 59 ? 17.578 9.703 5.906 1 88.94 59 VAL B C 1
ATOM 1993 O O . VAL B 1 59 ? 17.719 8.789 5.09 1 88.94 59 VAL B O 1
ATOM 1996 N N . ASN B 1 60 ? 17.812 9.625 7.176 1 92.25 60 ASN B N 1
ATOM 1997 C CA . ASN B 1 60 ? 18.328 8.375 7.707 1 92.25 60 ASN B CA 1
ATOM 1998 C C . ASN B 1 60 ? 17.266 7.277 7.695 1 92.25 60 ASN B C 1
ATOM 2000 O O . ASN B 1 60 ? 17.594 6.094 7.562 1 92.25 60 ASN B O 1
ATOM 2004 N N . CYS B 1 61 ? 16.016 7.648 7.836 1 93.38 61 CYS B N 1
ATOM 2005 C CA . CYS B 1 61 ? 14.938 6.676 7.711 1 93.38 61 CYS B CA 1
ATOM 2006 C C . CYS B 1 61 ? 14.898 6.082 6.309 1 93.38 61 CYS B C 1
ATOM 2008 O O . CYS B 1 61 ? 14.719 4.875 6.145 1 93.38 61 CYS B O 1
ATOM 2010 N N . ASN B 1 62 ? 15.109 6.945 5.355 1 93.5 62 ASN B N 1
ATOM 2011 C CA . ASN B 1 62 ? 15.125 6.492 3.969 1 93.5 62 ASN B CA 1
ATOM 2012 C C . ASN B 1 62 ? 16.312 5.57 3.695 1 93.5 62 ASN B C 1
ATOM 2014 O O . ASN B 1 62 ? 16.188 4.59 2.961 1 93.5 62 ASN B O 1
ATOM 2018 N N . SER B 1 63 ? 17.438 5.949 4.258 1 95.31 63 SER B N 1
ATOM 2019 C CA . SER B 1 63 ? 18.625 5.109 4.098 1 95.31 63 SER B CA 1
ATOM 2020 C C . SER B 1 63 ? 18.422 3.738 4.734 1 95.31 63 SER B C 1
ATOM 2022 O O . SER B 1 63 ? 18.812 2.717 4.16 1 95.31 63 SER B O 1
ATOM 2024 N N . LEU B 1 64 ? 17.844 3.777 5.863 1 96 64 LEU B N 1
ATOM 2025 C CA . LEU B 1 64 ? 17.547 2.525 6.547 1 96 64 LEU B CA 1
ATOM 2026 C C . LEU B 1 64 ? 16.609 1.661 5.707 1 96 64 LEU B C 1
ATOM 2028 O O . LEU B 1 64 ? 16.781 0.443 5.633 1 96 64 LEU B O 1
ATOM 2032 N N . THR B 1 65 ? 15.633 2.285 5.098 1 97.19 65 THR B N 1
ATOM 2033 C CA . THR B 1 65 ? 14.664 1.591 4.254 1 97.19 65 THR B CA 1
ATOM 2034 C C . THR B 1 65 ? 15.359 0.923 3.072 1 97.19 65 THR B C 1
ATOM 2036 O O . THR B 1 65 ? 15.102 -0.244 2.771 1 97.19 65 THR B O 1
ATOM 2039 N N . LEU B 1 66 ? 16.266 1.647 2.492 1 97.5 66 LEU B N 1
ATOM 2040 C CA . LEU B 1 66 ? 17 1.112 1.347 1 97.5 66 LEU B CA 1
ATOM 2041 C C . LEU B 1 66 ? 17.859 -0.079 1.758 1 97.5 66 LEU B C 1
ATOM 2043 O O . LEU B 1 66 ? 17.922 -1.078 1.038 1 97.5 66 LEU B O 1
ATOM 2047 N N . PHE B 1 67 ? 18.484 0.056 2.883 1 98.19 67 PHE B N 1
ATOM 2048 C CA . PHE B 1 67 ? 19.312 -1.031 3.4 1 98.19 67 PHE B CA 1
ATOM 2049 C C . PHE B 1 67 ? 18.469 -2.281 3.637 1 98.19 67 PHE B C 1
ATOM 2051 O O . PHE B 1 67 ? 18.859 -3.385 3.262 1 98.19 67 PHE B O 1
ATOM 2058 N N . CYS B 1 68 ? 17.375 -2.109 4.246 1 98.25 68 CYS B N 1
ATOM 2059 C CA . CYS B 1 68 ? 16.5 -3.23 4.578 1 98.25 68 CYS B CA 1
ATOM 2060 C C . CYS B 1 68 ? 15.93 -3.863 3.316 1 98.25 68 CYS B C 1
ATOM 2062 O O . CYS B 1 68 ? 15.711 -5.074 3.27 1 98.25 68 CYS B O 1
ATOM 2064 N N . PHE B 1 69 ? 15.672 -3.041 2.273 1 98.12 69 PHE B N 1
ATOM 2065 C CA . PHE B 1 69 ? 15.25 -3.598 0.994 1 98.12 69 PHE B CA 1
ATOM 2066 C C . PHE B 1 69 ? 16.344 -4.488 0.404 1 98.12 69 PHE B C 1
ATOM 2068 O O . PHE B 1 69 ? 16.047 -5.547 -0.152 1 98.12 69 PHE B O 1
ATOM 2075 N N . GLY B 1 70 ? 17.562 -3.965 0.492 1 98.31 70 GLY B N 1
ATOM 2076 C CA . GLY B 1 70 ? 18.672 -4.781 0.014 1 98.31 70 GLY B CA 1
ATOM 2077 C C . GLY B 1 70 ? 18.75 -6.133 0.7 1 98.31 70 GLY B C 1
ATOM 2078 O O . GLY B 1 70 ? 18.922 -7.16 0.041 1 98.31 70 GLY B O 1
ATOM 2079 N N . LEU B 1 71 ? 18.594 -6.141 1.957 1 98.19 71 LEU B N 1
ATOM 2080 C CA . LEU B 1 71 ? 18.641 -7.371 2.734 1 98.19 71 LEU B CA 1
ATOM 2081 C C . LEU B 1 71 ? 17.469 -8.281 2.385 1 98.19 71 LEU B C 1
ATOM 2083 O O . LEU B 1 71 ? 17.641 -9.5 2.277 1 98.19 71 LEU B O 1
ATOM 2087 N N . ARG B 1 72 ? 16.328 -7.742 2.242 1 97.38 72 ARG B N 1
ATOM 2088 C CA . ARG B 1 72 ? 15.125 -8.508 1.947 1 97.38 72 ARG B CA 1
ATOM 2089 C C . ARG B 1 72 ? 15.25 -9.219 0.605 1 97.38 72 ARG B C 1
ATOM 2091 O O . ARG B 1 72 ? 14.961 -10.414 0.504 1 97.38 72 ARG B O 1
ATOM 2098 N N . TYR B 1 73 ? 15.672 -8.469 -0.397 1 97.88 73 TYR B N 1
ATOM 2099 C CA . TYR B 1 73 ? 15.797 -9.062 -1.725 1 97.88 73 TYR B CA 1
ATOM 2100 C C . TYR B 1 73 ? 16.938 -10.062 -1.768 1 97.88 73 TYR B C 1
ATOM 2102 O O . TYR B 1 73 ? 16.875 -11.055 -2.496 1 97.88 73 TYR B O 1
ATOM 2110 N N . LEU B 1 74 ? 18 -9.828 -0.972 1 97.75 74 LEU B N 1
ATOM 2111 C CA . LEU B 1 74 ? 19.078 -10.805 -0.868 1 97.75 74 LEU B CA 1
ATOM 2112 C C . LEU B 1 74 ? 18.578 -12.109 -0.256 1 97.75 74 LEU B C 1
ATOM 2114 O O . LEU B 1 74 ? 18.953 -13.195 -0.688 1 97.75 74 LEU B O 1
ATOM 2118 N N . CYS B 1 75 ? 17.75 -11.992 0.766 1 97.5 75 CYS B N 1
ATOM 2119 C CA . CYS B 1 75 ? 17.156 -13.164 1.396 1 97.5 75 CYS B CA 1
ATOM 2120 C C . CYS B 1 75 ? 16.297 -13.938 0.404 1 97.5 75 CYS B C 1
ATOM 2122 O O . CYS B 1 75 ? 16.297 -15.172 0.41 1 97.5 75 CYS B O 1
ATOM 2124 N N . PHE B 1 76 ? 15.586 -13.227 -0.455 1 96.06 76 PHE B N 1
ATOM 2125 C CA . PHE B 1 76 ? 14.758 -13.883 -1.456 1 96.06 76 PHE B CA 1
ATOM 2126 C C . PHE B 1 76 ? 15.617 -14.672 -2.438 1 96.06 76 PHE B C 1
ATOM 2128 O O . PHE B 1 76 ? 15.219 -15.742 -2.896 1 96.06 76 PHE B O 1
ATOM 2135 N N . PHE B 1 77 ? 16.734 -14.109 -2.725 1 95.81 77 PHE B N 1
ATOM 2136 C CA . PHE B 1 77 ? 17.641 -14.781 -3.652 1 95.81 77 PHE B CA 1
ATOM 2137 C C . PHE B 1 77 ? 18.078 -16.125 -3.096 1 95.81 77 PHE B C 1
ATOM 2139 O O . PHE B 1 77 ? 18.156 -17.109 -3.834 1 95.81 77 PHE B O 1
ATOM 2146 N N . PHE B 1 78 ? 18.328 -16.234 -1.821 1 94.75 78 PHE B N 1
ATOM 2147 C CA . PHE B 1 78 ? 18.828 -17.453 -1.208 1 94.75 78 PHE B CA 1
ATOM 2148 C C . PHE B 1 78 ? 17.688 -18.312 -0.68 1 94.75 78 PHE B C 1
ATOM 2150 O O . PHE B 1 78 ? 17.922 -19.422 -0.178 1 94.75 78 PHE B O 1
ATOM 2157 N N . MET B 1 79 ? 16.516 -17.906 -0.881 1 93.56 79 MET B N 1
ATOM 2158 C CA . MET B 1 79 ? 15.383 -18.562 -0.22 1 93.56 79 MET B CA 1
ATOM 2159 C C . MET B 1 79 ? 14.938 -19.797 -0.999 1 93.56 79 MET B C 1
ATOM 2161 O O . MET B 1 79 ? 14.594 -19.703 -2.18 1 93.56 79 MET B O 1
ATOM 2165 N N . TRP B 1 80 ? 14.93 -20.969 -0.238 1 90.56 80 TRP B N 1
ATOM 2166 C CA . TRP B 1 80 ? 14.453 -22.203 -0.859 1 90.56 80 TRP B CA 1
ATOM 2167 C C . TRP B 1 80 ? 13.211 -22.734 -0.139 1 90.56 80 TRP B C 1
ATOM 2169 O O . TRP B 1 80 ? 12.43 -23.484 -0.717 1 90.56 80 TRP B O 1
ATOM 2179 N N . ASP B 1 81 ? 13.094 -22.281 1.1 1 93.5 81 ASP B N 1
ATOM 2180 C CA . ASP B 1 81 ? 11.953 -22.656 1.918 1 93.5 81 ASP B CA 1
ATOM 2181 C C . ASP B 1 81 ? 10.969 -21.5 2.07 1 93.5 81 ASP B C 1
ATOM 2183 O O . ASP B 1 81 ? 11.32 -20.453 2.619 1 93.5 81 ASP B O 1
ATOM 2187 N N . PRO B 1 82 ? 9.758 -21.75 1.641 1 92.88 82 PRO B N 1
ATOM 2188 C CA . PRO B 1 82 ? 8.773 -20.672 1.707 1 92.88 82 PRO B CA 1
ATOM 2189 C C . PRO B 1 82 ? 8.508 -20.203 3.137 1 92.88 82 PRO B C 1
ATOM 2191 O O . PRO B 1 82 ? 8.07 -19.062 3.346 1 92.88 82 PRO B O 1
ATOM 2194 N N . TRP B 1 83 ? 8.812 -21 4.117 1 92.94 83 TRP B N 1
ATOM 2195 C CA . TRP B 1 83 ? 8.586 -20.609 5.508 1 92.94 83 TRP B CA 1
ATOM 2196 C C . TRP B 1 83 ? 9.555 -19.516 5.938 1 92.94 83 TRP B C 1
ATOM 2198 O O . TRP B 1 83 ? 9.297 -18.797 6.906 1 92.94 83 TRP B O 1
ATOM 2208 N N . MET B 1 84 ? 10.57 -19.359 5.215 1 93.94 84 MET B N 1
ATOM 2209 C CA . MET B 1 84 ? 11.57 -18.328 5.531 1 93.94 84 MET B CA 1
ATOM 2210 C C . MET B 1 84 ? 11.031 -16.938 5.207 1 93.94 84 MET B C 1
ATOM 2212 O O . MET B 1 84 ? 11.602 -15.938 5.645 1 93.94 84 MET B O 1
ATOM 2216 N N . THR B 1 85 ? 9.953 -16.891 4.523 1 93.06 85 THR B N 1
ATOM 2217 C CA . THR B 1 85 ? 9.344 -15.609 4.199 1 93.06 85 THR B CA 1
ATOM 2218 C C . THR B 1 85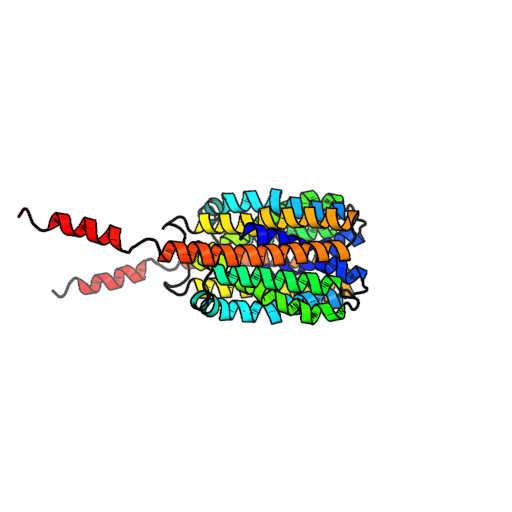 ? 8.805 -14.938 5.453 1 93.06 85 THR B C 1
ATOM 2220 O O . THR B 1 85 ? 8.648 -13.711 5.488 1 93.06 85 THR B O 1
ATOM 2223 N N . LEU B 1 86 ? 8.539 -15.719 6.492 1 93.69 86 LEU B N 1
ATOM 2224 C CA . LEU B 1 86 ? 7.973 -15.172 7.723 1 93.69 86 LEU B CA 1
ATOM 2225 C C . LEU B 1 86 ? 8.992 -14.305 8.453 1 93.69 86 LEU B C 1
ATOM 2227 O O . LEU B 1 86 ? 8.719 -13.141 8.742 1 93.69 86 LEU B O 1
ATOM 2231 N N . PRO B 1 87 ? 10.141 -14.805 8.68 1 95.31 87 PRO B N 1
ATOM 2232 C CA . PRO B 1 87 ? 11.133 -13.938 9.328 1 95.31 87 PRO B CA 1
ATOM 2233 C C . PRO B 1 87 ? 11.594 -12.805 8.422 1 95.31 87 PRO B C 1
ATOM 2235 O O . PRO B 1 87 ? 11.875 -11.703 8.906 1 95.31 87 PRO B O 1
ATOM 2238 N N . VAL B 1 88 ? 11.742 -13.031 7.125 1 95.81 88 VAL B N 1
ATOM 2239 C CA . VAL B 1 88 ? 12.141 -11.992 6.188 1 95.81 88 VAL B CA 1
ATOM 2240 C C . VAL B 1 88 ? 11.07 -10.906 6.121 1 95.81 88 VAL B C 1
ATOM 2242 O O . VAL B 1 88 ? 11.375 -9.734 5.906 1 95.81 88 VAL B O 1
ATOM 2245 N N . GLY B 1 89 ? 9.836 -11.359 6.375 1 95 89 GLY B N 1
ATOM 2246 C CA . GLY B 1 89 ? 8.703 -10.445 6.371 1 95 89 GLY B CA 1
ATOM 2247 C C . GLY B 1 89 ? 8.773 -9.406 7.469 1 95 89 GLY B C 1
ATOM 2248 O O . GLY B 1 89 ? 8.148 -8.352 7.375 1 95 89 GLY B O 1
ATOM 2249 N N . LEU B 1 90 ? 9.547 -9.664 8.484 1 95.62 90 LEU B N 1
ATOM 2250 C CA . LEU B 1 90 ? 9.711 -8.711 9.578 1 95.62 90 LEU B CA 1
ATOM 2251 C C . LEU B 1 90 ? 10.414 -7.445 9.094 1 95.62 90 LEU B C 1
ATOM 2253 O O . LEU B 1 90 ? 10.266 -6.383 9.703 1 95.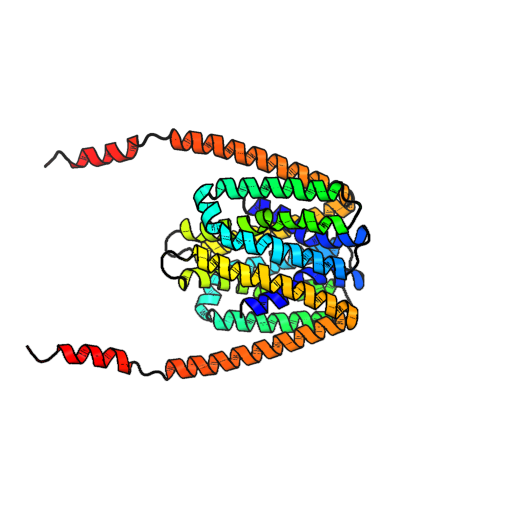62 90 LEU B O 1
ATOM 2257 N N . LEU B 1 91 ? 11.055 -7.535 7.977 1 96.56 91 LEU B N 1
ATOM 2258 C CA . LEU B 1 91 ? 11.734 -6.383 7.398 1 96.56 91 LEU B CA 1
ATOM 2259 C C . LEU B 1 91 ? 10.727 -5.422 6.77 1 96.56 91 LEU B C 1
ATOM 2261 O O . LEU B 1 91 ? 11.078 -4.297 6.406 1 96.56 91 LEU B O 1
ATOM 2265 N N . ASN B 1 92 ? 9.445 -5.801 6.758 1 95.38 92 ASN B N 1
ATOM 2266 C CA . ASN B 1 92 ? 8.398 -4.91 6.27 1 95.38 92 ASN B CA 1
ATOM 2267 C C . ASN B 1 92 ? 8.172 -3.736 7.215 1 95.38 92 ASN B C 1
ATOM 2269 O O . ASN B 1 92 ? 7.609 -2.713 6.816 1 95.38 92 ASN B O 1
ATOM 2273 N N . GLY B 1 93 ? 8.609 -3.926 8.383 1 94.25 93 GLY B N 1
ATOM 2274 C CA . GLY B 1 93 ? 8.539 -2.83 9.336 1 94.25 93 GLY B CA 1
ATOM 2275 C C . GLY B 1 93 ? 9.336 -1.612 8.898 1 94.25 93 GLY B C 1
ATOM 2276 O O . GLY B 1 93 ? 8.773 -0.545 8.664 1 94.25 93 GLY B O 1
ATOM 2277 N N . PRO B 1 94 ? 10.562 -1.806 8.711 1 94.88 94 PRO B N 1
ATOM 2278 C CA . PRO B 1 94 ? 11.375 -0.671 8.266 1 94.88 94 PRO B CA 1
ATOM 2279 C C . PRO B 1 94 ? 11.117 -0.297 6.809 1 94.88 94 PRO B C 1
ATOM 2281 O O . PRO B 1 94 ? 11.148 0.885 6.457 1 94.88 94 PRO B O 1
ATOM 2284 N N . THR B 1 95 ? 10.836 -1.276 5.91 1 95.38 95 THR B N 1
ATOM 2285 C CA . THR B 1 95 ? 10.711 -1.005 4.484 1 95.38 95 THR B CA 1
ATOM 2286 C C . THR B 1 95 ? 9.391 -0.301 4.18 1 95.38 95 THR B C 1
ATOM 2288 O O . THR B 1 95 ? 9.305 0.479 3.229 1 95.38 95 THR B O 1
ATOM 2291 N N . PHE B 1 96 ? 8.398 -0.592 5.047 1 93.5 96 PHE B N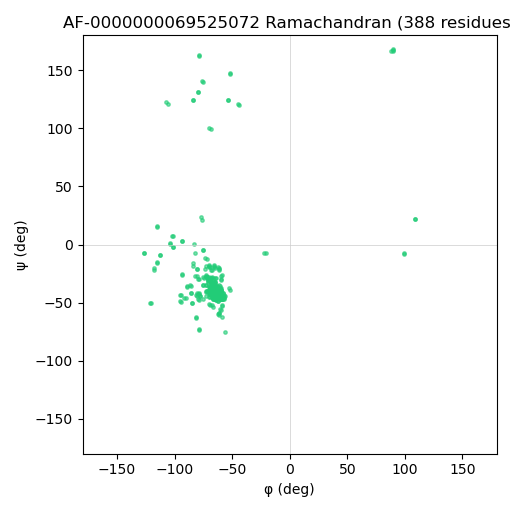 1
ATOM 2292 C CA . PHE B 1 96 ? 7.117 0.059 4.805 1 93.5 96 PHE B CA 1
ATOM 2293 C C . PHE B 1 96 ? 6.703 0.904 6 1 93.5 96 PHE B C 1
ATOM 2295 O O . PHE B 1 96 ? 6.434 2.098 5.863 1 93.5 96 PHE B O 1
ATOM 2302 N N . GLY B 1 97 ? 6.727 0.396 7.141 1 91.5 97 GLY B N 1
ATOM 2303 C CA . GLY B 1 97 ? 6.238 1.071 8.328 1 91.5 97 GLY B CA 1
ATOM 2304 C C . GLY B 1 97 ? 6.965 2.371 8.625 1 91.5 97 GLY B C 1
ATOM 2305 O O . GLY B 1 97 ? 6.355 3.441 8.633 1 91.5 97 GLY B O 1
ATOM 2306 N N . ILE B 1 98 ? 8.203 2.25 8.727 1 91.5 98 ILE B N 1
ATOM 2307 C CA . ILE B 1 98 ? 9 3.426 9.07 1 91.5 98 ILE B CA 1
ATOM 2308 C C . ILE B 1 98 ? 9.047 4.379 7.875 1 91.5 98 ILE B C 1
ATOM 2310 O O . ILE B 1 98 ? 8.898 5.59 8.039 1 91.5 98 ILE B O 1
ATOM 2314 N N . PHE B 1 99 ? 9.172 3.879 6.723 1 93.56 99 PHE B N 1
ATOM 2315 C CA . PHE B 1 99 ? 9.25 4.703 5.523 1 93.56 99 PHE B CA 1
ATOM 2316 C C . PHE B 1 99 ? 7.949 5.465 5.309 1 93.56 99 PHE B C 1
ATOM 2318 O O . PHE B 1 99 ? 7.961 6.68 5.098 1 93.56 99 PHE B O 1
ATOM 2325 N N . PHE B 1 100 ? 6.883 4.75 5.41 1 90.56 100 PHE B N 1
ATOM 2326 C CA . PHE B 1 100 ? 5.586 5.355 5.129 1 90.56 100 PHE B CA 1
ATOM 2327 C C . PHE B 1 100 ? 5.277 6.461 6.129 1 90.56 100 PHE B C 1
ATOM 2329 O O . PHE B 1 100 ? 4.816 7.539 5.746 1 90.56 100 PHE B O 1
ATOM 2336 N N . ALA B 1 101 ? 5.516 6.172 7.301 1 86.25 101 ALA B N 1
ATOM 2337 C CA . ALA B 1 101 ? 5.309 7.176 8.336 1 86.25 101 ALA B CA 1
ATOM 2338 C C . ALA B 1 101 ? 6.211 8.391 8.117 1 86.25 101 ALA B C 1
ATOM 2340 O O . ALA B 1 101 ? 5.77 9.531 8.25 1 86.25 101 ALA B O 1
ATOM 2341 N N . SER B 1 102 ? 7.43 8.117 7.801 1 88.81 102 SER B N 1
ATOM 2342 C CA . SER B 1 102 ? 8.391 9.195 7.57 1 88.81 102 SER B CA 1
ATOM 2343 C C . SER B 1 102 ? 7.98 10.047 6.371 1 88.81 102 SER B C 1
ATOM 2345 O O . SER B 1 102 ? 8.094 11.273 6.41 1 88.81 102 SER B O 1
ATOM 2347 N N . MET B 1 103 ? 7.508 9.438 5.395 1 89.62 103 MET B N 1
ATOM 2348 C CA . MET B 1 103 ? 7.082 10.133 4.184 1 89.62 103 MET B CA 1
ATOM 2349 C C . MET B 1 103 ? 5.875 11.016 4.457 1 89.62 103 MET B C 1
ATOM 2351 O O . MET B 1 103 ? 5.816 12.156 3.992 1 89.62 103 MET B O 1
ATOM 2355 N N . THR B 1 104 ? 4.953 10.484 5.203 1 84.44 104 THR B N 1
ATOM 2356 C CA . THR B 1 104 ? 3.734 11.234 5.492 1 84.44 104 THR B CA 1
ATOM 2357 C C . THR B 1 104 ? 4.031 12.414 6.418 1 84.44 104 THR B C 1
ATOM 2359 O O . THR B 1 104 ? 3.469 13.492 6.246 1 84.44 104 THR B O 1
ATOM 2362 N N . MET B 1 105 ? 4.891 12.133 7.324 1 81.38 105 MET B N 1
ATOM 2363 C CA . MET B 1 105 ? 5.289 13.211 8.227 1 81.38 105 MET B CA 1
ATOM 2364 C C . MET B 1 105 ? 6.051 14.297 7.473 1 81.38 105 MET B C 1
ATOM 2366 O O . MET B 1 105 ? 5.863 15.484 7.734 1 81.38 105 MET B O 1
ATOM 2370 N N . TYR B 1 106 ? 6.883 13.875 6.613 1 84.94 106 TYR B N 1
ATOM 2371 C CA . TYR B 1 106 ? 7.629 14.82 5.785 1 84.94 106 TYR B CA 1
ATOM 2372 C C . TYR B 1 106 ? 6.688 15.695 4.977 1 84.94 106 TYR B C 1
ATOM 2374 O O . TYR B 1 106 ? 6.898 16.906 4.867 1 84.94 106 TYR B O 1
ATOM 2382 N N . GLY B 1 107 ? 5.707 15.133 4.352 1 83.38 107 GLY B N 1
ATOM 2383 C CA . GLY B 1 107 ? 4.738 15.852 3.541 1 83.38 107 GLY B CA 1
ATOM 2384 C C . GLY B 1 107 ? 3.936 16.859 4.332 1 83.38 107 GLY B C 1
ATOM 2385 O O . GLY B 1 107 ? 3.445 17.844 3.771 1 83.38 107 GLY B O 1
ATOM 2386 N N . LYS B 1 108 ? 3.912 16.656 5.57 1 76.75 108 LYS B N 1
ATOM 2387 C CA . LYS B 1 108 ? 3.164 17.562 6.43 1 76.75 108 LYS B CA 1
ATOM 2388 C C . LYS B 1 108 ? 4.055 18.703 6.945 1 76.75 108 LYS B C 1
ATOM 2390 O O . LYS B 1 108 ? 3.662 19.859 6.926 1 76.75 108 LYS B O 1
ATOM 2395 N N . THR B 1 109 ? 5.203 18.328 7.391 1 77.31 109 THR B N 1
ATOM 2396 C CA . THR B 1 109 ? 6.066 19.281 8.086 1 77.31 109 THR B CA 1
ATOM 2397 C C . THR B 1 109 ? 6.801 20.172 7.09 1 77.31 109 THR B C 1
ATOM 2399 O O . THR B 1 109 ? 7.059 21.344 7.371 1 77.31 109 THR B O 1
ATOM 2402 N N . GLU B 1 110 ? 7.027 19.594 5.934 1 79.81 110 GLU B N 1
ATOM 2403 C CA . GLU B 1 110 ? 7.859 20.344 5 1 79.81 110 GLU B CA 1
ATOM 2404 C C . GLU B 1 110 ? 7.008 21.031 3.936 1 79.81 110 GLU B C 1
ATOM 2406 O O . GLU B 1 110 ? 7.527 21.797 3.117 1 79.81 110 GLU B O 1
ATOM 2411 N N . ALA B 1 111 ? 5.711 20.797 4.02 1 80.56 111 ALA B N 1
ATOM 2412 C CA . ALA B 1 111 ? 4.812 21.422 3.061 1 80.56 111 ALA B CA 1
ATOM 2413 C C . ALA B 1 111 ? 4.523 22.875 3.451 1 80.56 111 ALA B C 1
ATOM 2415 O O . ALA B 1 111 ? 4.293 23.172 4.629 1 80.56 111 ALA B O 1
ATOM 2416 N N . PRO B 1 112 ? 4.668 23.828 2.438 1 82.25 112 PRO B N 1
ATOM 2417 C CA . PRO B 1 112 ? 4.191 25.172 2.727 1 82.25 112 PRO B CA 1
ATOM 2418 C C . PRO B 1 112 ? 2.756 25.203 3.246 1 82.25 112 PRO B C 1
ATOM 2420 O O . PRO B 1 112 ? 1.95 24.344 2.881 1 82.25 112 PRO B O 1
ATOM 2423 N N . PRO B 1 113 ? 2.58 26.219 4.137 1 76.81 113 PRO B N 1
ATOM 2424 C CA . PRO B 1 113 ? 1.23 26.281 4.703 1 76.81 113 PRO B CA 1
ATOM 2425 C C . PRO B 1 113 ? 0.141 26.328 3.633 1 76.81 113 PRO B C 1
ATOM 2427 O O . PRO B 1 113 ? 0.244 27.078 2.668 1 76.81 113 PRO B O 1
ATOM 2430 N N . GLY B 1 114 ? -0.76 25.438 3.686 1 74 114 GLY B N 1
ATOM 2431 C CA . GLY B 1 114 ? -1.886 25.422 2.766 1 74 114 GLY B CA 1
ATOM 2432 C C . GLY B 1 114 ? -1.707 24.438 1.621 1 74 114 GLY B C 1
ATOM 2433 O O . GLY B 1 114 ? -2.645 24.188 0.862 1 74 114 GLY B O 1
ATOM 2434 N N . THR B 1 115 ? -0.47 23.844 1.52 1 78.62 115 THR B N 1
ATOM 2435 C CA . THR B 1 115 ? -0.22 22.938 0.396 1 78.62 115 THR B CA 1
ATOM 2436 C C . THR B 1 115 ? 0.027 21.516 0.885 1 78.62 115 THR B C 1
ATOM 2438 O O . THR B 1 115 ? 0.557 20.688 0.147 1 78.62 115 THR B O 1
ATOM 2441 N N . GLU B 1 116 ? -0.31 21.234 2.09 1 76.5 116 GLU B N 1
ATOM 2442 C CA . GLU B 1 116 ? -0.014 19.938 2.699 1 76.5 116 GLU B CA 1
ATOM 2443 C C . GLU B 1 116 ? -0.691 18.797 1.938 1 76.5 116 GLU B C 1
ATOM 2445 O O . GLU B 1 116 ? -0.082 17.766 1.701 1 76.5 116 GLU B O 1
ATOM 2450 N N . ALA B 1 117 ? -1.866 19.109 1.529 1 72.81 117 ALA B N 1
ATOM 2451 C CA . ALA B 1 117 ? -2.602 18.094 0.784 1 72.81 117 ALA B CA 1
ATOM 2452 C C . ALA B 1 117 ? -1.938 17.812 -0.561 1 72.81 117 ALA B C 1
ATOM 2454 O O . ALA B 1 117 ? -1.831 16.656 -0.977 1 72.81 117 ALA B O 1
ATOM 2455 N N . THR B 1 118 ? -1.524 18.844 -1.126 1 78.56 118 THR B N 1
ATOM 2456 C CA . THR B 1 118 ? -0.891 18.719 -2.434 1 78.56 118 TH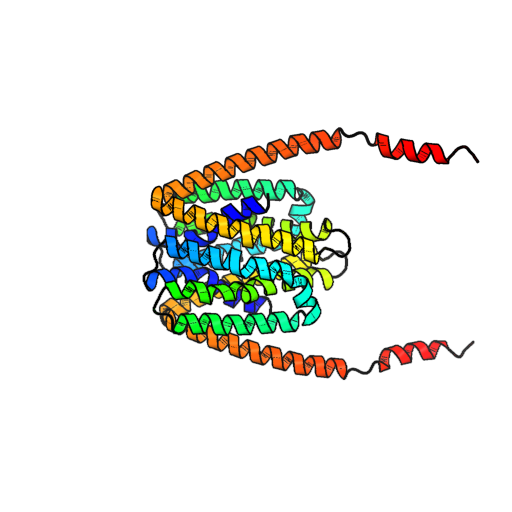R B CA 1
ATOM 2457 C C . THR B 1 118 ? 0.448 18 -2.32 1 78.56 118 THR B C 1
ATOM 2459 O O . THR B 1 118 ? 0.748 17.109 -3.119 1 78.56 118 THR B O 1
ATOM 2462 N N . VAL B 1 119 ? 1.196 18.344 -1.317 1 83.69 119 VAL B N 1
ATOM 2463 C CA . VAL B 1 119 ? 2.502 17.719 -1.119 1 83.69 119 VAL B CA 1
ATOM 2464 C C . VAL B 1 119 ? 2.324 16.25 -0.779 1 83.69 119 VAL B C 1
ATOM 2466 O O . VAL B 1 119 ? 3.059 15.398 -1.285 1 83.69 119 VAL B O 1
ATOM 2469 N N . GLN B 1 120 ? 1.354 15.984 0.026 1 82.75 120 GLN B N 1
ATOM 2470 C CA . GLN B 1 120 ? 1.065 14.602 0.381 1 82.75 120 GLN B CA 1
ATOM 2471 C C . GLN B 1 120 ? 0.662 13.789 -0.847 1 82.75 120 GLN B C 1
ATOM 2473 O O . GLN B 1 120 ? 1.07 12.633 -0.998 1 82.75 120 GLN B O 1
ATOM 2478 N N . SER B 1 121 ? -0.139 14.367 -1.69 1 82.62 121 SER B N 1
ATOM 2479 C CA . SER B 1 121 ? -0.571 13.672 -2.898 1 82.62 121 SER B CA 1
ATOM 2480 C C . SER B 1 121 ? 0.601 13.43 -3.844 1 82.62 121 SER B C 1
ATOM 2482 O O . SER B 1 121 ? 0.674 12.383 -4.488 1 82.62 121 SER B O 1
ATOM 2484 N N . LEU B 1 122 ? 1.441 14.336 -3.875 1 87.06 122 LEU B N 1
ATOM 2485 C CA . LEU B 1 122 ? 2.602 14.211 -4.75 1 87.06 122 LEU B CA 1
ATOM 2486 C C . LEU B 1 122 ? 3.539 13.117 -4.25 1 87.06 122 LEU B C 1
ATOM 2488 O O . LEU B 1 122 ? 4.102 12.359 -5.047 1 87.06 122 LEU B O 1
ATOM 2492 N N . LEU B 1 123 ? 3.684 13.094 -2.955 1 89.31 123 LEU B N 1
ATOM 2493 C CA . LEU B 1 123 ? 4.52 12.055 -2.367 1 89.31 123 LEU B CA 1
ATOM 2494 C C . LEU B 1 123 ? 3.904 10.672 -2.59 1 89.31 123 LEU B C 1
ATOM 2496 O O . LEU B 1 123 ? 4.602 9.734 -2.982 1 89.31 123 LEU B O 1
ATOM 2500 N N . ALA B 1 124 ? 2.629 10.609 -2.408 1 87.25 124 ALA B N 1
ATOM 2501 C CA . ALA B 1 124 ? 1.92 9.344 -2.598 1 87.25 124 ALA B CA 1
ATOM 2502 C C . ALA B 1 124 ? 1.969 8.898 -4.055 1 87.25 124 ALA B C 1
ATOM 2504 O O . ALA B 1 124 ? 2.158 7.715 -4.344 1 87.25 124 ALA B O 1
ATOM 2505 N N . MET B 1 125 ? 1.787 9.867 -4.891 1 89.94 125 MET B N 1
ATOM 2506 C CA . MET B 1 125 ? 1.847 9.594 -6.32 1 89.94 125 MET B CA 1
ATOM 2507 C C . MET B 1 125 ? 3.227 9.086 -6.723 1 89.94 125 MET B C 1
ATOM 2509 O O . MET B 1 125 ? 3.342 8.141 -7.508 1 89.94 125 MET B O 1
ATOM 2513 N N . SER B 1 126 ? 4.23 9.68 -6.223 1 93.12 126 SER B N 1
ATOM 2514 C CA . SER B 1 126 ? 5.605 9.289 -6.523 1 93.12 126 SER B CA 1
ATOM 2515 C C . SER B 1 126 ? 5.922 7.902 -5.977 1 93.12 126 SER B C 1
ATOM 2517 O O . SER B 1 126 ? 6.637 7.129 -6.617 1 93.12 126 SER B O 1
ATOM 2519 N N . PHE B 1 127 ? 5.395 7.617 -4.855 1 92.88 127 PHE B N 1
ATOM 2520 C CA . PHE B 1 127 ? 5.656 6.348 -4.184 1 92.88 127 PHE B CA 1
ATOM 2521 C C . PHE B 1 127 ? 4.773 5.246 -4.75 1 92.88 127 PHE B C 1
ATOM 2523 O O . PHE B 1 127 ? 5.238 4.398 -5.512 1 92.88 127 PHE B O 1
ATOM 2530 N N . GLU B 1 128 ? 3.463 5.387 -4.605 1 87.62 128 GLU B N 1
ATOM 2531 C CA . GLU B 1 128 ? 2.506 4.332 -4.918 1 87.62 128 GLU B CA 1
ATOM 2532 C C . GLU B 1 128 ? 2.115 4.363 -6.395 1 87.62 128 GLU B C 1
ATOM 2534 O O . GLU B 1 128 ? 1.814 3.32 -6.984 1 87.62 128 GLU B O 1
ATOM 2539 N N . GLY B 1 129 ? 2.037 5.516 -6.941 1 88.88 129 GLY B N 1
ATOM 2540 C CA . GLY B 1 129 ? 1.613 5.66 -8.328 1 88.88 129 GLY B CA 1
ATOM 2541 C C . GLY B 1 129 ? 2.717 5.355 -9.32 1 88.88 129 GLY B C 1
ATOM 2542 O O . GLY B 1 129 ? 2.863 4.215 -9.766 1 88.88 129 GLY B O 1
ATOM 2543 N N . VAL B 1 130 ? 3.592 6.223 -9.398 1 91.75 130 VAL B N 1
ATOM 2544 C CA . VAL B 1 130 ? 4.613 6.137 -10.438 1 91.75 130 VAL B CA 1
ATOM 2545 C C . VAL B 1 130 ? 5.703 5.156 -10.008 1 91.75 130 VAL B C 1
ATOM 2547 O O . VAL B 1 130 ? 6.164 4.34 -10.812 1 91.75 130 VAL B O 1
ATOM 2550 N N . GLY B 1 131 ? 6.105 5.25 -8.805 1 93.94 131 GLY B N 1
ATOM 2551 C CA . GLY B 1 131 ? 7.16 4.383 -8.305 1 93.94 131 GLY B CA 1
ATOM 2552 C C . GLY B 1 131 ? 6.789 2.91 -8.344 1 93.94 131 GLY B C 1
ATOM 2553 O O . GLY B 1 131 ? 7.438 2.119 -9.031 1 93.94 131 GLY B O 1
ATOM 2554 N N . ALA B 1 132 ? 5.75 2.529 -7.652 1 91.12 132 ALA B N 1
ATOM 2555 C CA . ALA B 1 132 ? 5.316 1.137 -7.594 1 91.12 132 ALA B CA 1
ATOM 2556 C C . ALA B 1 132 ? 4.965 0.611 -8.984 1 91.12 132 ALA B C 1
ATOM 2558 O O . ALA B 1 132 ? 5.227 -0.553 -9.297 1 91.12 132 ALA B O 1
ATOM 2559 N N . GLY B 1 133 ? 4.293 1.458 -9.773 1 88 133 GLY B N 1
ATOM 2560 C CA . GLY B 1 133 ? 3.996 1.061 -11.141 1 88 133 GLY B CA 1
ATOM 2561 C C . GLY B 1 133 ? 5.234 0.714 -11.945 1 88 133 GLY B C 1
ATOM 2562 O O . GLY B 1 133 ? 5.266 -0.304 -12.641 1 88 133 GLY B O 1
ATOM 2563 N N . THR B 1 134 ? 6.223 1.534 -11.875 1 91.56 134 THR B N 1
ATOM 2564 C CA . THR B 1 134 ? 7.484 1.301 -12.57 1 91.56 134 THR B CA 1
ATOM 2565 C C . THR B 1 134 ? 8.141 0.017 -12.07 1 91.56 134 THR B C 1
ATOM 2567 O O . THR B 1 134 ? 8.656 -0.77 -12.867 1 91.56 134 THR B O 1
ATOM 2570 N N . GLY B 1 135 ? 8.156 -0.157 -10.789 1 92.25 135 GLY B N 1
ATOM 2571 C CA . GLY B 1 135 ? 8.734 -1.362 -10.219 1 92.25 135 GLY B CA 1
ATOM 2572 C C . GLY B 1 135 ? 8.055 -2.633 -10.688 1 92.25 135 GLY B C 1
ATOM 2573 O O . GLY B 1 135 ? 8.711 -3.65 -10.914 1 92.25 135 GLY B O 1
ATOM 2574 N N . SER B 1 136 ? 6.789 -2.533 -10.789 1 86.75 136 SER B N 1
ATOM 2575 C CA . SER B 1 136 ? 6.02 -3.689 -11.234 1 86.75 136 SER B CA 1
ATOM 2576 C C . SER B 1 136 ? 6.383 -4.082 -12.664 1 86.75 136 SER B C 1
ATOM 2578 O O . SER B 1 136 ? 6.523 -5.266 -12.969 1 86.75 136 SER B O 1
ATOM 2580 N N . ILE B 1 137 ? 6.492 -3.113 -13.477 1 86.88 137 ILE B N 1
ATOM 2581 C CA . ILE B 1 137 ? 6.836 -3.373 -14.867 1 86.88 137 ILE B CA 1
ATOM 2582 C C . ILE B 1 137 ? 8.258 -3.918 -14.953 1 86.88 137 ILE B C 1
ATOM 2584 O O . ILE B 1 137 ? 8.508 -4.926 -15.625 1 86.88 137 ILE B O 1
ATOM 2588 N N . LEU B 1 138 ? 9.148 -3.299 -14.281 1 89.69 138 LEU B N 1
ATOM 2589 C CA . LEU B 1 138 ? 10.547 -3.723 -14.312 1 89.69 138 LEU B CA 1
ATOM 2590 C C . LEU B 1 138 ? 10.703 -5.117 -13.719 1 89.69 138 LEU B C 1
ATOM 2592 O O . LEU B 1 138 ? 11.516 -5.914 -14.203 1 89.69 138 LEU B O 1
ATOM 2596 N N . GLY B 1 139 ? 10 -5.34 -12.672 1 88.56 139 GLY B N 1
ATOM 2597 C CA . GLY B 1 139 ? 10.023 -6.668 -12.086 1 88.56 139 GLY B CA 1
ATOM 2598 C C . GLY B 1 139 ? 9.523 -7.746 -13.023 1 88.56 139 GLY B C 1
ATOM 2599 O O . GLY B 1 139 ? 10.117 -8.82 -13.117 1 88.56 139 GLY B O 1
ATOM 2600 N N . GLY B 1 140 ? 8.422 -7.508 -13.727 1 84.06 140 GLY B N 1
ATOM 2601 C CA . GLY B 1 140 ? 7.914 -8.461 -14.695 1 84.06 140 GLY B CA 1
ATOM 2602 C C . GLY B 1 140 ? 8.891 -8.75 -15.82 1 84.06 140 GLY B C 1
ATOM 2603 O O . GLY B 1 140 ? 9.102 -9.914 -16.188 1 84.06 140 GLY B O 1
ATOM 2604 N N . ILE B 1 141 ? 9.445 -7.699 -16.344 1 88.38 141 ILE B N 1
ATOM 2605 C CA . ILE B 1 141 ? 10.43 -7.84 -17.406 1 88.38 141 ILE B CA 1
ATOM 2606 C C . ILE B 1 141 ? 11.633 -8.625 -16.891 1 88.38 141 ILE B C 1
ATOM 2608 O O . ILE B 1 141 ? 12.156 -9.492 -17.594 1 88.38 141 ILE B O 1
ATOM 2612 N N . GLY B 1 142 ? 12.117 -8.328 -15.719 1 90.75 142 GLY B N 1
ATOM 2613 C CA . GLY B 1 142 ? 13.25 -9.031 -15.141 1 90.75 142 GLY B CA 1
ATOM 2614 C C . GLY B 1 142 ? 12.992 -10.508 -14.922 1 90.75 142 GLY B C 1
ATOM 2615 O O . GLY B 1 142 ? 13.836 -11.352 -15.242 1 90.75 142 GLY B O 1
ATOM 2616 N N . ILE B 1 143 ? 11.859 -10.766 -14.438 1 88.62 143 ILE B N 1
ATOM 2617 C CA . ILE B 1 143 ? 11.516 -12.156 -14.141 1 88.62 143 ILE B CA 1
ATOM 2618 C C . ILE B 1 143 ? 11.367 -12.938 -15.438 1 88.62 143 ILE B C 1
ATOM 2620 O O . ILE B 1 143 ? 11.773 -14.102 -15.516 1 88.62 143 ILE B O 1
ATOM 2624 N N . ASP B 1 144 ? 10.812 -12.312 -16.422 1 86.5 144 ASP B N 1
ATOM 2625 C CA . ASP B 1 144 ? 10.641 -12.969 -17.703 1 86.5 144 ASP B CA 1
ATOM 2626 C C . ASP B 1 144 ? 11.984 -13.234 -18.375 1 86.5 144 ASP B C 1
ATOM 2628 O O . ASP B 1 144 ? 12.188 -14.289 -18.984 1 86.5 144 ASP B O 1
ATOM 2632 N N . LYS B 1 145 ? 12.883 -12.398 -18.188 1 90.44 145 LYS B N 1
ATOM 2633 C CA . LYS B 1 145 ? 14.148 -12.484 -18.922 1 90.44 145 LYS B CA 1
ATOM 2634 C C . LYS B 1 145 ? 15.203 -13.219 -18.094 1 90.44 145 LYS B C 1
ATOM 2636 O O . LYS B 1 145 ? 16 -13.977 -18.641 1 90.44 145 LYS B O 1
ATOM 2641 N N . PHE B 1 146 ? 15.273 -12.898 -16.797 1 92.62 146 PHE B N 1
ATOM 2642 C CA . PHE B 1 146 ? 16.406 -13.375 -16 1 92.62 146 PHE B CA 1
ATOM 2643 C C . PHE B 1 146 ? 15.938 -14.398 -14.961 1 92.62 146 PHE B C 1
ATOM 2645 O O . PHE B 1 146 ? 16.766 -15.047 -14.32 1 92.62 146 PHE B O 1
ATOM 2652 N N . GLY B 1 147 ? 14.703 -14.57 -14.797 1 90.69 147 GLY B N 1
ATOM 2653 C CA . GLY B 1 147 ? 14.203 -15.422 -13.727 1 90.69 147 GLY B CA 1
ATOM 2654 C C . GLY B 1 147 ? 13.977 -14.664 -12.43 1 90.69 147 GLY B C 1
ATOM 2655 O O . GLY B 1 147 ? 14.445 -13.539 -12.266 1 90.69 147 GLY B O 1
ATOM 2656 N N . SER B 1 148 ? 13.297 -15.289 -11.547 1 91 148 SER B N 1
ATOM 2657 C CA . SER B 1 148 ? 12.898 -14.641 -10.297 1 91 148 SER B CA 1
ATOM 2658 C C . SER B 1 148 ? 14.102 -14.398 -9.391 1 91 148 SER B C 1
ATOM 2660 O O . SER B 1 148 ? 14.32 -13.273 -8.938 1 91 148 SER B O 1
ATOM 2662 N N . ARG B 1 149 ? 14.984 -15.336 -9.203 1 93.94 149 ARG B N 1
ATOM 2663 C CA . ARG B 1 149 ? 16.094 -15.25 -8.273 1 93.94 149 ARG B CA 1
ATOM 2664 C C . ARG B 1 149 ? 17.094 -14.188 -8.719 1 93.94 149 ARG B C 1
ATOM 2666 O O . ARG B 1 149 ? 17.578 -13.398 -7.895 1 93.94 149 ARG B O 1
ATOM 2673 N N . ASN B 1 150 ? 17.328 -14.18 -9.961 1 95.81 150 ASN B N 1
ATOM 2674 C CA . ASN B 1 150 ? 18.281 -13.195 -10.484 1 95.81 150 ASN B CA 1
ATOM 2675 C C . ASN B 1 150 ? 17.703 -11.781 -10.406 1 95.81 150 ASN B C 1
ATOM 2677 O O . ASN B 1 150 ? 18.453 -10.82 -10.195 1 95.81 150 ASN B O 1
ATOM 2681 N N . THR B 1 151 ? 16.438 -11.688 -10.625 1 95.06 151 THR B N 1
ATOM 2682 C CA . THR B 1 151 ? 15.797 -10.375 -10.516 1 95.06 151 THR B CA 1
ATOM 2683 C C . THR B 1 151 ? 15.891 -9.852 -9.094 1 95.06 151 THR B C 1
ATOM 2685 O O . THR B 1 151 ? 16.141 -8.664 -8.875 1 95.06 151 THR B O 1
ATOM 2688 N N . PHE B 1 152 ? 15.734 -10.742 -8.148 1 96.75 152 PHE B N 1
ATOM 2689 C CA . PHE B 1 152 ? 15.844 -10.344 -6.75 1 96.75 152 PHE B CA 1
ATOM 2690 C C . PHE B 1 152 ? 17.281 -9.969 -6.402 1 96.75 152 PHE B C 1
ATOM 2692 O O . PHE B 1 152 ? 17.516 -9.031 -5.633 1 96.75 152 PHE B O 1
ATOM 2699 N N . LEU B 1 153 ? 18.141 -10.656 -7.008 1 97.56 153 LEU B N 1
ATOM 2700 C CA . LEU B 1 153 ? 19.547 -10.344 -6.758 1 97.56 153 LEU B CA 1
ATOM 2701 C C . LEU B 1 153 ? 19.906 -8.969 -7.32 1 97.56 153 LEU B C 1
ATOM 2703 O O . LEU B 1 153 ? 20.578 -8.18 -6.656 1 97.56 153 LEU B O 1
ATOM 2707 N N . ILE B 1 154 ? 19.5 -8.711 -8.461 1 97.56 154 ILE B N 1
ATOM 2708 C CA . ILE B 1 154 ? 19.766 -7.414 -9.086 1 97.56 154 ILE B CA 1
ATOM 2709 C C . ILE B 1 154 ? 19.141 -6.305 -8.25 1 97.56 154 ILE B C 1
ATOM 2711 O O . ILE B 1 154 ? 19.75 -5.262 -8.023 1 97.56 154 ILE B O 1
ATOM 2715 N N . SER B 1 155 ? 17.922 -6.531 -7.82 1 97.5 155 SER B N 1
ATOM 2716 C CA . SER B 1 155 ? 17.219 -5.539 -7 1 97.5 155 SER B CA 1
ATOM 2717 C C . SER B 1 155 ? 17.938 -5.324 -5.672 1 97.5 155 SER B C 1
ATOM 2719 O O . SER B 1 155 ? 17.953 -4.211 -5.141 1 97.5 155 SER B O 1
ATOM 2721 N N . SER B 1 156 ? 18.469 -6.371 -5.188 1 98.31 156 SER B N 1
ATOM 2722 C CA . SER B 1 156 ? 19.25 -6.262 -3.957 1 98.31 156 SER B CA 1
ATOM 2723 C C . SER B 1 156 ? 20.484 -5.383 -4.16 1 98.31 156 SER B C 1
ATOM 2725 O O . SER B 1 156 ? 20.734 -4.477 -3.363 1 98.31 156 SER B O 1
ATOM 2727 N N . ILE B 1 157 ? 21.172 -5.598 -5.207 1 98.25 157 ILE B N 1
ATOM 2728 C CA . ILE B 1 157 ? 22.375 -4.84 -5.516 1 98.25 157 ILE B CA 1
ATOM 2729 C C . ILE B 1 157 ? 22.031 -3.369 -5.723 1 98.25 157 ILE B C 1
ATOM 2731 O O . ILE B 1 157 ? 22.703 -2.482 -5.191 1 98.25 157 ILE B O 1
ATOM 2735 N N . VAL B 1 158 ? 21 -3.172 -6.449 1 97.75 158 VAL B N 1
ATOM 2736 C CA . VAL B 1 158 ? 20.562 -1.807 -6.719 1 97.75 158 VAL B CA 1
ATOM 2737 C C . VAL B 1 158 ? 20.203 -1.108 -5.406 1 97.75 158 VAL B C 1
ATOM 2739 O O . VAL B 1 158 ? 20.547 0.059 -5.203 1 97.75 158 VAL B O 1
ATOM 2742 N N . SER B 1 159 ? 19.516 -1.815 -4.52 1 98 159 SER B N 1
ATOM 2743 C CA . SER B 1 159 ? 19.125 -1.246 -3.234 1 98 159 SER B CA 1
ATOM 2744 C C . SER B 1 159 ? 20.344 -0.887 -2.395 1 98 159 SER B C 1
ATOM 2746 O O . SER B 1 159 ? 20.391 0.185 -1.788 1 98 159 SER B O 1
ATOM 2748 N N . PHE B 1 160 ? 21.312 -1.744 -2.391 1 98.31 160 PHE B N 1
ATOM 2749 C CA . PHE B 1 160 ? 22.516 -1.482 -1.608 1 98.31 160 PHE B CA 1
ATOM 2750 C C . PHE B 1 160 ? 23.312 -0.333 -2.211 1 98.31 160 PHE B C 1
ATOM 2752 O O . PHE B 1 160 ? 23.875 0.484 -1.482 1 98.31 160 PHE B O 1
ATOM 2759 N N . VAL B 1 161 ? 23.375 -0.29 -3.498 1 97.88 161 VAL B N 1
ATOM 2760 C CA . VAL B 1 161 ? 24.094 0.799 -4.164 1 97.88 161 VAL B CA 1
ATOM 2761 C C . VAL B 1 161 ? 23.406 2.129 -3.84 1 97.88 161 VAL B C 1
ATOM 2763 O O . VAL B 1 161 ? 24.078 3.109 -3.51 1 97.88 161 VAL B O 1
ATOM 2766 N N . LEU B 1 162 ? 22.125 2.178 -3.928 1 96.5 162 LEU B N 1
ATOM 2767 C CA . LEU B 1 162 ? 21.375 3.396 -3.629 1 96.5 162 LEU B CA 1
ATOM 2768 C C . LEU B 1 162 ? 21.531 3.779 -2.16 1 96.5 162 LEU B C 1
ATOM 2770 O O . LEU B 1 162 ? 21.547 4.965 -1.82 1 96.5 162 LEU B O 1
ATOM 2774 N N . PHE B 1 163 ? 21.562 2.738 -1.339 1 96.88 163 PHE B N 1
ATOM 2775 C CA . PHE B 1 163 ? 21.797 2.986 0.078 1 96.88 163 PHE B CA 1
ATOM 2776 C C . PHE B 1 163 ? 23.125 3.699 0.283 1 96.88 163 PHE B C 1
ATOM 2778 O O . PHE B 1 163 ? 23.188 4.719 0.973 1 96.88 163 PHE B O 1
ATOM 2785 N N . VAL B 1 164 ? 24.141 3.232 -0.353 1 96.38 164 VAL B N 1
ATOM 2786 C CA . VAL B 1 164 ? 25.484 3.799 -0.216 1 96.38 164 VAL B CA 1
ATOM 2787 C C . VAL B 1 164 ? 25.5 5.211 -0.797 1 96.38 164 VAL B C 1
ATOM 2789 O O . VAL B 1 164 ? 26.078 6.125 -0.195 1 96.38 164 VAL B O 1
ATOM 2792 N N . VAL B 1 165 ? 24.922 5.391 -1.922 1 94.44 165 VAL B N 1
ATOM 2793 C CA . VAL B 1 165 ? 24.891 6.695 -2.57 1 94.44 165 VAL B CA 1
ATOM 2794 C C . VAL B 1 165 ? 24.141 7.695 -1.683 1 94.44 165 VAL B C 1
ATOM 2796 O O . VAL B 1 165 ? 24.578 8.844 -1.535 1 94.44 165 VAL B O 1
ATOM 2799 N N . ASN B 1 166 ? 23.047 7.238 -1.124 1 91.94 166 ASN B N 1
ATOM 2800 C CA . ASN B 1 166 ? 22.266 8.117 -0.265 1 91.94 166 ASN B CA 1
ATOM 2801 C C . ASN B 1 166 ? 23.031 8.516 0.988 1 91.94 166 ASN B C 1
ATOM 2803 O O . ASN B 1 166 ? 22.969 9.664 1.423 1 91.94 166 ASN B O 1
ATOM 2807 N N . VAL B 1 167 ? 23.719 7.586 1.577 1 91.38 167 VAL B N 1
ATOM 2808 C CA . VAL B 1 167 ? 24.5 7.855 2.779 1 91.38 167 VAL B CA 1
ATOM 2809 C C . VAL B 1 167 ? 25.641 8.812 2.449 1 91.38 167 VAL B C 1
ATOM 2811 O O . VAL B 1 167 ? 25.906 9.758 3.199 1 91.38 167 VAL B O 1
ATOM 2814 N N . LEU B 1 168 ? 26.203 8.617 1.338 1 90.81 168 LEU B N 1
ATOM 2815 C CA . LEU B 1 168 ? 27.328 9.469 0.931 1 90.81 168 LEU B CA 1
ATOM 2816 C C . LEU B 1 168 ? 26.844 10.883 0.617 1 90.81 168 LEU B C 1
ATOM 2818 O O . LEU B 1 168 ? 27.5 11.859 0.966 1 90.81 168 LEU B O 1
ATOM 2822 N N . LEU B 1 169 ? 25.734 10.977 -0.062 1 86.81 169 LEU B N 1
ATOM 2823 C CA . LEU B 1 169 ? 25.172 12.281 -0.386 1 86.81 169 LEU B CA 1
ATOM 2824 C C . LEU B 1 169 ? 24.781 13.039 0.881 1 86.81 169 LEU B C 1
ATOM 2826 O O . LEU B 1 169 ? 24.922 14.258 0.957 1 86.81 169 LEU B O 1
ATOM 2830 N N . HIS B 1 170 ? 24.219 12.312 1.793 1 83.25 170 HIS B N 1
ATOM 2831 C CA . HIS B 1 170 ? 23.812 12.93 3.045 1 83.25 170 HIS B CA 1
ATOM 2832 C C . HIS B 1 170 ? 25.016 13.422 3.846 1 83.25 170 HIS B C 1
ATOM 2834 O O . HIS B 1 170 ? 24.984 14.508 4.426 1 83.25 170 HIS B O 1
ATOM 2840 N N . ILE B 1 171 ? 26.062 12.648 3.902 1 80.31 171 ILE B N 1
ATOM 2841 C CA . ILE B 1 171 ? 27.281 13.023 4.613 1 80.31 171 ILE B CA 1
ATOM 2842 C C . ILE B 1 171 ? 27.922 14.234 3.932 1 80.31 171 ILE B C 1
ATOM 2844 O O . ILE B 1 171 ? 28.391 15.148 4.602 1 80.31 171 ILE B O 1
ATOM 2848 N N . PHE B 1 172 ? 27.734 14.219 2.682 1 75.75 172 PHE B N 1
ATOM 2849 C CA . PHE B 1 172 ? 28.359 15.297 1.926 1 75.75 172 PHE B CA 1
ATOM 2850 C C . PHE B 1 172 ? 27.547 16.578 2.033 1 75.75 172 PHE B C 1
ATOM 2852 O O . PHE B 1 172 ? 28.109 17.672 2.16 1 75.75 172 PHE B O 1
ATOM 2859 N N . VAL B 1 173 ? 26.219 16.453 1.821 1 64.38 173 VAL B N 1
ATOM 2860 C CA . VAL B 1 173 ? 25.344 17.641 1.868 1 64.38 173 VAL B CA 1
ATOM 2861 C C . VAL B 1 173 ? 25.312 18.188 3.291 1 64.38 173 VAL B C 1
ATOM 2863 O O . VAL B 1 173 ? 25.344 19.406 3.492 1 64.38 173 VAL B O 1
ATOM 2866 N N . LEU B 1 174 ? 24.984 17.328 4.27 1 59.91 174 LEU B N 1
ATOM 2867 C CA . LEU B 1 174 ? 25.047 17.781 5.656 1 59.91 174 LEU B CA 1
ATOM 2868 C C . LEU B 1 174 ? 26.391 18.406 5.969 1 59.91 174 LEU B C 1
ATOM 2870 O O . LEU B 1 174 ? 26.469 19.391 6.703 1 59.91 174 LEU B O 1
ATOM 2874 N N . ARG B 1 175 ? 27.344 17.812 5.441 1 51 175 ARG B N 1
ATOM 2875 C CA . ARG B 1 175 ? 28.656 18.422 5.641 1 51 175 ARG B CA 1
ATOM 2876 C C . ARG B 1 175 ? 28.734 19.781 4.949 1 51 175 ARG B C 1
ATOM 2878 O O . ARG B 1 175 ? 29.359 20.703 5.457 1 51 175 ARG B O 1
ATOM 2885 N N . ARG B 1 176 ? 28.062 19.844 3.916 1 49.47 176 ARG B N 1
ATOM 2886 C CA . ARG B 1 176 ? 28.109 21.125 3.219 1 49.47 176 ARG B CA 1
ATOM 2887 C C . ARG B 1 176 ? 27.203 22.156 3.887 1 49.47 176 ARG B C 1
ATOM 2889 O O . ARG B 1 176 ? 27.516 23.344 3.922 1 49.47 176 ARG B O 1
ATOM 2896 N N . ARG B 1 177 ? 25.969 21.656 4.262 1 49.66 177 ARG B N 1
ATOM 2897 C CA . ARG B 1 177 ? 25.094 22.594 4.949 1 49.66 177 ARG B CA 1
ATOM 2898 C C . ARG B 1 177 ? 25.75 23.109 6.23 1 49.66 177 ARG B C 1
ATOM 2900 O O . ARG B 1 177 ? 25.5 24.25 6.648 1 49.66 177 ARG B O 1
ATOM 2907 N N . VAL B 1 178 ? 26.344 22.266 6.961 1 46.59 178 VAL B N 1
ATOM 2908 C CA . VAL B 1 178 ? 27.062 22.719 8.148 1 46.59 178 VAL B CA 1
ATOM 2909 C C . VAL B 1 178 ? 28.156 23.688 7.738 1 46.59 178 VAL B C 1
ATOM 2911 O O . VAL B 1 178 ? 28.5 24.609 8.484 1 46.59 178 VAL B O 1
ATOM 2914 N N . LYS B 1 179 ? 28.625 23.547 6.547 1 43.22 179 LYS B N 1
ATOM 2915 C CA . LYS B 1 179 ? 29.672 24.484 6.168 1 43.22 179 LYS B CA 1
ATOM 2916 C C . LYS B 1 179 ? 29.078 25.797 5.664 1 43.22 179 LYS B C 1
ATOM 2918 O O . LYS B 1 179 ? 29.797 26.719 5.285 1 43.22 179 LYS B O 1
ATOM 2923 N N . GLU B 1 180 ? 27.75 25.844 5.316 1 41.22 180 GLU B N 1
ATOM 2924 C CA . GLU B 1 180 ? 27.281 27.172 4.973 1 41.22 180 GLU B CA 1
ATOM 2925 C C . GLU B 1 180 ? 27.219 28.078 6.207 1 41.22 180 GLU B C 1
ATOM 2927 O O . GLU B 1 180 ? 26.594 27.719 7.203 1 41.22 180 GLU B O 1
ATOM 2932 N N . PRO B 1 181 ? 28.062 29.016 6.645 1 37.59 181 PRO B N 1
ATOM 2933 C CA . PRO B 1 181 ? 28.234 29.922 7.777 1 37.59 181 PRO B CA 1
ATOM 2934 C C . PRO B 1 181 ? 26.922 30.609 8.18 1 37.59 181 PRO B C 1
ATOM 2936 O O . PRO B 1 181 ? 26.109 30.938 7.316 1 37.59 181 PRO B O 1
ATOM 2939 N N . PHE B 1 182 ? 26.203 30.562 9.477 1 39.66 182 PHE B N 1
ATOM 2940 C CA . PHE B 1 182 ? 25.391 31.531 10.188 1 39.66 182 PHE B CA 1
ATOM 2941 C C . PHE B 1 182 ? 25.719 32.938 9.727 1 39.66 182 PHE B C 1
ATOM 2943 O O . PHE B 1 182 ? 25.188 33.938 10.266 1 39.66 182 PHE B O 1
ATOM 2950 N N . GLU B 1 183 ? 26.656 33.156 8.961 1 38.91 183 GLU B N 1
ATOM 2951 C CA . GLU B 1 183 ? 27.188 34.469 8.648 1 38.91 183 GLU B CA 1
ATOM 2952 C C . GLU B 1 183 ? 26.188 35.312 7.867 1 38.91 183 GLU B C 1
ATOM 2954 O O . GLU B 1 183 ? 26.203 36.562 7.934 1 38.91 183 GLU B O 1
ATOM 2959 N N . LYS B 1 184 ? 25.25 34.719 7.059 1 42.5 184 LYS B N 1
ATOM 2960 C CA . LYS B 1 184 ? 24.516 35.719 6.285 1 42.5 184 LYS B CA 1
ATOM 2961 C C . LYS B 1 184 ? 23.391 36.344 7.113 1 42.5 184 LYS B C 1
ATOM 2963 O O . LYS B 1 184 ? 22.797 37.312 6.707 1 42.5 184 LYS B O 1
ATOM 2968 N N . SER B 1 185 ? 22.812 35.594 8.164 1 39.59 185 SER B N 1
ATOM 2969 C CA . SER B 1 185 ? 21.719 36.281 8.859 1 39.59 185 SER B CA 1
ATOM 2970 C C . SER B 1 185 ? 22.234 37.406 9.75 1 39.59 185 SER B C 1
ATOM 2972 O O . SER B 1 185 ? 21.469 38.25 10.195 1 39.59 185 SER B O 1
ATOM 2974 N N . LYS B 1 186 ? 23.484 37.406 10.297 1 39.22 186 LYS B N 1
ATOM 2975 C CA . LYS B 1 186 ? 23.984 38.5 11.141 1 39.22 186 LYS B CA 1
ATOM 2976 C C . LYS B 1 186 ? 24.25 39.75 10.32 1 39.22 186 LYS B C 1
ATOM 2978 O O . LYS B 1 186 ? 24.344 40.844 10.875 1 39.22 186 LYS B O 1
ATOM 2983 N N . SER B 1 187 ? 24.625 39.562 9.078 1 39.75 187 SER B N 1
ATOM 2984 C CA . SER B 1 187 ? 25.016 40.812 8.445 1 39.75 187 SER B CA 1
ATOM 2985 C C . SER B 1 187 ? 23.812 41.688 8.133 1 39.75 187 SER B C 1
ATOM 2987 O O . SER B 1 187 ? 23.922 42.906 8.031 1 39.75 187 SER B O 1
ATOM 2989 N N . SER B 1 188 ? 22.609 40.969 7.91 1 39.69 188 SER B N 1
ATOM 2990 C CA . SER B 1 188 ? 21.578 41.906 7.492 1 39.69 188 SER B CA 1
ATOM 2991 C C . SER B 1 188 ? 20.969 42.625 8.688 1 39.69 188 SER B C 1
ATOM 2993 O O . SER B 1 188 ? 20.141 43.531 8.523 1 39.69 188 SER B O 1
ATOM 2995 N N . SER B 1 189 ? 21.109 42.031 9.938 1 38.78 189 SER B N 1
ATOM 2996 C CA . SER B 1 189 ? 20.547 42.75 11.062 1 38.78 189 SER B CA 1
ATOM 2997 C C . SER B 1 189 ? 21.375 44 11.398 1 38.78 189 SER B C 1
ATOM 2999 O O . SER B 1 189 ? 20.969 44.812 12.219 1 38.78 189 SER B O 1
ATOM 3001 N N . LYS B 1 190 ? 22.719 43.969 11.078 1 40.88 190 LYS B N 1
ATOM 3002 C CA . LYS B 1 190 ? 23.547 45.062 11.562 1 40.88 190 LYS B CA 1
ATOM 3003 C C . LYS B 1 190 ? 23.156 46.375 10.875 1 40.88 190 LYS B C 1
ATOM 3005 O O . LYS B 1 190 ? 23.531 47.469 11.336 1 40.88 190 LYS B O 1
ATOM 3010 N N . GLY B 1 191 ? 22.625 46.219 9.578 1 37.44 191 GLY B N 1
ATOM 3011 C CA . GLY B 1 191 ? 22.578 47.531 8.977 1 37.44 191 GLY B CA 1
ATOM 3012 C C . GLY B 1 191 ? 21.469 48.406 9.547 1 37.44 191 GLY B C 1
ATOM 3013 O O . GLY B 1 191 ? 21.297 49.562 9.133 1 37.44 191 GLY B O 1
ATOM 3014 N N . ILE B 1 192 ? 20.422 47.656 10.172 1 37.5 192 ILE B N 1
ATOM 3015 C CA . ILE B 1 192 ? 19.359 48.594 10.484 1 37.5 192 ILE B CA 1
ATOM 3016 C C . ILE B 1 192 ? 19.672 49.312 11.797 1 37.5 192 ILE B C 1
ATOM 3018 O O . ILE B 1 192 ? 18.844 50.094 12.305 1 37.5 192 ILE B O 1
ATOM 3022 N N . THR B 1 193 ? 20.781 48.844 12.508 1 34.41 193 THR B N 1
ATOM 3023 C CA . THR B 1 193 ? 20.906 49.562 13.773 1 34.41 193 THR B CA 1
ATOM 3024 C C . THR B 1 193 ? 21.062 51.062 13.539 1 34.41 193 THR B C 1
ATOM 3026 O O . THR B 1 193 ? 20.516 51.875 14.281 1 34.41 193 THR B O 1
ATOM 3029 N N . THR B 1 194 ? 22.141 51.406 12.859 1 31.81 194 THR B N 1
ATOM 3030 C CA . THR B 1 194 ? 22.812 52.625 13.273 1 31.81 194 THR B CA 1
ATOM 3031 C C . THR B 1 194 ? 22 53.844 12.859 1 31.81 194 THR B C 1
ATOM 3033 O O . THR B 1 194 ? 22.219 54.938 13.375 1 31.81 194 THR B O 1
ATOM 3036 N N . ASN B 1 195 ? 21.453 53.875 11.594 1 30.33 195 ASN B N 1
ATOM 3037 C CA . ASN B 1 195 ? 21.297 55.25 11.172 1 30.33 195 ASN B CA 1
ATOM 3038 C C . ASN B 1 195 ? 20.094 55.906 11.836 1 30.33 195 ASN B C 1
ATOM 3040 O O . ASN B 1 195 ? 19.047 56.062 11.211 1 30.33 195 ASN B O 1
ATOM 3044 N N . PHE B 1 196 ? 19.656 55.375 13.039 1 24.03 196 PHE B N 1
ATOM 3045 C CA . PHE B 1 196 ? 18.906 56.406 13.719 1 24.03 196 PHE B CA 1
ATOM 3046 C C . PHE B 1 196 ? 19.844 57.438 14.32 1 24.03 196 PHE B C 1
ATOM 3048 O O . PHE B 1 196 ? 20.922 57.094 14.812 1 24.03 196 PHE B O 1
#

Foldseek 3Di:
DLLQLLLLVLLCVQCVVVLLVVLPDDPVLSVVLVCLLPPVQQPVLLVCLVVVCVVPNLLVLVLLLLLLSLVLLLCSLVDNHSNVSNVNSNSSRSNPRNNVNSLLVCLQPVPPPPCSVVSSVVSCCSRNNNRSVNNNVQSVVCCVPPNNSVSSNVSSVVSVVVSVVSVVVCCVVVVVVVVPDPPPVVVVVVVVPPPD/DLLQLLLLVLLCVQCVVVLLVVLPDDPVLSVVLVCLLPPVQQPVLLVCLVVVCVVPNLLVLVLLLLLLSLVLLLCSLVDNHSNVSNVNSNSSRSNPRNNVNSLLVCLQPVDPPPCSVVSSVVSCCSRNNNRSVNNNVQSVVCCVPPNNSVSSNVSSVVSVVVSVVSVVVCCVVVVVVVVPDPPPVVVVVVVVPDPD

Secondary structure (DSSP, 8-state):
-HHHHHHHHHHHHHHHHHHHHHTT--HHHHHHHHHIIIIIIIHHHHHHHHHHHHHHHHHHHHHHHHHHHHHHHHHHHH---GGGHHHHHTTHIIIIIIHHHHHHHHHHHSSPTT-HHHHHHHHHIIIIIIIHHHHHHHHHHHHHHH-HHHHHHHHHHHHHHHHHHHHHHHHHHHHHHHTS-THHHHHHHHTTSS--/-HHHHHHHHHHHHHHHHHHHHHTT--HHHHHHHHHIIIIIIIHHHHHHHHHHHHHHHHHHHHHHHHHHHHHHHHHHHH---GGGHHHHHTTHIIIIIIHHHHHHHHHHHSSPTT-HHHHHHHHHIIIIIIIHHHHHHHHHHHHHHH-HHHHHHHHHHHHHHHHHHHHHHHHHHHHHHHTS-THHHHHHHHTTTS--

InterPro domains:
  IPR024989 Major facilitator superfamily associated domain [PF12832] (4-153)
  IPR036259 MFS transporter superfamily [G3DSA:1.20.1250.20] (1-175)
  IPR036259 MFS transporter superfamily [SSF103473] (6-178)
  IPR051717 Major facilitator superfamily MFSD6 [PTHR16172] (2-186)

pLDDT: mean 84.2, std 17.07, range [24.03, 98.38]